Protein AF-A0A956PGY1-F1 (afdb_monomer_lite)

Secondary structure (DSSP, 8-state):
-----------------------------------SEEEEEEBTTTBEEEE-TTS-EEEE-TT-BSS-EEEEEEEEEGGGS--S-TTT-EEEEEEEEEE-TTPPB-SEEEEEEE---S-GGGEEEEEEPTTS-EEEEPEEEETTTTEEEEEEE-SS-TTTTSHHHHHHTTTTEEEEEEEE-HHHHTPPPP---SS-EEEEEETTEEEEEEETTEE-S------SSEEEEE--TT--GGGGHHHHHHHHHTT--SEEEEEE--TTS-HHHHHHHHHHHHHHH---TT-EEEEEEETHHHHHHHHHHHSS---SSEEEEEEEES--TT-BHHHHHHHH-HHHHHHHHHHHHHTTS---B-TTS-B----TT-HHHHTTBTT-HHHHHHTTTHHHH-TT--EEEEEE---HHHHHHHHHHH----SSSSS-HHHHT-GGGT-SEEEEES--TTGGGT-TTTHHHHHHHHHT-

Structure (mmCIF, N/CA/C/O backbone):
data_AF-A0A956PGY1-F1
#
_entry.id   AF-A0A956PGY1-F1
#
loop_
_atom_site.group_PDB
_atom_site.id
_atom_site.type_symbol
_atom_site.label_atom_id
_atom_site.label_alt_id
_atom_site.label_comp_id
_atom_site.label_asym_id
_atom_site.label_entity_id
_atom_site.label_seq_id
_atom_site.pdbx_PDB_ins_code
_atom_site.Cartn_x
_atom_site.Cartn_y
_atom_site.Cartn_z
_atom_site.occupancy
_atom_site.B_iso_or_equiv
_atom_site.auth_seq_id
_atom_site.auth_comp_id
_atom_site.auth_asym_id
_atom_site.auth_atom_id
_atom_site.pdbx_PDB_model_num
ATOM 1 N N . MET A 1 1 ? -26.037 -50.437 -21.833 1.00 37.75 1 MET A N 1
ATOM 2 C CA . MET A 1 1 ? -25.300 -51.636 -22.297 1.00 37.75 1 MET A CA 1
ATOM 3 C C . MET A 1 1 ? -24.165 -51.121 -23.164 1.00 37.75 1 MET A C 1
ATOM 5 O O . MET A 1 1 ? -24.442 -50.535 -24.192 1.00 37.75 1 MET A O 1
ATOM 9 N N . ARG A 1 2 ? -22.974 -50.910 -22.598 1.00 26.23 2 ARG A N 1
ATOM 10 C CA . ARG A 1 2 ? -21.866 -51.881 -22.559 1.00 26.23 2 ARG A CA 1
ATOM 11 C C . ARG A 1 2 ? -21.535 -52.463 -23.941 1.00 26.23 2 ARG A C 1
ATOM 13 O O . ARG A 1 2 ? -22.237 -53.359 -24.383 1.00 26.23 2 ARG A O 1
ATOM 20 N N . GLN A 1 3 ? -20.399 -51.985 -24.455 1.00 31.64 3 GLN A N 1
ATOM 21 C CA . GLN A 1 3 ? -19.313 -52.656 -25.191 1.00 31.64 3 GLN A CA 1
ATOM 22 C C . GLN A 1 3 ? -19.001 -51.944 -26.523 1.00 31.64 3 GLN A C 1
ATOM 24 O O . GLN A 1 3 ? -19.880 -51.820 -27.361 1.00 31.64 3 GLN A O 1
ATOM 29 N N . ASN A 1 4 ? -17.849 -51.264 -26.665 1.00 29.14 4 ASN A N 1
ATOM 30 C CA . ASN A 1 4 ? -16.478 -51.814 -26.788 1.00 29.14 4 ASN A CA 1
ATOM 31 C C . ASN A 1 4 ? -16.362 -52.670 -28.069 1.00 29.14 4 ASN A C 1
ATOM 33 O O . ASN A 1 4 ? -17.231 -53.495 -28.290 1.00 29.14 4 ASN A O 1
ATOM 37 N N . ILE A 1 5 ? -15.345 -52.638 -28.935 1.00 33.06 5 ILE A N 1
ATOM 38 C CA . ILE A 1 5 ? -13.932 -52.221 -28.883 1.00 33.06 5 ILE A CA 1
ATOM 39 C C . ILE A 1 5 ? -13.413 -52.426 -30.352 1.00 33.06 5 ILE A C 1
ATOM 41 O O . ILE A 1 5 ? -13.833 -53.394 -30.975 1.00 33.06 5 ILE A O 1
ATOM 45 N N . VAL A 1 6 ? -12.753 -51.457 -31.020 1.00 28.34 6 VAL A N 1
ATOM 46 C CA . VAL A 1 6 ? -11.281 -51.306 -31.274 1.00 28.34 6 VAL A CA 1
ATOM 47 C C . VAL A 1 6 ? -10.758 -51.950 -32.590 1.00 28.34 6 VAL A C 1
ATOM 49 O O . VAL A 1 6 ? -11.213 -53.011 -33.000 1.00 28.34 6 VAL A O 1
ATOM 52 N N . ILE A 1 7 ? -9.706 -51.300 -33.134 1.00 30.00 7 ILE A N 1
ATOM 53 C CA . ILE A 1 7 ? -8.523 -51.790 -33.905 1.00 30.00 7 ILE A CA 1
ATOM 54 C C . ILE A 1 7 ? -8.549 -51.425 -35.412 1.00 30.00 7 ILE A C 1
ATOM 56 O O . ILE A 1 7 ? -9.372 -51.955 -36.143 1.00 30.00 7 ILE A O 1
ATOM 60 N N . ALA A 1 8 ? -7.823 -50.386 -35.883 1.00 28.50 8 ALA A N 1
ATOM 61 C CA . ALA A 1 8 ? -6.373 -50.297 -36.234 1.00 28.50 8 ALA A CA 1
ATOM 62 C C . ALA A 1 8 ? -6.061 -51.002 -37.587 1.00 28.50 8 ALA A C 1
ATOM 64 O O . ALA A 1 8 ? -6.709 -51.988 -37.892 1.00 28.50 8 ALA A O 1
ATOM 65 N N . PHE A 1 9 ? -5.109 -50.657 -38.464 1.00 27.00 9 PHE A N 1
ATOM 66 C CA . PHE A 1 9 ? -4.039 -49.655 -38.594 1.00 27.00 9 PHE A CA 1
ATOM 67 C C . PHE A 1 9 ? -3.425 -49.822 -40.021 1.00 27.00 9 PHE A C 1
ATOM 69 O O . PHE A 1 9 ? -3.729 -50.806 -40.690 1.00 27.00 9 PHE A O 1
ATOM 76 N N . ALA A 1 10 ? -2.463 -48.954 -40.382 1.00 26.39 10 ALA A N 1
ATOM 77 C CA . ALA A 1 10 ? -1.422 -49.085 -41.435 1.00 26.39 10 ALA A CA 1
ATOM 78 C C . ALA A 1 10 ? -1.843 -48.797 -42.898 1.00 26.39 10 ALA A C 1
ATOM 80 O O . ALA A 1 10 ? -2.631 -49.518 -43.494 1.00 26.39 10 ALA A O 1
ATOM 81 N N . ILE A 1 11 ? -1.443 -47.671 -43.509 1.00 29.59 11 ILE A N 1
ATOM 82 C CA . ILE A 1 11 ? -0.093 -47.271 -43.981 1.00 29.59 11 ILE A CA 1
ATOM 83 C C . ILE A 1 11 ? 0.496 -48.267 -44.986 1.00 29.59 11 ILE A C 1
ATOM 85 O O . ILE A 1 11 ? 0.959 -49.337 -44.603 1.00 29.59 11 ILE A O 1
ATOM 89 N N . SER A 1 12 ? 0.599 -47.843 -46.249 1.00 27.45 12 SER A N 1
ATOM 90 C CA . SER A 1 12 ? 1.772 -48.092 -47.098 1.00 27.45 12 SER A CA 1
ATOM 91 C C . SER A 1 12 ? 1.843 -47.068 -48.234 1.00 27.45 12 SER A C 1
ATOM 93 O O . SER A 1 12 ? 0.884 -46.838 -48.965 1.00 27.45 12 SER A O 1
ATOM 95 N N . PHE A 1 13 ? 3.006 -46.431 -48.290 1.00 28.62 13 PHE A N 1
ATOM 96 C CA . PHE A 1 13 ? 3.491 -45.422 -49.228 1.00 28.62 13 PHE A CA 1
ATOM 97 C C . PHE A 1 13 ? 4.269 -46.110 -50.376 1.00 28.62 13 PHE A C 1
ATOM 99 O O . PHE A 1 13 ? 4.568 -47.296 -50.252 1.00 28.62 13 PHE A O 1
ATOM 106 N N . ILE A 1 14 ? 4.708 -45.316 -51.374 1.00 31.38 14 ILE A N 1
ATOM 107 C CA . ILE A 1 14 ? 5.716 -45.554 -52.454 1.00 31.38 14 ILE A CA 1
ATOM 108 C C . ILE A 1 14 ? 5.086 -45.662 -53.865 1.00 31.38 14 ILE A C 1
ATOM 110 O O . ILE A 1 14 ? 4.459 -46.662 -54.188 1.00 31.38 14 ILE A O 1
ATOM 114 N N . PHE A 1 15 ? 5.028 -44.549 -54.629 1.00 28.23 15 PHE A N 1
ATOM 1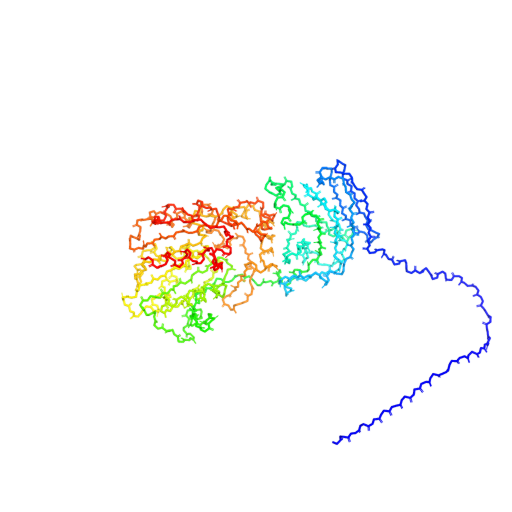15 C CA . PHE A 1 15 ? 6.014 -44.007 -55.618 1.00 28.23 15 PHE A CA 1
ATOM 116 C C . PHE A 1 15 ? 6.019 -44.821 -56.941 1.00 28.23 15 PHE A C 1
ATOM 118 O O . PHE A 1 15 ? 6.008 -46.039 -56.889 1.00 28.23 15 PHE A O 1
ATOM 125 N N . LEU A 1 16 ? 6.046 -44.275 -58.171 1.00 29.00 16 LEU A N 1
ATOM 126 C CA . LEU A 1 16 ? 6.822 -43.151 -58.727 1.00 29.00 16 LEU A CA 1
ATOM 127 C C . LEU A 1 16 ? 6.437 -42.926 -60.226 1.00 29.00 16 LEU A C 1
ATOM 129 O O . LEU A 1 16 ? 5.965 -43.861 -60.869 1.00 29.00 16 LEU A O 1
ATOM 133 N N . LEU A 1 17 ? 6.806 -41.743 -60.763 1.00 28.92 17 LEU A N 1
ATOM 134 C CA . LEU A 1 17 ? 6.929 -41.301 -62.182 1.00 28.92 17 LEU A CA 1
ATOM 135 C C . LEU A 1 17 ? 5.627 -40.807 -62.860 1.00 28.92 17 LEU A C 1
ATOM 137 O O . LEU A 1 17 ? 4.606 -41.469 -62.787 1.00 28.92 17 LEU A O 1
ATOM 141 N N . SER A 1 18 ? 5.548 -39.665 -63.556 1.00 28.95 18 SER A N 1
ATOM 142 C CA . SER A 1 18 ? 6.549 -38.799 -64.205 1.00 28.95 18 SER A CA 1
ATOM 143 C C . SER A 1 18 ? 5.913 -37.454 -64.602 1.00 28.95 18 SER A C 1
ATOM 145 O O . SER A 1 18 ? 4.766 -37.444 -65.046 1.00 28.95 18 SER A O 1
ATOM 147 N N . GLY A 1 19 ? 6.670 -36.355 -64.569 1.00 27.58 19 GLY A N 1
ATOM 148 C CA . GLY A 1 19 ? 6.273 -35.099 -65.214 1.00 27.58 19 GLY A CA 1
ATOM 149 C C . GLY A 1 19 ? 7.289 -33.979 -65.001 1.00 27.58 19 GLY A C 1
ATOM 150 O O . GLY A 1 19 ? 7.236 -33.286 -63.995 1.00 27.58 19 GLY A O 1
ATOM 151 N N . CYS A 1 20 ? 8.227 -33.834 -65.940 1.00 31.06 20 CYS A N 1
ATOM 152 C CA . CYS A 1 20 ? 9.130 -32.687 -66.061 1.00 31.06 20 CYS A CA 1
ATOM 153 C C . CYS A 1 20 ? 8.357 -31.373 -66.254 1.00 31.06 20 CYS A C 1
ATOM 155 O O . CYS A 1 20 ? 7.403 -31.347 -67.032 1.00 31.06 20 CYS A O 1
ATOM 157 N N . GLY A 1 21 ? 8.843 -30.269 -65.677 1.00 27.89 21 GLY A N 1
ATOM 158 C CA . GLY A 1 21 ? 8.413 -28.936 -66.100 1.00 27.89 21 GLY A CA 1
ATOM 159 C C . GLY A 1 21 ? 8.850 -27.778 -65.205 1.00 27.89 21 GLY A C 1
ATOM 160 O O . GLY A 1 21 ? 8.191 -27.500 -64.216 1.00 27.89 21 GLY A O 1
ATOM 161 N N . SER A 1 22 ? 9.898 -27.089 -65.664 1.00 32.12 22 SER A N 1
ATOM 162 C CA . SER A 1 22 ? 10.298 -25.693 -65.412 1.00 32.12 22 SER A CA 1
ATOM 163 C C . SER A 1 22 ? 10.743 -25.256 -64.015 1.00 32.12 22 SER A C 1
ATOM 165 O O . SER A 1 22 ? 9.952 -25.125 -63.086 1.00 32.12 22 SER A O 1
ATOM 167 N N . ASP A 1 23 ? 12.023 -24.887 -63.978 1.00 37.03 23 ASP A N 1
ATOM 168 C CA . ASP A 1 23 ? 12.660 -24.003 -63.016 1.00 37.03 23 ASP A CA 1
ATOM 169 C C . ASP A 1 23 ? 11.859 -22.711 -62.803 1.00 37.03 23 ASP A C 1
ATOM 171 O O . ASP A 1 23 ? 11.719 -21.866 -63.690 1.00 37.03 23 ASP A O 1
ATOM 175 N N . SER A 1 24 ? 11.409 -22.530 -61.571 1.00 33.56 24 SER A N 1
ATOM 176 C CA . SER A 1 24 ? 11.443 -21.236 -60.911 1.00 33.56 24 SER A CA 1
ATOM 177 C C . SER A 1 24 ? 11.932 -21.512 -59.501 1.00 33.56 24 SER A C 1
ATOM 179 O O . SER A 1 24 ? 11.196 -22.098 -58.706 1.00 33.56 24 SER A O 1
ATOM 181 N N . ASP A 1 25 ? 13.182 -21.144 -59.230 1.00 34.56 25 ASP A N 1
ATOM 182 C CA . ASP A 1 25 ? 13.768 -21.092 -57.895 1.00 34.56 25 ASP A CA 1
ATOM 183 C C . ASP A 1 25 ? 12.868 -20.257 -56.975 1.00 34.56 25 ASP A C 1
ATOM 185 O O . ASP A 1 25 ? 13.038 -19.049 -56.811 1.00 34.56 25 ASP A O 1
ATOM 189 N N . SER A 1 26 ? 11.891 -20.897 -56.338 1.00 32.19 26 SER A N 1
ATOM 190 C CA . SER A 1 26 ? 11.388 -20.419 -55.067 1.00 32.19 26 SER A CA 1
ATOM 191 C C . SER A 1 26 ? 12.436 -20.826 -54.045 1.00 32.19 26 SER A C 1
ATOM 193 O O . SER A 1 26 ? 12.404 -21.937 -53.510 1.00 32.19 26 SER A O 1
ATOM 195 N N . PHE A 1 27 ? 13.381 -19.923 -53.784 1.00 31.31 27 PHE A N 1
ATOM 196 C CA . PHE A 1 27 ? 14.026 -19.875 -52.483 1.00 31.31 27 PHE A CA 1
ATOM 197 C C . PHE A 1 27 ? 12.897 -19.831 -51.449 1.00 31.31 27 PHE A C 1
ATOM 199 O O . PHE A 1 27 ? 12.315 -18.783 -51.175 1.00 31.31 27 PHE A O 1
ATOM 206 N N . VAL A 1 28 ? 12.552 -20.989 -50.890 1.00 35.44 28 VAL A N 1
ATOM 207 C CA . VAL A 1 28 ? 11.926 -21.043 -49.579 1.00 35.44 28 VAL A CA 1
ATOM 208 C C . VAL A 1 28 ? 13.024 -20.561 -48.649 1.00 35.44 28 VAL A C 1
ATOM 210 O O . VAL A 1 28 ? 13.879 -21.331 -48.216 1.00 35.44 28 VAL A O 1
ATOM 213 N N . GLN A 1 29 ? 13.064 -19.246 -48.437 1.00 34.06 29 GLN A N 1
ATOM 214 C CA . GLN A 1 29 ? 13.837 -18.657 -47.366 1.00 34.06 29 GLN A CA 1
ATOM 215 C C . GLN A 1 29 ? 13.250 -19.257 -46.093 1.00 34.06 29 GLN A C 1
ATOM 217 O O . GLN A 1 29 ? 12.150 -18.917 -45.660 1.00 34.06 29 GLN A O 1
ATOM 222 N N . THR A 1 30 ? 13.951 -20.258 -45.570 1.00 33.09 30 THR A N 1
ATOM 223 C CA . THR A 1 30 ? 13.731 -20.802 -44.240 1.00 33.09 30 THR A CA 1
ATOM 224 C C . THR A 1 30 ? 13.556 -19.623 -43.300 1.00 33.09 30 THR A C 1
ATOM 226 O O . THR A 1 30 ? 14.430 -18.754 -43.264 1.00 33.09 30 THR A O 1
ATOM 229 N N . SER A 1 31 ? 12.434 -19.586 -42.578 1.00 40.56 31 SER A N 1
ATOM 230 C CA . SER A 1 31 ? 12.271 -18.749 -41.394 1.00 40.56 31 SER A CA 1
ATOM 231 C C . SER A 1 31 ? 13.561 -18.863 -40.582 1.00 40.56 31 SER A C 1
ATOM 233 O O . SER A 1 31 ? 13.867 -19.917 -40.023 1.00 40.56 31 SER A O 1
ATOM 235 N N . THR A 1 32 ? 14.385 -17.816 -40.613 1.00 44.41 32 THR A N 1
ATOM 236 C CA . THR A 1 32 ? 15.497 -17.681 -39.686 1.00 44.41 32 THR A CA 1
ATOM 237 C C . THR A 1 32 ? 14.835 -17.560 -38.332 1.00 44.41 32 THR A C 1
ATOM 239 O O . THR A 1 32 ? 14.214 -16.533 -38.054 1.00 44.41 32 THR A O 1
ATOM 242 N N . ALA A 1 33 ? 14.879 -18.634 -37.542 1.00 63.34 33 ALA A N 1
ATOM 243 C CA . ALA A 1 33 ? 14.430 -18.601 -36.164 1.00 63.34 33 ALA A CA 1
ATOM 244 C C . ALA A 1 33 ? 15.143 -17.420 -35.504 1.00 63.34 33 ALA A C 1
ATOM 246 O O . ALA A 1 33 ? 16.372 -17.410 -35.410 1.00 63.34 33 ALA A O 1
ATOM 247 N N . VAL A 1 34 ? 14.378 -16.383 -35.164 1.00 70.00 34 VAL A N 1
ATOM 248 C CA . VAL A 1 34 ? 14.917 -15.218 -34.471 1.00 70.00 34 VAL A CA 1
ATOM 249 C C . VAL A 1 34 ? 15.554 -15.765 -33.191 1.00 70.00 34 VAL A C 1
ATOM 251 O O . VAL A 1 34 ? 14.870 -16.507 -32.471 1.00 70.00 34 VAL A O 1
ATOM 254 N N . PRO A 1 35 ? 16.852 -15.491 -32.937 1.00 75.12 35 PRO A N 1
ATOM 255 C CA . PRO A 1 35 ? 17.493 -15.956 -31.718 1.00 75.12 35 PRO A CA 1
ATOM 256 C C . PRO A 1 35 ? 16.636 -15.513 -30.537 1.00 75.12 35 PRO A C 1
ATOM 258 O O . PRO A 1 35 ? 16.058 -14.441 -30.589 1.00 75.12 35 PRO A O 1
ATOM 261 N N . GLN A 1 36 ? 16.498 -16.345 -29.510 1.00 86.81 36 GLN A N 1
ATOM 262 C CA . GLN A 1 36 ? 15.761 -15.945 -28.305 1.00 86.81 36 GLN A CA 1
ATOM 263 C C . GLN A 1 36 ? 16.648 -15.169 -27.326 1.00 86.81 36 GLN A C 1
ATOM 265 O O . GLN A 1 36 ? 16.146 -14.661 -26.332 1.00 86.81 36 GLN A O 1
ATOM 270 N N . VAL A 1 37 ? 17.962 -15.121 -27.584 1.00 92.44 37 VAL A N 1
ATOM 271 C CA . VAL A 1 37 ? 18.982 -14.584 -26.681 1.00 92.44 37 VAL A CA 1
ATOM 272 C C . VAL A 1 37 ? 20.054 -13.844 -27.482 1.00 92.44 37 VAL A C 1
ATOM 274 O O . VAL A 1 37 ? 20.535 -14.354 -28.497 1.00 92.44 37 VAL A O 1
ATOM 277 N N . VAL A 1 38 ? 20.455 -12.665 -27.007 1.00 95.56 38 VAL A N 1
ATOM 278 C CA . VAL A 1 38 ? 21.570 -11.857 -27.523 1.00 95.56 38 VAL A CA 1
ATOM 279 C C . VAL A 1 38 ? 22.402 -11.355 -26.348 1.00 95.56 38 VAL A C 1
ATOM 281 O O . VAL A 1 38 ? 21.845 -10.859 -25.375 1.00 95.56 38 VAL A O 1
ATOM 284 N N . SER A 1 39 ? 23.730 -11.431 -26.449 1.00 95.69 39 SER A N 1
ATOM 285 C CA . SER A 1 39 ? 24.639 -10.952 -25.401 1.00 95.69 39 SER A CA 1
ATOM 286 C C . SER A 1 39 ? 25.662 -9.962 -25.947 1.00 95.69 39 SER A C 1
ATOM 288 O O . SER A 1 39 ? 26.155 -10.126 -27.066 1.00 95.69 39 SER A O 1
ATOM 290 N N . LEU A 1 40 ? 26.016 -8.960 -25.144 1.00 96.56 40 LEU A N 1
ATOM 291 C CA . LEU A 1 40 ? 27.038 -7.967 -25.467 1.00 96.56 40 LEU A CA 1
ATOM 292 C C . LEU A 1 40 ? 27.812 -7.567 -24.207 1.00 96.56 40 LEU A C 1
ATOM 294 O O . LEU A 1 40 ? 27.225 -7.325 -23.155 1.00 96.56 40 LEU A O 1
ATOM 298 N N . SER A 1 41 ? 29.136 -7.475 -24.318 1.00 96.81 41 SER A N 1
ATOM 299 C CA . SER A 1 41 ? 29.975 -6.909 -23.260 1.00 96.81 41 SER A CA 1
ATOM 300 C C . SER A 1 41 ? 29.873 -5.387 -23.265 1.00 96.81 41 SER A C 1
ATOM 302 O O . SER A 1 41 ? 30.179 -4.756 -24.278 1.00 96.81 41 SER A O 1
ATOM 304 N N . LEU A 1 42 ? 29.477 -4.809 -22.134 1.00 96.38 42 LEU A N 1
ATOM 305 C CA . LEU A 1 42 ? 29.399 -3.367 -21.917 1.00 96.38 42 LEU A CA 1
ATOM 306 C C . LEU A 1 42 ? 30.415 -2.937 -20.858 1.00 96.38 42 LEU A C 1
ATOM 308 O O . LEU A 1 42 ? 30.711 -3.689 -19.928 1.00 96.38 42 LEU A O 1
ATOM 312 N N . THR A 1 43 ? 30.930 -1.713 -20.992 1.00 95.69 43 THR A N 1
ATOM 313 C CA . THR A 1 43 ? 31.780 -1.111 -19.955 1.00 95.69 43 THR A CA 1
ATOM 314 C C . THR A 1 43 ? 30.939 -0.225 -19.048 1.00 95.69 43 THR A C 1
ATOM 316 O O . THR A 1 43 ? 30.055 0.486 -19.537 1.00 95.69 43 THR A O 1
ATOM 319 N N . SER A 1 44 ? 31.213 -0.220 -17.745 1.00 94.25 44 SER A N 1
ATOM 320 C CA . SER A 1 44 ? 30.490 0.641 -16.804 1.00 94.25 44 SER A CA 1
ATOM 321 C C . SER A 1 44 ? 30.704 2.118 -17.103 1.00 94.25 44 SER A C 1
ATOM 323 O O . SER A 1 44 ? 29.787 2.916 -16.942 1.00 94.25 44 SER A O 1
ATOM 325 N N . GLN A 1 45 ? 31.885 2.500 -17.594 1.00 94.94 45 GLN A N 1
ATOM 326 C CA . GLN A 1 45 ? 32.207 3.900 -17.870 1.00 94.94 45 GLN A CA 1
ATOM 327 C C . GLN A 1 45 ? 31.425 4.472 -19.052 1.00 94.94 45 GLN A C 1
ATOM 329 O O . GLN A 1 45 ? 31.006 5.624 -18.988 1.00 94.94 45 GLN A O 1
ATOM 334 N N . THR A 1 46 ? 31.228 3.702 -20.126 1.00 95.56 46 THR A N 1
ATOM 335 C CA . THR A 1 46 ? 30.571 4.206 -21.345 1.00 95.56 46 THR A CA 1
ATOM 336 C C . THR A 1 46 ? 29.129 3.742 -21.507 1.00 95.56 46 THR A C 1
ATOM 338 O O . THR A 1 46 ? 28.401 4.348 -22.288 1.00 95.56 46 THR A O 1
ATOM 341 N N . GLY A 1 47 ? 28.719 2.677 -20.814 1.00 95.75 47 GLY A N 1
ATOM 342 C CA . GLY A 1 47 ? 27.434 2.022 -21.048 1.00 95.75 47 GLY A CA 1
ATOM 343 C C . GLY A 1 47 ? 27.334 1.424 -22.456 1.00 95.75 47 GLY A C 1
ATOM 344 O O . GLY A 1 47 ? 28.348 1.048 -23.060 1.00 95.75 47 GLY A O 1
ATOM 345 N N . GLY A 1 48 ? 26.112 1.344 -22.983 1.00 97.25 48 GLY A N 1
ATOM 346 C CA . GLY A 1 48 ? 25.827 0.893 -24.348 1.00 97.25 48 GLY A CA 1
ATOM 347 C C . GLY A 1 48 ? 24.430 0.294 -24.517 1.00 97.25 48 GLY A C 1
ATOM 348 O O . GLY A 1 48 ? 23.659 0.208 -23.565 1.00 97.25 48 GLY A O 1
ATOM 349 N N . THR A 1 49 ? 24.116 -0.130 -25.743 1.00 97.81 49 THR A N 1
ATOM 350 C CA . THR A 1 49 ? 22.813 -0.707 -26.104 1.00 97.81 49 THR A CA 1
ATOM 351 C C . THR A 1 49 ? 22.973 -2.147 -26.566 1.00 97.81 49 THR A C 1
ATOM 353 O O . THR A 1 49 ? 23.751 -2.431 -27.479 1.00 97.81 49 THR A O 1
ATOM 356 N N . VAL A 1 50 ? 22.187 -3.049 -25.982 1.00 97.50 50 VAL A N 1
ATOM 357 C CA . VAL A 1 50 ? 21.984 -4.407 -26.494 1.00 97.50 50 VAL A CA 1
ATOM 358 C C . VAL A 1 50 ? 20.697 -4.411 -27.309 1.00 97.50 50 VAL A C 1
ATOM 360 O O . VAL A 1 50 ? 19.629 -4.132 -26.769 1.00 97.50 50 VAL A O 1
ATOM 363 N N . LEU A 1 51 ? 20.800 -4.702 -28.609 1.00 96.44 51 LEU A N 1
ATOM 364 C CA . LEU A 1 51 ? 19.669 -4.726 -29.538 1.00 96.44 51 LEU A CA 1
ATOM 365 C C . LEU A 1 51 ? 19.380 -6.157 -29.993 1.00 96.44 51 LEU A C 1
ATOM 367 O O . LEU A 1 51 ? 20.233 -6.833 -30.571 1.00 96.44 51 LEU A O 1
ATOM 371 N N . HIS A 1 52 ? 18.150 -6.593 -29.772 1.00 95.50 52 HIS A N 1
ATOM 372 C CA . HIS A 1 52 ? 17.630 -7.849 -30.275 1.00 95.50 52 HIS A CA 1
ATOM 373 C C . HIS A 1 52 ? 17.157 -7.704 -31.734 1.00 95.50 52 HIS A C 1
ATOM 375 O O . HIS A 1 52 ? 16.545 -6.687 -32.067 1.00 95.50 52 HIS A O 1
ATOM 381 N N . PRO A 1 53 ? 17.326 -8.713 -32.615 1.00 92.25 53 PRO A N 1
ATOM 382 C CA . PRO A 1 53 ? 16.861 -8.640 -34.006 1.00 92.25 53 PRO A CA 1
ATOM 383 C C . PRO A 1 53 ? 15.354 -8.406 -34.179 1.00 92.25 53 PRO A C 1
ATOM 385 O O . PRO A 1 53 ? 14.917 -8.005 -35.252 1.00 92.25 53 PRO A O 1
ATOM 388 N N . SER A 1 54 ? 14.558 -8.661 -33.139 1.00 89.75 54 SER A N 1
ATOM 389 C CA . SER A 1 54 ? 13.119 -8.375 -33.131 1.00 89.75 54 SER A CA 1
ATOM 390 C C . SER A 1 54 ? 12.777 -6.918 -32.779 1.00 89.75 54 SER A C 1
ATOM 392 O O . SER A 1 54 ? 11.599 -6.601 -32.675 1.00 89.75 54 SER A O 1
ATOM 394 N N . GLY A 1 55 ? 13.771 -6.065 -32.509 1.00 91.94 55 GLY A N 1
ATOM 395 C CA . GLY A 1 55 ? 13.588 -4.664 -32.120 1.00 91.94 55 GLY A CA 1
ATOM 396 C C . GLY A 1 55 ? 13.576 -4.391 -30.611 1.00 91.94 55 GLY A C 1
ATOM 397 O O . GLY A 1 55 ? 13.638 -3.231 -30.228 1.00 91.94 55 GLY A O 1
ATOM 398 N N . HIS A 1 56 ? 13.542 -5.418 -29.751 1.00 96.00 56 HIS A N 1
ATOM 399 C CA . HIS A 1 56 ? 13.700 -5.210 -28.305 1.00 96.00 56 HIS A CA 1
ATOM 400 C C . HIS A 1 56 ? 15.095 -4.675 -27.994 1.00 96.00 56 HIS A C 1
ATOM 402 O O . HIS A 1 56 ? 16.076 -5.165 -28.560 1.00 96.00 56 HIS A O 1
ATOM 408 N N . SER A 1 57 ? 15.212 -3.727 -27.070 1.00 97.38 57 SER A N 1
ATOM 409 C CA . SER A 1 57 ? 16.523 -3.226 -26.662 1.00 97.38 57 SER A CA 1
ATOM 410 C C . SER A 1 57 ? 16.608 -2.877 -25.182 1.00 97.38 57 SER A C 1
ATOM 412 O O . SER A 1 57 ? 15.602 -2.587 -24.536 1.00 97.38 57 SER A O 1
ATOM 414 N N . ALA A 1 58 ? 17.834 -2.913 -24.663 1.00 97.94 58 ALA A N 1
ATOM 415 C CA . ALA A 1 58 ? 18.198 -2.392 -23.352 1.00 97.94 58 ALA A CA 1
ATOM 416 C C . ALA A 1 58 ? 19.407 -1.464 -23.513 1.00 97.94 58 ALA A C 1
ATOM 418 O O . ALA A 1 58 ? 20.444 -1.877 -24.040 1.00 97.94 58 ALA A O 1
ATOM 419 N N . THR A 1 59 ? 19.267 -0.215 -23.083 1.00 98.06 59 THR A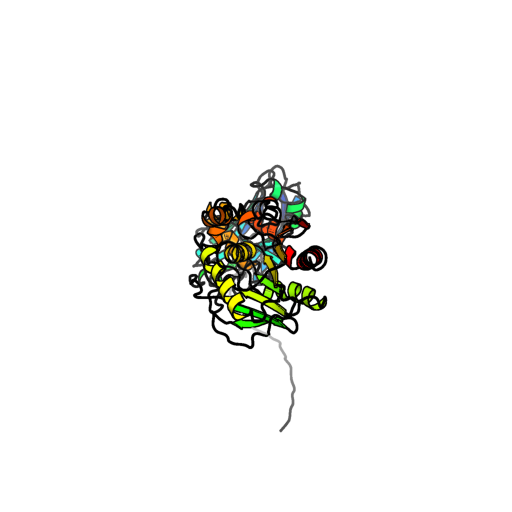 N 1
ATOM 420 C CA . THR A 1 59 ? 20.280 0.836 -23.170 1.00 98.06 59 THR A CA 1
ATOM 421 C C . THR A 1 59 ? 20.680 1.285 -21.775 1.00 98.06 59 THR A C 1
ATOM 423 O O . THR A 1 59 ? 19.850 1.732 -20.991 1.00 98.06 59 THR A O 1
ATOM 426 N N . PHE A 1 60 ? 21.972 1.203 -21.492 1.00 97.62 60 PHE A N 1
ATOM 427 C CA . PHE A 1 60 ? 22.583 1.590 -20.228 1.00 97.62 60 PHE A CA 1
ATOM 428 C C . PHE A 1 60 ? 23.360 2.884 -20.440 1.00 97.62 60 PHE A C 1
ATOM 430 O O . PHE A 1 60 ? 24.241 2.943 -21.304 1.00 97.62 60 PHE A O 1
ATOM 437 N N . ALA A 1 61 ? 23.044 3.922 -19.666 1.00 95.44 61 ALA A N 1
ATOM 438 C CA . ALA A 1 61 ? 23.778 5.184 -19.715 1.00 95.44 61 ALA A CA 1
ATOM 439 C C . ALA A 1 61 ? 25.229 5.012 -19.205 1.00 95.44 61 ALA A C 1
ATOM 441 O O . ALA A 1 61 ? 25.516 4.061 -18.467 1.00 95.44 61 ALA A O 1
ATOM 442 N N . PRO A 1 62 ? 26.161 5.924 -19.537 1.00 95.88 62 PRO A N 1
ATOM 443 C CA . PRO A 1 62 ? 27.466 5.979 -18.881 1.00 95.88 62 PRO A CA 1
ATOM 444 C C . PRO A 1 62 ? 27.322 5.941 -17.356 1.00 95.88 62 PRO A C 1
ATOM 446 O O . PRO A 1 62 ? 26.462 6.620 -16.798 1.00 95.88 62 PRO A O 1
ATOM 449 N N . THR A 1 63 ? 28.152 5.153 -16.674 1.00 94.31 63 THR A N 1
ATOM 450 C CA . THR A 1 63 ? 28.158 4.971 -15.208 1.00 94.31 63 THR A CA 1
ATOM 451 C C . THR A 1 63 ? 26.882 4.378 -14.596 1.00 94.31 63 THR A C 1
ATOM 453 O O . THR A 1 63 ? 26.735 4.390 -13.381 1.00 94.31 63 THR A O 1
ATOM 456 N N . SER A 1 64 ? 25.971 3.819 -15.405 1.00 95.31 64 SER A N 1
ATOM 457 C CA . SER A 1 64 ? 24.742 3.172 -14.908 1.00 95.31 64 SER A CA 1
ATOM 458 C C . SER A 1 64 ? 24.917 1.715 -14.472 1.00 95.31 64 SER A C 1
ATOM 460 O O . SER A 1 64 ? 24.019 1.163 -13.839 1.00 95.31 64 SER A O 1
ATOM 462 N N . LEU A 1 65 ? 26.059 1.100 -14.787 1.00 95.44 65 LEU A N 1
ATOM 463 C CA . LEU A 1 65 ? 26.426 -0.254 -14.371 1.00 95.44 65 LEU A CA 1
ATOM 464 C C . LEU A 1 65 ? 27.507 -0.179 -13.296 1.00 95.44 65 LEU A C 1
ATOM 466 O O . LEU A 1 65 ? 28.443 0.611 -13.406 1.00 95.44 65 LEU A O 1
ATOM 470 N N . GLU A 1 66 ? 27.401 -1.024 -12.276 1.00 94.38 66 GLU A N 1
ATOM 471 C CA . GLU A 1 66 ? 28.350 -1.056 -11.157 1.00 94.38 66 GLU A CA 1
ATOM 472 C C . GLU A 1 66 ? 29.774 -1.441 -11.596 1.00 94.38 66 GLU A C 1
ATOM 474 O O . GLU A 1 66 ? 30.764 -0.960 -11.046 1.00 94.38 66 GLU A O 1
ATOM 479 N N . GLN A 1 67 ? 29.879 -2.284 -12.624 1.00 95.88 67 GLN A N 1
ATOM 480 C CA . GLN A 1 67 ? 31.135 -2.761 -13.195 1.00 95.88 67 GLN A CA 1
ATOM 481 C C . GLN A 1 67 ? 30.946 -3.194 -14.654 1.00 95.88 67 GLN A C 1
ATOM 483 O O . GLN A 1 67 ? 29.817 -3.381 -15.113 1.00 95.88 67 GLN A O 1
ATOM 488 N N . ASP A 1 68 ? 32.054 -3.352 -15.379 1.00 97.69 68 ASP A N 1
ATOM 489 C CA . ASP A 1 68 ? 32.051 -3.946 -16.718 1.00 97.69 68 ASP A CA 1
ATOM 490 C C . ASP A 1 68 ? 31.407 -5.336 -16.666 1.00 97.69 68 ASP A C 1
ATOM 492 O O . ASP A 1 68 ? 31.728 -6.145 -15.791 1.00 97.69 68 ASP A O 1
ATOM 496 N N . THR A 1 69 ? 30.496 -5.623 -17.594 1.00 97.50 69 THR A N 1
ATOM 497 C CA . THR A 1 69 ? 29.730 -6.871 -17.552 1.00 97.50 69 THR A CA 1
ATOM 498 C C . THR A 1 69 ? 29.272 -7.347 -18.926 1.00 97.50 69 THR A C 1
ATOM 500 O O . THR A 1 69 ? 29.254 -6.597 -19.905 1.00 97.50 69 THR A O 1
ATOM 503 N N . ILE A 1 70 ? 28.896 -8.623 -19.004 1.00 97.62 70 ILE A N 1
ATOM 504 C CA . ILE A 1 70 ? 28.146 -9.173 -20.130 1.00 97.62 70 ILE A CA 1
ATOM 505 C C . ILE A 1 70 ? 26.666 -8.981 -19.828 1.00 97.62 70 ILE A C 1
ATOM 507 O O . ILE A 1 70 ? 26.137 -9.550 -18.873 1.00 97.62 70 ILE A O 1
ATOM 511 N N . VAL A 1 71 ? 26.005 -8.212 -20.684 1.00 97.88 71 VAL A N 1
ATOM 512 C CA . VAL A 1 71 ? 24.557 -8.049 -20.663 1.00 97.88 71 VAL A CA 1
ATOM 513 C C . VAL A 1 71 ? 23.949 -9.062 -21.616 1.00 97.88 71 VAL A C 1
ATOM 515 O O . VAL A 1 71 ? 24.281 -9.070 -22.803 1.00 97.88 71 VAL A O 1
ATOM 518 N N . THR A 1 72 ? 23.058 -9.906 -21.105 1.00 98.12 72 THR A N 1
ATOM 519 C CA . THR A 1 72 ? 22.324 -10.903 -21.889 1.00 98.12 72 THR A CA 1
ATOM 520 C C . THR A 1 72 ? 20.847 -10.549 -21.924 1.00 98.12 72 THR A C 1
ATOM 522 O O . THR A 1 72 ? 20.176 -10.560 -20.899 1.00 98.12 72 THR A O 1
ATOM 525 N N . LEU A 1 73 ? 20.339 -10.260 -23.116 1.00 97.94 73 LEU A N 1
ATOM 526 C CA . LEU A 1 73 ? 18.941 -9.971 -23.400 1.00 97.94 73 LEU A CA 1
ATOM 527 C C . LEU A 1 73 ? 18.271 -11.239 -23.933 1.00 97.94 73 LEU A C 1
ATOM 529 O O . LEU A 1 73 ? 18.711 -11.791 -24.941 1.00 97.94 73 LEU A O 1
ATOM 533 N N . SER A 1 74 ? 17.207 -11.684 -23.273 1.00 96.81 74 SER A N 1
ATOM 534 C CA . SER A 1 74 ? 16.387 -12.833 -23.663 1.00 96.81 74 SER A CA 1
ATOM 535 C C . SER A 1 74 ? 14.930 -12.426 -23.854 1.00 96.81 74 SER A C 1
ATOM 537 O O . SER A 1 74 ? 14.423 -11.579 -23.119 1.00 96.81 74 SER A O 1
ATOM 539 N N . LEU A 1 75 ? 14.247 -13.052 -24.809 1.00 95.94 75 LEU A N 1
ATOM 540 C CA . LEU A 1 75 ? 12.804 -12.902 -24.980 1.00 95.94 75 LEU A CA 1
ATOM 541 C C . LEU A 1 75 ? 12.063 -14.068 -24.336 1.00 95.94 75 LEU A C 1
ATOM 543 O O . LEU A 1 75 ? 12.451 -15.227 -24.485 1.00 95.94 75 LEU A O 1
ATOM 547 N N . LEU A 1 76 ? 10.983 -13.740 -23.639 1.00 94.44 76 LEU A N 1
ATOM 548 C CA . LEU A 1 76 ? 10.073 -14.681 -23.003 1.00 94.44 76 LEU A CA 1
ATOM 549 C C . LEU A 1 76 ? 8.659 -14.460 -23.552 1.00 94.44 76 LEU A C 1
ATOM 551 O O . LEU A 1 76 ? 8.319 -13.375 -24.028 1.00 94.44 76 LEU A O 1
ATOM 555 N N . ASP A 1 77 ? 7.821 -15.488 -23.475 1.00 92.69 77 ASP A N 1
ATOM 556 C CA . ASP A 1 77 ? 6.381 -15.316 -23.665 1.00 92.69 77 ASP A CA 1
ATOM 557 C C . ASP A 1 77 ? 5.817 -14.587 -22.438 1.00 92.69 77 ASP A C 1
ATOM 559 O O . ASP A 1 77 ? 6.024 -15.041 -21.309 1.00 92.69 77 ASP A O 1
ATOM 563 N N . ALA A 1 78 ? 5.130 -13.458 -22.640 1.00 93.19 78 ALA A N 1
ATOM 564 C CA . ALA A 1 78 ? 4.602 -12.659 -21.537 1.00 93.19 78 ALA A CA 1
ATOM 565 C C . ALA A 1 78 ? 3.613 -13.449 -20.666 1.00 93.19 78 ALA A C 1
ATOM 567 O O . ALA A 1 78 ? 3.584 -13.245 -19.458 1.00 93.19 78 ALA A O 1
ATOM 568 N N . SER A 1 79 ? 2.897 -14.432 -21.225 1.00 90.62 79 SER A N 1
ATOM 569 C CA . SER A 1 79 ? 1.973 -15.292 -20.465 1.00 90.62 79 SER A CA 1
ATOM 570 C C . SER A 1 79 ? 2.656 -16.159 -19.397 1.00 90.62 79 SER A C 1
ATOM 572 O O . SER A 1 79 ? 1.985 -16.749 -18.553 1.00 90.62 79 SER A O 1
ATOM 574 N N . THR A 1 80 ? 3.991 -16.244 -19.416 1.00 92.19 80 THR A N 1
ATOM 575 C CA . THR A 1 80 ? 4.781 -16.933 -18.383 1.00 92.19 80 THR A CA 1
ATOM 576 C C . THR A 1 80 ? 5.090 -16.054 -17.171 1.00 92.19 80 THR A C 1
ATOM 578 O O . THR A 1 80 ? 5.570 -16.567 -16.160 1.00 92.19 80 THR A O 1
ATOM 581 N N . ILE A 1 81 ? 4.821 -14.748 -17.255 1.00 94.00 81 ILE A N 1
ATOM 582 C CA . ILE A 1 81 ? 4.992 -13.807 -16.151 1.00 94.00 81 ILE A CA 1
ATOM 583 C C . ILE A 1 81 ? 3.821 -13.966 -15.182 1.00 94.00 81 ILE A C 1
ATOM 585 O O . ILE A 1 81 ? 2.662 -13.782 -15.547 1.00 94.00 81 ILE A O 1
ATOM 589 N N . ALA A 1 82 ? 4.130 -14.305 -13.933 1.00 91.25 82 ALA A N 1
ATOM 590 C CA . ALA A 1 82 ? 3.135 -14.375 -12.876 1.00 91.25 82 ALA A CA 1
ATOM 591 C C . ALA A 1 82 ? 2.874 -12.974 -12.306 1.00 91.25 82 ALA A C 1
ATOM 593 O O . ALA A 1 82 ? 3.805 -12.300 -11.868 1.00 91.25 82 ALA A O 1
ATOM 594 N N . LEU A 1 83 ? 1.604 -12.571 -12.282 1.00 93.25 83 LEU A N 1
ATOM 595 C CA . LEU A 1 83 ? 1.111 -11.408 -11.544 1.00 93.25 83 LEU A CA 1
ATOM 596 C C . LEU A 1 83 ? 0.196 -11.883 -10.415 1.00 93.25 83 LEU A C 1
ATOM 598 O O . LEU A 1 83 ? -0.452 -12.922 -10.554 1.00 93.25 83 LEU A O 1
ATOM 602 N N . ARG A 1 84 ? 0.138 -11.126 -9.312 1.00 94.81 84 ARG A N 1
ATOM 603 C CA . ARG A 1 84 ? -0.760 -11.437 -8.190 1.00 94.81 84 ARG A CA 1
ATOM 604 C C . ARG A 1 84 ? -2.213 -11.186 -8.594 1.00 94.81 84 ARG A C 1
ATOM 606 O O . ARG A 1 84 ? -3.004 -12.122 -8.627 1.00 94.81 84 ARG A O 1
ATOM 613 N N . ASN A 1 85 ? -2.514 -9.975 -9.061 1.00 94.12 85 ASN A N 1
ATOM 614 C CA . ASN A 1 85 ? -3.839 -9.620 -9.564 1.00 94.12 85 ASN A CA 1
ATOM 615 C C . ASN A 1 85 ? -3.940 -9.797 -11.089 1.00 94.12 85 ASN A C 1
ATOM 617 O O . ASN A 1 85 ? -3.961 -8.835 -11.858 1.00 94.12 85 ASN A O 1
ATOM 621 N N . ILE A 1 86 ? -3.978 -11.053 -11.537 1.00 93.44 86 ILE A N 1
ATOM 622 C CA . ILE A 1 86 ? -4.082 -11.374 -12.967 1.00 93.44 86 ILE A CA 1
ATOM 623 C C . ILE A 1 86 ? -5.442 -10.953 -13.554 1.00 93.44 86 ILE A C 1
ATOM 625 O O . ILE A 1 86 ? -5.544 -10.686 -14.743 1.00 93.44 86 ILE A O 1
ATOM 629 N N . GLU A 1 87 ? -6.509 -10.876 -12.754 1.00 93.88 87 GLU A N 1
ATOM 630 C CA . GLU A 1 87 ? -7.854 -10.551 -13.257 1.00 93.88 87 GLU A CA 1
ATOM 631 C C . GLU A 1 87 ? -7.937 -9.133 -13.839 1.00 93.88 87 GLU A C 1
ATOM 633 O O . GLU A 1 87 ? -8.649 -8.906 -14.823 1.00 93.88 87 GLU A O 1
ATOM 638 N N . GLU A 1 88 ? -7.169 -8.200 -13.278 1.00 95.62 88 GLU A N 1
ATOM 639 C CA . GLU A 1 88 ? -7.152 -6.806 -13.721 1.00 95.62 88 GLU A CA 1
ATOM 640 C C . GLU A 1 88 ? -5.919 -6.413 -14.537 1.00 95.62 88 GLU A C 1
ATOM 642 O O . GLU A 1 88 ? -5.968 -5.421 -15.267 1.00 95.62 88 GLU A O 1
ATOM 647 N N . PHE A 1 89 ? -4.844 -7.198 -14.438 1.00 97.25 89 PHE A N 1
ATOM 648 C CA . PHE A 1 89 ? -3.563 -6.945 -15.086 1.00 97.25 89 PHE A CA 1
ATOM 649 C C . PHE A 1 89 ? -3.123 -8.189 -15.844 1.00 97.25 89 PHE A C 1
ATOM 651 O O . PHE A 1 89 ? -2.859 -9.223 -15.240 1.00 97.25 89 PHE A O 1
ATOM 658 N N . GLN A 1 90 ? -3.014 -8.105 -17.168 1.00 96.94 90 GLN A N 1
ATOM 659 C CA . GLN A 1 90 ? -2.666 -9.255 -18.008 1.00 96.94 90 GLN A CA 1
ATOM 660 C C . GLN A 1 90 ? -1.376 -8.984 -18.785 1.00 96.94 90 GLN A C 1
ATOM 662 O O . GLN A 1 90 ? -1.363 -8.082 -19.623 1.00 96.94 90 GLN A O 1
ATOM 667 N N . PRO A 1 91 ? -0.286 -9.741 -18.568 1.00 96.31 91 PRO A N 1
ATOM 668 C CA . PRO A 1 91 ? 0.902 -9.640 -19.406 1.00 96.31 91 PRO A CA 1
ATOM 669 C C . PRO A 1 91 ? 0.578 -10.005 -20.859 1.00 96.31 91 PRO A C 1
ATOM 671 O O . PRO A 1 91 ? -0.040 -11.036 -21.135 1.00 96.31 91 PRO A O 1
ATOM 674 N N . VAL A 1 92 ? 1.018 -9.180 -21.805 1.00 96.00 92 VAL A N 1
ATOM 675 C CA . VAL A 1 92 ? 0.699 -9.319 -23.231 1.00 96.00 92 VAL A CA 1
ATOM 676 C C . VAL A 1 92 ? 1.938 -9.193 -24.112 1.00 96.00 92 VAL A C 1
ATOM 678 O O . VAL A 1 92 ? 2.883 -8.459 -23.827 1.00 96.00 92 VAL A O 1
ATOM 681 N N . GLY A 1 93 ? 1.925 -9.911 -25.236 1.00 93.56 93 GLY A N 1
ATOM 682 C CA . GLY A 1 93 ? 3.020 -9.893 -26.203 1.00 93.56 93 GLY A CA 1
ATOM 683 C C . GLY A 1 93 ? 4.248 -10.671 -25.726 1.00 93.56 93 GLY A C 1
ATOM 684 O O . GLY A 1 93 ? 4.148 -11.836 -25.342 1.00 93.56 93 GLY A O 1
ATOM 685 N N . GLN A 1 94 ? 5.422 -10.048 -25.819 1.00 93.88 94 GLN A N 1
ATOM 686 C CA . GLN A 1 94 ? 6.687 -10.635 -25.378 1.00 93.88 94 GLN A CA 1
ATOM 687 C C . GLN A 1 94 ? 7.190 -9.912 -24.132 1.00 93.88 94 GLN A C 1
ATOM 689 O O . GLN A 1 94 ? 7.081 -8.692 -24.025 1.00 93.88 94 GLN A O 1
ATOM 694 N N . ALA A 1 95 ? 7.775 -10.675 -23.215 1.00 94.50 95 ALA A N 1
ATOM 695 C CA . ALA A 1 95 ? 8.509 -10.139 -22.083 1.00 94.50 95 ALA A CA 1
ATOM 696 C C . ALA A 1 95 ? 10.013 -10.102 -22.395 1.00 94.50 95 ALA A C 1
ATOM 698 O O . ALA A 1 95 ? 10.551 -10.948 -23.116 1.00 94.50 95 ALA A O 1
ATOM 699 N N . LEU A 1 96 ? 10.690 -9.107 -21.837 1.00 96.81 96 LEU A N 1
ATOM 700 C CA . LEU A 1 96 ? 12.115 -8.863 -21.976 1.00 96.81 96 LEU A CA 1
ATOM 701 C C . LEU A 1 96 ? 12.817 -9.247 -20.674 1.00 96.81 96 LEU A C 1
ATOM 703 O O . LEU A 1 96 ? 12.513 -8.675 -19.635 1.00 96.81 96 LEU A O 1
ATOM 707 N N . LYS A 1 97 ? 13.779 -10.167 -20.718 1.00 97.00 97 LYS A N 1
ATOM 708 C CA . LYS A 1 97 ? 14.638 -10.486 -19.570 1.00 97.00 97 LYS A CA 1
ATOM 709 C C . LYS A 1 97 ? 16.073 -10.060 -19.846 1.00 97.00 97 LYS A C 1
ATOM 711 O O . LYS A 1 97 ? 16.641 -10.438 -20.868 1.00 97.00 97 LYS A O 1
ATOM 716 N N . ILE A 1 98 ? 16.667 -9.320 -18.922 1.00 97.56 98 ILE A N 1
ATOM 717 C CA . ILE A 1 98 ? 18.048 -8.860 -18.966 1.00 97.56 98 ILE A CA 1
ATOM 718 C C . ILE A 1 98 ? 18.803 -9.460 -17.782 1.00 97.56 98 ILE A C 1
ATOM 720 O O . ILE A 1 98 ? 18.402 -9.267 -16.642 1.00 97.56 98 ILE A O 1
ATOM 724 N N . ASP A 1 99 ? 19.896 -10.164 -18.060 1.00 97.38 99 ASP A N 1
ATOM 725 C CA . ASP A 1 99 ? 20.835 -10.693 -17.066 1.00 97.38 99 ASP A CA 1
ATOM 726 C C . ASP A 1 99 ? 22.160 -9.925 -17.170 1.00 97.38 99 ASP A C 1
ATOM 728 O O . ASP A 1 99 ? 22.726 -9.790 -18.263 1.00 97.38 99 ASP A O 1
ATOM 732 N N . LEU A 1 100 ? 22.633 -9.397 -16.041 1.00 96.81 100 LEU A N 1
ATOM 733 C CA . LEU A 1 100 ? 23.833 -8.568 -15.940 1.00 96.81 100 LEU A CA 1
ATOM 734 C C . LEU A 1 100 ? 25.047 -9.324 -15.385 1.00 96.81 100 LEU A C 1
ATOM 736 O O . LEU A 1 100 ? 25.997 -8.695 -14.917 1.00 96.81 100 LEU A O 1
ATOM 740 N N . SER A 1 101 ? 25.047 -10.659 -15.423 1.00 94.50 101 SER A N 1
ATOM 741 C CA . SER A 1 101 ? 26.155 -11.521 -14.978 1.00 94.50 101 SER A CA 1
ATOM 742 C C . SER A 1 101 ? 26.652 -11.193 -13.559 1.00 94.50 101 SER A C 1
ATOM 744 O O . SER A 1 101 ? 27.852 -11.241 -13.279 1.00 94.50 101 SER A O 1
ATOM 746 N N . GLY A 1 102 ? 25.728 -10.818 -12.668 1.00 91.25 102 GLY A N 1
ATOM 747 C CA . GLY A 1 102 ? 26.007 -10.431 -11.281 1.00 91.25 102 GLY A CA 1
ATOM 748 C C . GLY A 1 102 ? 26.466 -8.983 -11.070 1.00 91.25 102 GLY A C 1
ATOM 749 O O . GLY A 1 102 ? 26.743 -8.612 -9.933 1.00 91.25 102 GLY A O 1
ATOM 750 N N . ALA A 1 103 ? 26.559 -8.160 -12.120 1.00 93.38 103 ALA A N 1
ATOM 751 C CA . ALA A 1 103 ? 26.659 -6.709 -11.968 1.00 93.38 103 ALA A CA 1
ATOM 752 C C . ALA A 1 103 ? 25.270 -6.105 -11.720 1.00 93.38 103 ALA A C 1
ATOM 754 O O . ALA A 1 103 ? 24.270 -6.623 -12.204 1.00 93.38 103 ALA A O 1
ATOM 755 N N . SER A 1 104 ? 25.214 -4.986 -11.008 1.00 94.06 104 SER A N 1
ATOM 756 C CA . SER A 1 104 ? 23.957 -4.300 -10.710 1.00 94.06 104 SER A CA 1
ATOM 757 C C . SER A 1 104 ? 23.776 -3.058 -11.579 1.00 94.06 104 SER A C 1
ATOM 759 O O . SER A 1 104 ? 24.753 -2.366 -11.898 1.00 94.06 104 SER A O 1
ATOM 761 N N . VAL A 1 105 ? 22.526 -2.695 -11.868 1.00 93.94 105 VAL A N 1
ATOM 762 C CA . VAL A 1 105 ? 22.211 -1.318 -12.277 1.00 93.94 105 VAL A CA 1
ATOM 763 C C . VAL A 1 105 ? 22.354 -0.399 -11.062 1.00 93.94 105 VAL A C 1
ATOM 765 O O . VAL A 1 105 ? 21.820 -0.698 -9.994 1.00 93.94 105 VAL A O 1
ATOM 768 N N . VAL A 1 106 ? 23.103 0.693 -11.221 1.00 93.50 106 VAL A N 1
ATOM 769 C CA . VAL A 1 106 ? 23.328 1.769 -10.230 1.00 93.50 106 VAL A CA 1
ATOM 770 C C . VAL A 1 106 ? 22.822 3.130 -10.711 1.00 93.50 106 VAL A C 1
ATOM 772 O O . VAL A 1 106 ? 22.745 4.065 -9.922 1.00 93.50 106 VAL A O 1
ATOM 775 N N . GLY A 1 107 ? 22.512 3.252 -12.002 1.00 92.94 107 GLY A N 1
ATOM 776 C CA . GLY A 1 107 ? 21.984 4.473 -12.600 1.00 92.94 107 GLY A CA 1
ATOM 777 C C . GLY A 1 107 ? 20.724 4.199 -13.408 1.00 92.94 107 GLY A C 1
ATOM 778 O O . GLY A 1 107 ? 19.818 3.523 -12.930 1.00 92.94 107 GLY A O 1
ATOM 779 N N . GLN A 1 108 ? 20.685 4.711 -14.636 1.00 93.62 108 GLN A N 1
ATOM 780 C CA . GLN A 1 108 ? 19.528 4.589 -15.516 1.00 93.62 108 GLN A CA 1
ATOM 781 C C . GLN A 1 108 ? 19.717 3.497 -16.579 1.00 93.62 108 GLN A C 1
ATOM 783 O O . GLN A 1 108 ? 20.715 3.492 -17.311 1.00 93.62 108 GLN A O 1
ATOM 788 N N . ALA A 1 109 ? 18.718 2.625 -16.705 1.00 95.56 109 ALA A N 1
ATOM 789 C CA . ALA A 1 109 ? 18.564 1.677 -17.801 1.00 95.56 109 ALA A CA 1
ATOM 790 C C . ALA A 1 109 ? 17.233 1.932 -18.526 1.00 95.56 109 ALA A C 1
ATOM 792 O O . ALA A 1 109 ? 16.171 1.953 -17.906 1.00 95.56 109 ALA A O 1
ATOM 793 N N . GLN A 1 110 ? 17.292 2.132 -19.842 1.00 97.56 110 GLN A N 1
ATOM 794 C CA . GLN A 1 110 ? 16.131 2.348 -20.703 1.00 97.56 110 GLN A CA 1
ATOM 795 C C . GLN A 1 110 ? 15.869 1.113 -21.561 1.00 97.56 110 GLN A C 1
ATOM 797 O O . GLN A 1 110 ? 16.795 0.509 -22.099 1.00 97.56 110 GLN A O 1
ATOM 802 N N . PHE A 1 111 ? 14.601 0.778 -21.743 1.00 98.00 111 PHE A N 1
ATOM 803 C CA . PHE A 1 111 ? 14.164 -0.408 -22.461 1.00 98.00 111 PHE A CA 1
ATOM 804 C C . PHE A 1 111 ? 13.195 -0.030 -23.565 1.00 98.00 111 PHE A C 1
ATOM 806 O O . PHE A 1 111 ? 12.338 0.830 -23.369 1.00 98.00 111 PHE A O 1
ATOM 813 N N . GLU A 1 112 ? 13.314 -0.698 -24.707 1.00 97.62 112 GLU A N 1
ATOM 814 C CA . GLU A 1 112 ? 12.347 -0.610 -25.796 1.00 97.62 112 GLU A CA 1
ATOM 815 C C . GLU A 1 112 ? 11.710 -1.980 -26.030 1.00 97.62 112 GLU A C 1
ATOM 817 O O . GLU A 1 112 ? 12.412 -2.973 -26.241 1.00 97.62 112 GLU A O 1
ATOM 822 N N . ILE A 1 113 ? 10.379 -2.025 -25.983 1.00 97.12 113 ILE A N 1
ATOM 823 C CA . ILE A 1 113 ? 9.570 -3.239 -26.099 1.00 97.12 113 ILE A CA 1
ATOM 824 C C . ILE A 1 113 ? 8.586 -3.055 -27.263 1.00 97.12 113 ILE A C 1
ATOM 826 O O . ILE A 1 113 ? 7.573 -2.365 -27.108 1.00 97.12 113 ILE A O 1
ATOM 830 N N . PRO A 1 114 ? 8.874 -3.615 -28.454 1.00 95.69 114 PRO A N 1
ATOM 831 C CA . PRO A 1 114 ? 7.943 -3.623 -29.574 1.00 95.69 114 PRO A CA 1
ATOM 832 C C . PRO A 1 114 ? 6.606 -4.268 -29.203 1.00 95.69 114 PRO A C 1
ATOM 834 O O . PRO A 1 114 ? 6.544 -5.426 -28.795 1.00 95.69 114 PRO A O 1
ATOM 837 N N . TYR A 1 115 ? 5.524 -3.519 -29.387 1.00 95.88 115 TYR A N 1
ATOM 838 C CA . TYR A 1 115 ? 4.166 -3.971 -29.134 1.00 95.88 115 TYR A CA 1
ATOM 839 C C . TYR A 1 115 ? 3.171 -3.211 -30.015 1.00 95.88 115 TYR A C 1
ATOM 841 O O . TYR A 1 115 ? 3.108 -1.979 -30.034 1.00 95.88 115 TYR A O 1
ATOM 849 N N . GLN A 1 116 ? 2.366 -3.955 -30.766 1.00 93.31 116 GLN A N 1
ATOM 850 C CA . GLN A 1 116 ? 1.334 -3.382 -31.622 1.00 93.31 116 GLN A CA 1
ATOM 851 C C . GLN A 1 116 ? 0.000 -3.380 -30.889 1.00 93.31 116 GLN A C 1
ATOM 853 O O . GLN A 1 116 ? -0.508 -4.430 -30.510 1.00 93.31 116 GLN A O 1
ATOM 858 N N . THR A 1 117 ? -0.590 -2.200 -30.735 1.00 91.94 117 THR A N 1
ATOM 859 C CA . THR A 1 117 ? -1.915 -2.043 -30.137 1.00 91.94 117 THR A CA 1
ATOM 860 C C . THR A 1 117 ? -2.621 -0.830 -30.720 1.00 91.94 117 THR A C 1
ATOM 862 O O . THR A 1 117 ? -1.993 0.146 -31.128 1.00 91.94 117 THR A O 1
ATOM 865 N N . THR A 1 118 ? -3.948 -0.891 -30.759 1.00 91.06 118 THR A N 1
ATOM 866 C CA . THR A 1 118 ? -4.808 0.240 -31.125 1.00 91.06 118 THR A CA 1
ATOM 867 C C . THR A 1 118 ? -5.254 1.056 -29.911 1.00 91.06 118 THR A C 1
ATOM 869 O O . THR A 1 118 ? -5.865 2.106 -30.092 1.00 91.06 118 THR A O 1
ATOM 872 N N . ALA A 1 119 ? -4.973 0.584 -28.692 1.00 93.12 119 ALA A N 1
ATOM 873 C CA . ALA A 1 119 ? -5.351 1.219 -27.429 1.00 93.12 119 ALA A CA 1
ATOM 874 C C . ALA A 1 119 ? -4.148 1.291 -26.461 1.00 93.12 119 ALA A C 1
ATOM 876 O O . ALA A 1 119 ? -4.177 0.689 -25.385 1.00 93.12 119 ALA A O 1
ATOM 877 N N . PRO A 1 120 ? -3.059 1.990 -26.832 1.00 93.12 120 PRO A N 1
ATOM 878 C CA . PRO A 1 120 ? -1.847 2.052 -26.014 1.00 93.12 120 PRO A CA 1
ATOM 879 C C . PRO A 1 120 ? -2.068 2.679 -24.635 1.00 93.12 120 PRO A C 1
ATOM 881 O O . PRO A 1 120 ? -1.331 2.368 -23.713 1.00 93.12 120 PRO A O 1
ATOM 884 N N . GLN A 1 121 ? -3.091 3.520 -24.471 1.00 94.38 121 GLN A N 1
ATOM 885 C CA . GLN A 1 121 ? -3.443 4.130 -23.188 1.00 94.38 121 GLN A CA 1
ATOM 886 C C . GLN A 1 121 ? -3.969 3.133 -22.143 1.00 94.38 121 GLN A C 1
ATOM 888 O O . GLN A 1 121 ? -4.015 3.476 -20.968 1.00 94.38 121 GLN A O 1
ATOM 893 N N . ASN A 1 122 ? -4.357 1.923 -22.565 1.00 96.69 122 ASN A N 1
ATOM 894 C CA . ASN A 1 122 ? -4.807 0.857 -21.670 1.00 96.69 122 ASN A CA 1
ATOM 895 C C . ASN A 1 122 ? -3.673 -0.093 -21.257 1.00 96.69 122 ASN A C 1
ATOM 897 O O . ASN A 1 122 ? -3.938 -1.141 -20.684 1.00 96.69 122 ASN A O 1
ATOM 901 N N . HIS A 1 123 ? -2.429 0.211 -21.621 1.00 97.44 123 HIS A N 1
ATOM 902 C CA . HIS A 1 123 ? -1.298 -0.678 -21.399 1.00 97.44 123 HIS A CA 1
ATOM 903 C C . HIS A 1 123 ? -0.165 0.065 -20.690 1.00 97.44 123 HIS A C 1
ATOM 905 O O . HIS A 1 123 ? 0.078 1.244 -20.960 1.00 97.44 123 HIS A O 1
ATOM 911 N N . GLY A 1 124 ? 0.559 -0.648 -19.832 1.00 96.94 124 GLY A N 1
ATOM 912 C CA . GLY A 1 124 ? 1.740 -0.154 -19.124 1.00 96.94 124 GLY A CA 1
ATOM 913 C C . GLY A 1 124 ? 2.907 -1.131 -19.221 1.00 96.94 124 GLY A C 1
ATOM 914 O O . GLY A 1 124 ? 2.722 -2.296 -19.566 1.00 96.94 124 GLY A O 1
ATOM 915 N N . VAL A 1 125 ? 4.124 -0.669 -18.925 1.00 98.19 125 VAL A N 1
ATOM 916 C CA . VAL A 1 125 ? 5.292 -1.551 -18.768 1.00 98.19 125 VAL A CA 1
ATOM 917 C C . VAL A 1 125 ? 5.557 -1.769 -17.289 1.00 98.19 125 VAL A C 1
ATOM 919 O O . VAL A 1 125 ? 5.621 -0.807 -16.526 1.00 98.19 125 VAL A O 1
ATOM 922 N N . TYR A 1 126 ? 5.751 -3.024 -16.903 1.00 98.31 126 TYR A N 1
ATOM 923 C CA . TYR A 1 126 ? 6.027 -3.413 -15.525 1.00 98.31 126 TYR A CA 1
ATOM 924 C C . TYR A 1 126 ? 7.385 -4.087 -15.427 1.00 98.31 126 TYR A C 1
ATOM 926 O O . TYR A 1 126 ? 7.779 -4.828 -16.327 1.00 98.31 126 TYR A O 1
ATOM 934 N N . TRP A 1 127 ? 8.080 -3.840 -14.322 1.00 97.88 127 TRP A N 1
ATOM 935 C CA . TRP A 1 127 ? 9.249 -4.591 -13.897 1.00 97.88 127 TRP A CA 1
ATOM 936 C C . TRP A 1 127 ? 8.847 -5.651 -12.881 1.00 97.88 127 TRP A C 1
ATOM 938 O O . TRP A 1 127 ? 8.324 -5.341 -11.817 1.00 97.88 127 TRP A O 1
ATOM 948 N N . HIS A 1 128 ? 9.087 -6.910 -13.227 1.00 97.25 128 HIS A N 1
ATOM 949 C CA . HIS A 1 128 ? 8.734 -8.069 -12.424 1.00 97.25 128 HIS A CA 1
ATOM 950 C C . HIS A 1 128 ? 9.950 -8.553 -11.640 1.00 97.25 128 HIS A C 1
ATOM 952 O O . HIS A 1 128 ? 10.970 -8.932 -12.228 1.00 97.25 128 HIS A O 1
ATOM 958 N N . LEU A 1 129 ? 9.811 -8.551 -10.320 1.00 95.50 129 LEU A N 1
ATOM 959 C CA . LEU A 1 129 ? 10.790 -9.085 -9.387 1.00 95.50 129 LEU A CA 1
ATOM 960 C C . LEU A 1 129 ? 10.605 -10.603 -9.225 1.00 95.50 129 LEU A C 1
ATOM 962 O O . LEU A 1 129 ? 9.469 -11.092 -9.299 1.00 95.50 129 LEU A O 1
ATOM 966 N N . PRO A 1 130 ? 11.681 -11.370 -8.971 1.00 90.31 130 PRO A N 1
ATOM 967 C CA . PRO A 1 130 ? 11.603 -12.818 -8.752 1.00 90.31 130 PRO A CA 1
ATOM 968 C C . PRO A 1 130 ? 10.646 -13.243 -7.630 1.00 90.31 130 PRO A C 1
ATOM 970 O O . PRO A 1 130 ? 10.071 -14.330 -7.686 1.00 90.31 130 PRO A O 1
ATOM 973 N N . GLU A 1 131 ? 10.450 -12.390 -6.627 1.00 90.38 131 GLU A N 1
ATOM 974 C CA . GLU A 1 131 ? 9.567 -12.593 -5.474 1.00 90.38 131 GLU A CA 1
ATOM 975 C C . GLU A 1 131 ? 8.074 -12.418 -5.815 1.00 90.38 131 GLU A C 1
ATOM 977 O O . GLU A 1 131 ? 7.212 -12.510 -4.937 1.00 90.38 131 GLU A O 1
ATOM 982 N N . GLY A 1 132 ? 7.746 -12.174 -7.089 1.00 91.38 132 GLY A N 1
ATOM 983 C CA . GLY A 1 132 ? 6.373 -12.051 -7.578 1.00 91.38 132 GLY A CA 1
ATOM 984 C C . GLY A 1 132 ? 5.755 -10.670 -7.362 1.00 91.38 132 GLY A C 1
ATOM 985 O O . GLY A 1 132 ? 4.532 -10.549 -7.391 1.00 91.38 132 GLY A O 1
ATOM 986 N N . LEU A 1 133 ? 6.579 -9.645 -7.124 1.00 95.31 133 LEU A N 1
ATOM 987 C CA . LEU A 1 133 ? 6.155 -8.244 -7.131 1.00 95.31 133 LEU A CA 1
ATOM 988 C C . LEU A 1 133 ? 6.340 -7.634 -8.521 1.00 95.31 133 LEU A C 1
ATOM 990 O O . LEU A 1 133 ? 7.285 -7.961 -9.235 1.00 95.31 133 LEU A O 1
ATOM 994 N N . SER A 1 134 ? 5.442 -6.735 -8.900 1.00 97.38 134 SER A N 1
ATOM 995 C CA . SER A 1 134 ? 5.457 -6.034 -10.181 1.00 97.38 134 SER A CA 1
ATOM 996 C C . SER A 1 134 ? 5.402 -4.528 -9.974 1.00 97.38 134 SER A C 1
ATOM 998 O O . SER A 1 134 ? 4.449 -3.994 -9.412 1.00 97.38 134 SER A O 1
ATOM 1000 N N . ILE A 1 135 ? 6.434 -3.839 -10.439 1.00 97.31 135 ILE A N 1
ATOM 1001 C CA . ILE A 1 135 ? 6.617 -2.400 -10.295 1.00 97.31 135 ILE A CA 1
ATOM 1002 C C . ILE A 1 135 ? 6.192 -1.731 -11.607 1.00 97.31 135 ILE A C 1
ATOM 1004 O O . ILE A 1 135 ? 6.839 -1.969 -12.629 1.00 97.31 135 ILE A O 1
ATOM 1008 N N . PRO A 1 136 ? 5.127 -0.910 -11.627 1.00 97.19 136 PRO A N 1
ATOM 1009 C CA . PRO A 1 136 ? 4.788 -0.133 -12.812 1.00 97.19 136 PRO A CA 1
ATOM 1010 C C . PRO A 1 136 ? 5.912 0.859 -13.103 1.00 97.19 136 PRO A C 1
ATOM 1012 O O . PRO A 1 136 ? 6.359 1.584 -12.215 1.00 97.19 136 PRO A O 1
ATOM 1015 N N . LEU A 1 137 ? 6.360 0.897 -14.354 1.00 95.62 137 LEU A N 1
ATOM 1016 C CA . LEU A 1 137 ? 7.367 1.842 -14.811 1.00 95.62 137 LEU A CA 1
ATOM 1017 C C . LEU A 1 137 ? 6.713 2.996 -15.564 1.00 95.62 137 LEU A C 1
ATOM 1019 O O . LEU A 1 137 ? 5.773 2.812 -16.348 1.00 95.62 137 LEU A O 1
ATOM 1023 N N . VAL A 1 138 ? 7.305 4.184 -15.427 1.00 90.38 138 VAL A N 1
ATOM 1024 C CA . VAL A 1 138 ? 7.029 5.291 -16.342 1.00 90.38 138 VAL A CA 1
ATOM 1025 C C . VAL A 1 138 ? 7.358 4.818 -17.752 1.00 90.38 138 VAL A C 1
ATOM 1027 O O . VAL A 1 138 ? 8.505 4.491 -18.067 1.00 90.38 138 VAL A O 1
ATOM 1030 N N . SER A 1 139 ? 6.337 4.783 -18.603 1.00 94.50 139 SER A N 1
ATOM 1031 C CA . SER A 1 139 ? 6.468 4.299 -19.968 1.00 94.50 139 SER A CA 1
ATOM 1032 C C . SER A 1 139 ? 5.756 5.203 -20.966 1.00 94.50 139 SER A C 1
ATOM 1034 O O . SER A 1 139 ? 4.837 5.950 -20.637 1.00 94.50 139 SER A O 1
ATOM 1036 N N . THR A 1 140 ? 6.240 5.200 -22.204 1.00 96.06 140 THR A N 1
ATOM 1037 C CA . THR A 1 140 ? 5.679 5.987 -23.306 1.00 96.06 140 THR A CA 1
ATOM 1038 C C . THR A 1 140 ? 5.532 5.107 -24.530 1.00 96.06 140 THR A C 1
ATOM 1040 O O . THR A 1 140 ? 6.476 4.424 -24.922 1.00 96.06 140 THR A O 1
ATOM 1043 N N . TYR A 1 141 ? 4.357 5.150 -25.155 1.00 97.50 141 TYR A N 1
ATOM 1044 C CA . TYR A 1 141 ? 4.121 4.467 -26.418 1.00 97.50 141 TYR A CA 1
ATOM 1045 C C . TYR A 1 141 ? 4.521 5.341 -27.606 1.00 97.50 141 TYR A C 1
ATOM 1047 O O . TYR A 1 141 ? 4.024 6.460 -27.765 1.00 97.50 141 TYR A O 1
ATOM 1055 N N . ASN A 1 142 ? 5.369 4.816 -28.482 1.00 96.06 142 ASN A N 1
ATOM 1056 C CA . ASN A 1 142 ? 5.726 5.447 -29.741 1.00 96.06 142 ASN A CA 1
ATOM 1057 C C . ASN A 1 142 ? 5.001 4.756 -30.906 1.00 96.06 142 ASN A C 1
ATOM 1059 O O . ASN A 1 142 ? 5.375 3.672 -31.350 1.00 96.06 142 ASN A O 1
ATOM 1063 N N . ALA A 1 143 ? 3.983 5.424 -31.456 1.00 93.94 143 ALA A N 1
ATOM 1064 C CA . ALA A 1 143 ? 3.185 4.892 -32.563 1.00 93.94 143 ALA A CA 1
ATOM 1065 C C . ALA A 1 143 ? 3.982 4.694 -33.868 1.00 93.94 143 ALA A C 1
ATOM 1067 O O . ALA A 1 143 ? 3.615 3.855 -34.686 1.00 93.94 143 ALA A O 1
ATOM 1068 N N . SER A 1 144 ? 5.070 5.447 -34.076 1.00 93.31 144 SER A N 1
ATOM 1069 C CA . SER A 1 144 ? 5.886 5.339 -35.297 1.00 93.31 144 SER A CA 1
ATOM 1070 C C . SER A 1 144 ? 6.734 4.068 -35.330 1.00 93.31 144 SER A C 1
ATOM 1072 O O . SER A 1 144 ? 6.927 3.485 -36.395 1.00 93.31 144 SER A O 1
ATOM 1074 N N . THR A 1 145 ? 7.196 3.621 -34.163 1.00 91.81 145 THR A N 1
ATOM 1075 C CA . THR A 1 145 ? 7.980 2.392 -33.982 1.00 91.81 145 THR A CA 1
ATOM 1076 C C . THR A 1 145 ? 7.132 1.229 -33.474 1.00 91.81 145 THR A C 1
ATOM 1078 O O . THR A 1 145 ? 7.601 0.096 -33.477 1.00 91.81 145 THR A O 1
ATOM 1081 N N . SER A 1 146 ? 5.875 1.485 -33.086 1.00 95.50 146 SER A N 1
ATOM 1082 C CA . SER A 1 146 ? 4.999 0.516 -32.418 1.00 95.50 146 SER A CA 1
ATOM 1083 C C . SER A 1 146 ? 5.700 -0.138 -31.226 1.00 95.50 146 SER A C 1
ATOM 1085 O O . SER A 1 146 ? 5.786 -1.361 -31.142 1.00 95.50 146 SER A O 1
ATOM 1087 N N . SER A 1 147 ? 6.260 0.680 -30.336 1.00 96.19 147 SER A N 1
ATOM 1088 C CA . SER A 1 147 ? 7.013 0.212 -29.172 1.00 96.19 147 SER A CA 1
ATOM 1089 C C . SER A 1 147 ? 6.703 1.034 -27.927 1.00 96.19 147 SER A C 1
ATOM 1091 O O . SER A 1 147 ? 6.391 2.224 -28.007 1.00 96.19 147 SER A O 1
ATOM 1093 N N . PHE A 1 148 ? 6.788 0.385 -26.768 1.00 98.12 148 PHE A N 1
ATOM 1094 C CA . PHE A 1 148 ? 6.873 1.064 -25.484 1.00 98.12 148 PHE A CA 1
ATOM 1095 C C . PHE A 1 148 ? 8.333 1.331 -25.135 1.00 98.12 148 PHE A C 1
ATOM 1097 O O . PHE A 1 148 ? 9.178 0.447 -25.269 1.00 98.12 148 PHE A O 1
ATOM 1104 N N . THR A 1 149 ? 8.613 2.529 -24.636 1.00 97.56 149 THR A N 1
ATOM 1105 C CA . THR A 1 149 ? 9.866 2.848 -23.952 1.00 97.56 149 THR A CA 1
ATOM 1106 C C . THR A 1 149 ? 9.599 2.951 -22.460 1.00 97.56 149 THR A C 1
ATOM 1108 O O . THR A 1 149 ? 8.655 3.637 -22.076 1.00 97.56 149 THR A O 1
ATOM 1111 N N . ALA A 1 150 ? 10.414 2.302 -21.633 1.00 97.31 150 ALA A N 1
ATOM 1112 C CA . ALA A 1 150 ? 10.328 2.353 -20.174 1.00 97.31 150 ALA A CA 1
ATOM 1113 C C . ALA A 1 150 ? 11.719 2.493 -19.552 1.00 97.31 150 ALA A C 1
ATOM 1115 O O . ALA A 1 150 ? 12.720 2.166 -20.194 1.00 97.31 150 ALA A O 1
ATOM 1116 N N . THR A 1 151 ? 11.781 2.951 -18.305 1.00 95.19 151 THR A N 1
ATOM 1117 C CA . THR A 1 151 ? 13.049 3.209 -17.616 1.00 95.19 151 THR A CA 1
ATOM 1118 C C . THR A 1 151 ? 13.042 2.604 -16.219 1.00 95.19 151 THR A C 1
ATOM 1120 O O . THR A 1 151 ? 12.072 2.762 -15.483 1.00 95.19 151 THR A O 1
ATOM 1123 N N . VAL A 1 152 ? 14.150 1.960 -15.849 1.00 94.38 152 VAL A N 1
ATOM 1124 C CA . VAL A 1 152 ? 14.508 1.673 -14.456 1.00 94.38 152 VAL A CA 1
ATOM 1125 C C . VAL A 1 152 ? 15.596 2.667 -14.059 1.00 94.38 152 VAL A C 1
ATOM 1127 O O . VAL A 1 152 ? 16.650 2.709 -14.698 1.00 94.38 152 VAL A O 1
ATOM 1130 N N . ASP A 1 153 ? 15.328 3.490 -13.046 1.00 91.38 153 ASP A N 1
ATOM 1131 C CA . ASP A 1 153 ? 16.206 4.587 -12.643 1.00 91.38 153 ASP A CA 1
ATOM 1132 C C . ASP A 1 153 ? 16.504 4.538 -11.144 1.00 91.38 153 ASP A C 1
ATOM 1134 O O . ASP A 1 153 ? 15.604 4.633 -10.315 1.00 91.38 153 ASP A O 1
ATOM 1138 N N . PHE A 1 154 ? 17.781 4.396 -10.799 1.00 89.88 154 PHE A N 1
ATOM 1139 C CA . PHE A 1 154 ? 18.254 4.449 -9.415 1.00 89.88 154 PHE A CA 1
ATOM 1140 C C . PHE A 1 154 ? 18.915 5.789 -9.069 1.00 89.88 154 PHE A C 1
ATOM 1142 O O . PHE A 1 154 ? 19.458 5.939 -7.978 1.00 89.88 154 PHE A O 1
ATOM 1149 N N . THR A 1 155 ? 18.935 6.768 -9.977 1.00 85.19 155 THR A N 1
ATOM 1150 C CA . THR A 1 155 ? 19.700 8.010 -9.778 1.00 85.19 155 THR A CA 1
ATOM 1151 C C . THR A 1 155 ? 18.995 9.035 -8.896 1.00 85.19 155 THR A C 1
ATOM 1153 O O . THR A 1 155 ? 19.674 9.842 -8.259 1.00 85.19 155 THR A O 1
ATOM 1156 N N . ASP A 1 156 ? 17.667 8.974 -8.816 1.00 72.19 156 ASP A N 1
ATOM 1157 C CA . ASP A 1 156 ? 16.844 10.019 -8.202 1.00 72.19 156 ASP A CA 1
ATOM 1158 C C . ASP A 1 156 ? 16.848 10.009 -6.664 1.00 72.19 156 ASP A C 1
ATOM 1160 O O . ASP A 1 156 ? 16.492 11.014 -6.047 1.00 72.19 156 ASP A O 1
ATOM 1164 N N . ASP A 1 157 ? 17.291 8.916 -6.032 1.00 74.81 157 ASP A N 1
ATOM 1165 C CA . ASP A 1 157 ? 17.310 8.785 -4.574 1.00 74.81 157 ASP A CA 1
ATOM 1166 C C . ASP A 1 157 ? 18.557 8.029 -4.075 1.00 74.81 157 ASP A C 1
ATOM 1168 O O . ASP A 1 157 ? 18.891 6.941 -4.544 1.00 74.81 157 ASP A O 1
ATOM 1172 N N . ALA A 1 158 ? 19.260 8.593 -3.088 1.00 72.56 158 ALA A N 1
ATOM 1173 C CA . ALA A 1 158 ? 20.473 7.998 -2.519 1.00 72.56 158 ALA A CA 1
ATOM 1174 C C . ALA A 1 158 ? 20.225 6.635 -1.840 1.00 72.56 158 ALA A C 1
ATOM 1176 O O . ALA A 1 158 ? 21.139 5.814 -1.739 1.00 72.56 158 ALA A O 1
ATOM 1177 N N . LEU A 1 159 ? 19.004 6.380 -1.376 1.00 75.12 159 LEU A N 1
ATOM 1178 C CA . LEU A 1 159 ? 18.598 5.118 -0.766 1.00 75.12 159 LEU A CA 1
ATOM 1179 C C . LEU A 1 159 ? 18.315 4.065 -1.829 1.00 75.12 159 LEU A C 1
ATOM 1181 O O . LEU A 1 159 ? 18.740 2.926 -1.652 1.00 75.12 159 LEU A O 1
ATOM 1185 N N . LEU A 1 160 ? 17.731 4.446 -2.968 1.00 81.44 160 LEU A N 1
ATOM 1186 C CA . LEU A 1 160 ? 17.654 3.571 -4.142 1.00 81.44 160 LEU A CA 1
ATOM 1187 C C . LEU A 1 160 ? 19.051 3.207 -4.668 1.00 81.44 160 LEU A C 1
ATOM 1189 O O . LEU A 1 160 ? 19.235 2.118 -5.199 1.00 81.44 160 LEU A O 1
ATOM 1193 N N . GLN A 1 161 ? 20.067 4.049 -4.453 1.00 81.12 161 GLN A N 1
ATOM 1194 C CA . GLN A 1 161 ? 21.465 3.716 -4.774 1.00 81.12 161 GLN A CA 1
ATOM 1195 C C . GLN A 1 161 ? 22.119 2.759 -3.764 1.00 81.12 161 GLN A C 1
ATOM 1197 O O . GLN A 1 161 ? 23.162 2.162 -4.068 1.00 81.12 161 GLN A O 1
ATOM 1202 N N . SER A 1 162 ? 21.529 2.570 -2.578 1.00 85.94 162 SER A N 1
ATOM 1203 C CA . SER A 1 162 ? 22.038 1.638 -1.570 1.00 85.94 162 SER A CA 1
ATOM 1204 C C . SER A 1 162 ? 22.143 0.233 -2.148 1.00 85.94 162 SER A C 1
ATOM 1206 O O . SER A 1 162 ? 21.173 -0.317 -2.664 1.00 85.94 162 SER A O 1
ATOM 1208 N N . ALA A 1 163 ? 23.312 -0.393 -2.001 1.00 86.44 163 ALA A N 1
ATOM 1209 C CA . ALA A 1 163 ? 23.530 -1.759 -2.468 1.00 86.44 163 ALA A CA 1
ATOM 1210 C C . ALA A 1 163 ? 22.520 -2.753 -1.864 1.00 86.44 163 ALA A C 1
ATOM 1212 O O . ALA A 1 163 ? 22.122 -3.695 -2.538 1.00 86.44 163 ALA A O 1
ATOM 1213 N N . ALA A 1 164 ? 22.068 -2.524 -0.625 1.00 86.69 164 ALA A N 1
ATOM 1214 C CA . ALA A 1 164 ? 21.082 -3.385 0.024 1.00 86.69 164 ALA A CA 1
ATOM 1215 C C . ALA A 1 164 ? 19.690 -3.283 -0.623 1.00 86.69 164 ALA A C 1
ATOM 1217 O O . ALA A 1 164 ? 19.052 -4.308 -0.840 1.00 86.69 164 ALA A O 1
ATOM 1218 N N . VAL A 1 165 ? 19.241 -2.069 -0.961 1.00 87.00 165 VAL A N 1
ATOM 1219 C CA . VAL A 1 165 ? 17.944 -1.842 -1.624 1.00 87.00 165 VAL A CA 1
ATOM 1220 C C . VAL A 1 165 ? 17.989 -2.380 -3.053 1.00 87.00 165 VAL A C 1
ATOM 1222 O O . VAL A 1 165 ? 17.120 -3.151 -3.445 1.00 87.00 165 VAL A O 1
ATOM 1225 N N . ARG A 1 166 ? 19.054 -2.073 -3.805 1.00 90.12 166 ARG A N 1
ATOM 1226 C CA . ARG A 1 166 ? 19.255 -2.587 -5.172 1.00 90.12 166 ARG A CA 1
ATOM 1227 C C . ARG A 1 166 ? 19.300 -4.110 -5.234 1.00 90.12 166 ARG A C 1
ATOM 1229 O O . ARG A 1 166 ? 18.742 -4.694 -6.155 1.00 90.12 166 ARG A O 1
ATOM 1236 N N . ALA A 1 167 ? 19.945 -4.743 -4.254 1.00 88.56 167 ALA A N 1
ATOM 1237 C CA . ALA A 1 167 ? 19.986 -6.197 -4.156 1.00 88.56 167 ALA A CA 1
ATOM 1238 C C . ALA A 1 167 ? 18.602 -6.794 -3.870 1.00 88.56 167 ALA A C 1
ATOM 1240 O O . ALA A 1 167 ? 18.267 -7.820 -4.450 1.00 88.56 167 ALA A O 1
ATOM 1241 N N . ARG A 1 168 ? 17.793 -6.159 -3.009 1.00 90.81 168 ARG A N 1
ATOM 1242 C CA . ARG A 1 168 ? 16.413 -6.597 -2.747 1.00 90.81 168 ARG A CA 1
ATOM 1243 C C . ARG A 1 168 ? 15.513 -6.422 -3.966 1.00 90.81 168 ARG A C 1
ATOM 1245 O O . ARG A 1 168 ? 14.759 -7.327 -4.278 1.00 90.81 168 ARG A O 1
ATOM 1252 N N . LEU A 1 169 ? 15.650 -5.316 -4.692 1.00 92.50 169 LEU A N 1
ATOM 1253 C CA . LEU A 1 169 ? 14.948 -5.094 -5.958 1.00 92.50 169 LEU A CA 1
ATOM 1254 C C . LEU A 1 169 ? 15.521 -5.927 -7.122 1.00 92.50 169 LEU A C 1
ATOM 1256 O O . LEU A 1 169 ? 15.129 -5.701 -8.254 1.00 92.50 169 LEU A O 1
ATOM 1260 N N . ASP A 1 170 ? 16.469 -6.840 -6.884 1.00 91.19 170 ASP A N 1
ATOM 1261 C CA . ASP A 1 170 ? 17.167 -7.635 -7.904 1.00 91.19 170 ASP A CA 1
ATOM 1262 C C . ASP A 1 170 ? 17.600 -6.823 -9.139 1.00 91.19 170 ASP A C 1
ATOM 1264 O O . ASP A 1 170 ? 17.333 -7.170 -10.290 1.00 91.19 170 ASP A O 1
ATOM 1268 N N . SER A 1 171 ? 18.339 -5.729 -8.936 1.00 91.94 171 SER A N 1
ATOM 1269 C CA . SER A 1 171 ? 18.829 -4.931 -10.070 1.00 91.94 171 SER A CA 1
ATOM 1270 C C . SER A 1 171 ? 19.927 -5.622 -10.901 1.00 91.94 171 SER A C 1
ATOM 1272 O O . SER A 1 171 ? 20.523 -4.990 -11.777 1.00 91.94 171 SER A O 1
ATOM 1274 N N . THR A 1 172 ? 20.197 -6.908 -10.644 1.00 94.69 172 THR A N 1
ATOM 1275 C CA . THR A 1 172 ? 21.096 -7.770 -11.428 1.00 94.69 172 THR A CA 1
ATOM 1276 C C . THR A 1 172 ? 20.362 -8.543 -12.524 1.00 94.69 172 THR A C 1
ATOM 1278 O O . THR A 1 172 ? 20.971 -8.898 -13.540 1.00 94.69 172 THR A O 1
ATOM 1281 N N . THR A 1 173 ? 19.053 -8.757 -12.351 1.00 95.44 173 THR A N 1
ATOM 1282 C CA . THR A 1 173 ? 18.170 -9.360 -13.348 1.00 95.44 173 THR A CA 1
ATOM 1283 C C . THR A 1 173 ? 16.918 -8.509 -13.521 1.00 95.44 173 THR A C 1
ATOM 1285 O O . THR A 1 173 ? 16.084 -8.398 -12.633 1.00 95.44 173 THR A O 1
ATOM 1288 N N . ILE A 1 174 ? 16.720 -7.950 -14.713 1.00 96.94 174 ILE A N 1
ATOM 1289 C CA . ILE A 1 174 ? 15.556 -7.106 -14.999 1.00 96.94 174 ILE A CA 1
ATOM 1290 C C . ILE A 1 174 ? 14.616 -7.863 -15.928 1.00 96.94 174 ILE A C 1
ATOM 1292 O O . ILE A 1 174 ? 14.987 -8.189 -17.053 1.00 96.94 174 ILE A O 1
ATOM 1296 N N . THR A 1 175 ? 13.398 -8.143 -15.469 1.00 97.56 175 THR A N 1
ATOM 1297 C CA . THR A 1 175 ? 12.352 -8.767 -16.292 1.00 97.56 175 THR A CA 1
ATOM 1298 C C . THR A 1 175 ? 11.214 -7.782 -16.499 1.00 97.56 175 THR A C 1
ATOM 1300 O O . THR A 1 175 ? 10.620 -7.328 -15.532 1.00 97.56 175 THR A O 1
ATOM 1303 N N . LEU A 1 176 ? 10.895 -7.456 -17.747 1.00 97.94 176 LEU A N 1
ATOM 1304 C CA . LEU A 1 176 ? 9.877 -6.474 -18.104 1.00 97.94 176 LEU A CA 1
ATOM 1305 C C . LEU A 1 176 ? 8.814 -7.095 -18.996 1.00 97.94 176 LEU A C 1
ATOM 1307 O O . LEU A 1 176 ? 9.139 -7.900 -19.870 1.00 97.94 176 LEU A O 1
ATOM 1311 N N . SER A 1 177 ? 7.566 -6.672 -18.855 1.00 97.62 177 SER A N 1
ATOM 1312 C CA . SER A 1 177 ? 6.529 -6.979 -19.840 1.00 97.62 177 SER A CA 1
ATOM 1313 C C . SER A 1 177 ? 5.578 -5.805 -20.036 1.00 97.62 177 SER A C 1
ATOM 1315 O O . SER A 1 177 ? 5.475 -4.923 -19.181 1.00 97.62 177 SER A O 1
ATOM 1317 N N . VAL A 1 178 ? 4.911 -5.783 -21.193 1.00 98.25 178 VAL A N 1
ATO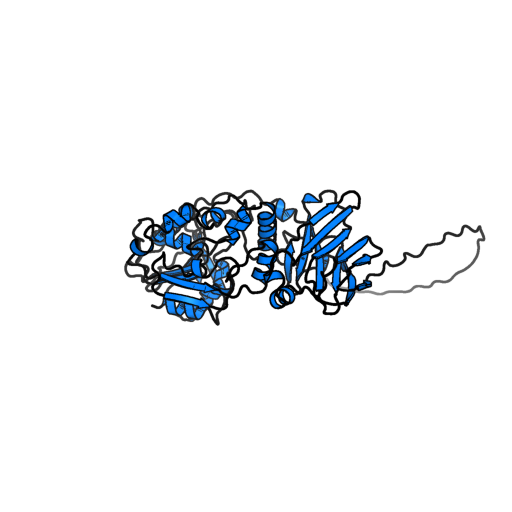M 1318 C CA . VAL A 1 178 ? 3.729 -4.942 -21.389 1.00 98.25 178 VAL A CA 1
ATOM 1319 C C . VAL A 1 178 ? 2.552 -5.649 -20.729 1.00 98.25 178 VAL A C 1
ATOM 1321 O O . VAL A 1 178 ? 2.371 -6.851 -20.909 1.00 98.25 178 VAL A O 1
ATOM 1324 N N . VAL A 1 179 ? 1.749 -4.900 -19.988 1.00 98.25 179 VAL A N 1
ATOM 1325 C CA . VAL A 1 179 ? 0.579 -5.386 -19.260 1.00 98.25 179 VAL A CA 1
ATOM 1326 C C . VAL A 1 179 ? -0.645 -4.617 -19.745 1.00 98.25 179 VAL A C 1
ATOM 1328 O O . VAL A 1 179 ? -0.600 -3.391 -19.840 1.00 98.25 179 VAL A O 1
ATOM 1331 N N . ASP A 1 180 ? -1.714 -5.334 -20.085 1.00 97.75 180 ASP A N 1
ATOM 1332 C CA . ASP A 1 180 ? -3.048 -4.779 -20.325 1.00 97.75 180 ASP A CA 1
ATOM 1333 C C . ASP A 1 180 ? -3.718 -4.478 -18.979 1.00 97.75 180 ASP A C 1
ATOM 1335 O O . ASP A 1 180 ? -3.823 -5.352 -18.118 1.00 97.75 180 ASP A O 1
ATOM 1339 N N . GLU A 1 181 ? -4.141 -3.228 -18.815 1.00 97.69 181 GLU A N 1
ATOM 1340 C CA . GLU A 1 181 ? -4.749 -2.653 -17.615 1.00 97.69 181 GLU A CA 1
ATOM 1341 C C . GLU A 1 181 ? -6.221 -2.279 -17.848 1.00 97.69 181 GLU A C 1
ATOM 1343 O O . GLU A 1 181 ? -6.806 -1.551 -17.046 1.00 97.69 181 GLU A O 1
ATOM 1348 N N . SER A 1 182 ? -6.829 -2.703 -18.963 1.00 97.19 182 SER A N 1
ATOM 1349 C CA . SER A 1 182 ? -8.177 -2.265 -19.352 1.00 97.19 182 SER A CA 1
ATOM 1350 C C . SER A 1 182 ? -9.200 -2.489 -18.233 1.00 97.19 182 SER A C 1
ATOM 1352 O O . SER A 1 182 ? -9.925 -1.564 -17.883 1.00 97.19 182 SER A O 1
ATOM 1354 N N . SER A 1 183 ? -9.200 -3.670 -17.607 1.00 96.81 183 SER A N 1
ATOM 1355 C CA . SER A 1 183 ? -10.092 -3.990 -16.484 1.00 96.81 183 SER A CA 1
ATOM 1356 C C . SER A 1 183 ? -9.889 -3.063 -15.279 1.00 96.81 183 SER A C 1
ATOM 1358 O O . SER A 1 183 ? -10.866 -2.619 -14.680 1.00 96.81 183 SER A O 1
ATOM 1360 N N . PHE A 1 184 ? -8.637 -2.739 -14.936 1.00 96.69 184 PHE A N 1
ATOM 1361 C CA . PHE A 1 184 ? -8.316 -1.802 -13.855 1.00 96.69 184 PHE A CA 1
ATOM 1362 C C . PHE A 1 184 ? -8.789 -0.376 -14.178 1.00 96.69 184 PHE A C 1
ATOM 1364 O O . PHE A 1 184 ? -9.352 0.310 -13.325 1.00 96.69 184 PHE A O 1
ATOM 1371 N N . LEU A 1 185 ? -8.581 0.078 -15.415 1.00 95.75 185 LEU A N 1
ATOM 1372 C CA . LEU A 1 185 ? -8.956 1.425 -15.854 1.00 95.75 185 LEU A CA 1
ATOM 1373 C C . LEU A 1 185 ? -10.468 1.604 -16.035 1.00 95.75 185 LEU A C 1
ATOM 1375 O O . LEU A 1 185 ? -10.962 2.722 -15.896 1.00 95.75 185 LEU A O 1
ATOM 1379 N N . ASP A 1 186 ? -11.189 0.516 -16.300 1.00 96.19 186 ASP A N 1
ATOM 1380 C CA . ASP A 1 186 ? -12.649 0.485 -16.433 1.00 96.19 186 ASP A CA 1
ATOM 1381 C C . ASP A 1 186 ? -13.378 0.373 -15.079 1.00 96.19 186 ASP A C 1
ATOM 1383 O O . ASP A 1 186 ? -14.613 0.297 -15.044 1.00 96.19 186 ASP A O 1
ATOM 1387 N N . ARG A 1 187 ? -12.647 0.383 -13.952 1.00 96.19 187 ARG A N 1
ATOM 1388 C CA . ARG A 1 187 ? -13.250 0.380 -12.614 1.00 96.19 187 ARG A CA 1
ATOM 1389 C C . ARG A 1 187 ? -14.264 1.528 -12.467 1.00 96.19 187 ARG A C 1
ATOM 1391 O O . ARG A 1 187 ? -13.974 2.667 -12.844 1.00 96.19 187 ARG A O 1
ATOM 1398 N N . PRO A 1 188 ? -15.453 1.268 -11.893 1.00 96.56 188 PRO A N 1
ATOM 1399 C CA . PRO A 1 188 ? -16.440 2.311 -11.646 1.00 96.56 188 PRO A CA 1
ATOM 1400 C C . PRO A 1 188 ? -15.898 3.365 -10.676 1.00 96.56 188 PRO A C 1
ATOM 1402 O O . PRO A 1 188 ? -15.052 3.078 -9.831 1.00 96.56 188 PRO A O 1
ATOM 1405 N N . ALA A 1 189 ? -16.436 4.582 -10.760 1.00 95.81 189 ALA A N 1
ATOM 1406 C CA . ALA A 1 189 ? -16.125 5.631 -9.796 1.00 95.81 189 ALA A CA 1
ATOM 1407 C C . ALA A 1 189 ? -16.444 5.183 -8.358 1.00 95.81 189 ALA A C 1
ATOM 1409 O O . ALA A 1 189 ? -17.412 4.448 -8.126 1.00 95.81 189 ALA A O 1
ATOM 1410 N N . HIS A 1 190 ? -15.640 5.656 -7.405 1.00 96.06 190 HIS A N 1
ATOM 1411 C CA . HIS A 1 190 ? -15.926 5.511 -5.982 1.00 96.06 190 HIS A CA 1
ATOM 1412 C C . HIS A 1 190 ? -17.277 6.142 -5.625 1.00 96.06 190 HIS A C 1
ATOM 1414 O O . HIS A 1 190 ? -17.633 7.232 -6.083 1.00 96.06 190 HIS A O 1
ATOM 1420 N N . VAL A 1 191 ? -18.038 5.428 -4.800 1.00 94.62 191 VAL A N 1
ATOM 1421 C CA . VAL A 1 191 ? -19.271 5.905 -4.183 1.00 94.62 191 VAL A CA 1
ATOM 1422 C C . VAL A 1 191 ? -19.142 5.731 -2.677 1.00 94.62 191 VAL A C 1
ATOM 1424 O O . VAL A 1 191 ? -19.133 4.601 -2.187 1.00 94.62 191 VAL A O 1
ATOM 1427 N N . SER A 1 192 ? -19.116 6.864 -1.967 1.00 92.94 192 SER A N 1
ATOM 1428 C CA . SER A 1 192 ? -19.085 6.918 -0.502 1.00 92.94 192 SER A CA 1
ATOM 1429 C C . SER A 1 192 ? -20.102 5.959 0.110 1.00 92.94 192 SER A C 1
ATOM 1431 O O . SER A 1 192 ? -21.299 5.986 -0.222 1.00 92.94 192 SER A O 1
ATOM 1433 N N . TRP A 1 193 ? -19.638 5.101 1.015 1.00 93.12 193 TRP A N 1
ATOM 1434 C CA . TRP A 1 193 ? -20.527 4.172 1.692 1.00 93.12 193 TRP A CA 1
ATOM 1435 C C . TRP A 1 193 ? -21.474 4.966 2.593 1.00 93.12 193 TRP A C 1
ATOM 1437 O O . TRP A 1 193 ? -21.035 5.834 3.353 1.00 93.12 193 TRP A O 1
ATOM 1447 N N . PRO A 1 194 ? -22.773 4.635 2.623 1.00 89.19 194 PRO A N 1
ATOM 1448 C CA . PRO A 1 194 ? -23.702 5.288 3.538 1.00 89.19 194 PRO A CA 1
ATOM 1449 C C . PRO A 1 194 ? -23.486 4.869 5.003 1.00 89.19 194 PRO A C 1
ATOM 1451 O O . PRO A 1 194 ? -24.062 5.482 5.902 1.00 89.19 194 PRO A O 1
ATOM 1454 N N . SER A 1 195 ? -22.714 3.805 5.266 1.00 93.38 195 SER A N 1
ATOM 1455 C CA . SER A 1 195 ? -22.604 3.191 6.591 1.00 93.38 195 SER A CA 1
ATOM 1456 C C . SER A 1 195 ? -21.276 2.438 6.803 1.00 93.38 195 SER A C 1
ATOM 1458 O O . SER A 1 195 ? -20.233 2.872 6.315 1.00 93.38 195 SER A O 1
ATOM 1460 N N . TYR A 1 196 ? -21.297 1.372 7.602 1.00 95.19 196 TYR A N 1
ATOM 1461 C CA . TYR A 1 196 ? -20.163 0.529 7.976 1.00 95.19 196 TYR A CA 1
ATOM 1462 C C . TYR A 1 196 ? -20.558 -0.954 7.949 1.00 95.19 196 TYR A C 1
ATOM 1464 O O . TYR A 1 196 ? -21.747 -1.296 7.990 1.00 95.19 196 TYR A O 1
ATOM 1472 N N . ASN A 1 197 ? -19.551 -1.824 7.949 1.00 96.44 197 ASN A N 1
ATOM 1473 C CA . ASN A 1 197 ? -19.709 -3.254 8.181 1.00 96.44 197 ASN A CA 1
ATOM 1474 C C . ASN A 1 197 ? -19.103 -3.635 9.536 1.00 96.44 197 ASN A C 1
ATOM 1476 O O . ASN A 1 197 ? -18.131 -3.040 10.007 1.00 96.44 197 ASN A O 1
ATOM 1480 N N . LEU A 1 198 ? -19.679 -4.656 10.164 1.00 97.44 198 LEU A N 1
ATOM 1481 C CA . LEU A 1 198 ? -19.153 -5.241 11.394 1.00 97.44 198 LEU A CA 1
ATOM 1482 C C . LEU A 1 198 ? -19.006 -6.741 11.209 1.00 97.44 198 LEU A C 1
ATOM 1484 O O . LEU A 1 198 ? -19.918 -7.416 10.720 1.00 97.44 198 LEU A O 1
ATOM 1488 N N . TYR A 1 199 ? -17.880 -7.256 11.677 1.00 98.06 199 TYR A N 1
ATOM 1489 C CA . TYR A 1 199 ? -17.533 -8.659 11.635 1.00 98.06 199 TYR A CA 1
ATOM 1490 C C . TYR A 1 199 ? -17.269 -9.195 13.031 1.00 98.06 199 TYR A C 1
ATOM 1492 O O . TYR A 1 199 ? -16.811 -8.489 13.929 1.00 98.06 199 TYR A O 1
ATOM 1500 N N . VAL A 1 200 ? -17.515 -10.486 13.183 1.00 97.81 200 VAL A N 1
ATOM 1501 C CA . VAL A 1 200 ? -17.208 -11.254 14.385 1.00 97.81 200 VAL A CA 1
ATOM 1502 C C . VAL A 1 200 ? -16.232 -12.346 13.985 1.00 97.81 200 VAL A C 1
ATOM 1504 O O . VAL A 1 200 ? -16.484 -13.079 13.026 1.00 97.81 200 VAL A O 1
ATOM 1507 N N . PHE A 1 201 ? -15.119 -12.459 14.703 1.00 97.62 201 PHE A N 1
ATOM 1508 C CA . PHE A 1 201 ? -14.153 -13.525 14.475 1.00 97.62 201 PHE A CA 1
ATOM 1509 C C . PHE A 1 201 ? -14.536 -14.776 15.267 1.00 97.62 201 PHE A C 1
ATOM 1511 O O . PHE A 1 201 ? -14.554 -14.756 16.501 1.00 97.62 201 PHE A O 1
ATOM 1518 N N . GLN A 1 202 ? -14.849 -15.860 14.560 1.00 93.75 202 GLN A N 1
ATOM 1519 C CA . GLN A 1 202 ? -15.180 -17.169 15.128 1.00 93.75 202 GLN A CA 1
ATOM 1520 C C . GLN A 1 202 ? -14.703 -18.269 14.177 1.00 93.75 202 GLN A C 1
ATOM 1522 O O . GLN A 1 202 ? -14.773 -18.121 12.960 1.00 93.75 202 GLN A O 1
ATOM 1527 N N . ASN A 1 203 ? -14.238 -19.395 14.725 1.00 91.06 203 ASN A N 1
ATOM 1528 C CA . ASN A 1 203 ? -13.798 -20.560 13.944 1.00 91.06 203 ASN A CA 1
ATOM 1529 C C . ASN A 1 203 ? -12.729 -20.238 12.877 1.00 91.06 203 ASN A C 1
ATOM 1531 O O . ASN A 1 203 ? -12.759 -20.799 11.785 1.00 91.06 203 ASN A O 1
ATOM 1535 N N . GLY A 1 204 ? -11.795 -19.333 13.187 1.00 92.19 204 GLY A N 1
ATOM 1536 C CA . GLY A 1 204 ? -10.687 -18.985 12.291 1.00 92.19 204 GLY A CA 1
ATOM 1537 C C . GLY A 1 204 ? -11.028 -17.972 11.194 1.00 92.19 204 GLY A C 1
ATOM 1538 O O . GLY A 1 204 ? -10.194 -17.735 10.328 1.00 92.19 204 GLY A O 1
ATOM 1539 N N . ALA A 1 205 ? -12.226 -17.377 11.194 1.00 96.38 205 ALA A N 1
ATOM 1540 C CA . ALA A 1 205 ? -12.623 -16.419 10.166 1.00 96.38 205 ALA A CA 1
ATOM 1541 C C . ALA A 1 205 ? -13.493 -15.279 10.706 1.00 96.38 205 ALA A C 1
ATOM 1543 O O . ALA A 1 205 ? -14.272 -15.439 11.649 1.00 96.38 205 ALA A O 1
ATOM 1544 N N . PHE A 1 206 ? -13.403 -14.126 10.044 1.00 97.31 206 PHE A N 1
ATOM 1545 C CA . PHE A 1 206 ? -14.332 -13.018 10.232 1.00 97.31 206 PHE A CA 1
ATOM 1546 C C . PHE A 1 206 ? -15.626 -13.263 9.458 1.00 97.31 206 PHE A C 1
ATOM 1548 O O . PHE A 1 206 ? -15.623 -13.388 8.233 1.00 97.31 206 PHE A O 1
ATOM 1555 N N . THR A 1 207 ? -16.746 -13.295 10.174 1.00 96.81 207 THR A N 1
ATOM 1556 C CA . THR A 1 207 ? -18.088 -13.418 9.595 1.00 96.81 207 THR A CA 1
ATOM 1557 C C . THR A 1 207 ? -18.826 -12.094 9.727 1.00 96.81 207 THR A C 1
ATOM 1559 O O . THR A 1 207 ? -18.890 -11.534 10.822 1.00 96.81 207 THR A O 1
ATOM 1562 N N . LYS A 1 208 ? -19.381 -11.590 8.619 1.00 96.31 208 LYS A N 1
ATOM 1563 C CA . LYS A 1 208 ? -20.141 -10.333 8.600 1.00 96.31 208 LYS A CA 1
ATOM 1564 C C . LYS A 1 208 ? -21.435 -10.493 9.407 1.00 96.31 208 LYS A C 1
ATOM 1566 O O . LYS A 1 208 ? -22.204 -11.419 9.162 1.00 96.31 208 LYS A O 1
ATOM 1571 N N . VAL A 1 209 ? -21.679 -9.588 10.352 1.00 97.38 209 VAL A N 1
ATOM 1572 C CA . VAL A 1 209 ? -22.899 -9.545 11.185 1.00 97.38 209 VAL A CA 1
ATOM 1573 C C . VAL A 1 209 ? -23.687 -8.248 11.016 1.00 97.38 209 VAL A C 1
ATOM 1575 O O . VAL A 1 209 ? -24.890 -8.232 11.279 1.00 97.38 209 VAL A O 1
ATOM 1578 N N . VAL A 1 210 ? -23.039 -7.190 10.523 1.00 97.12 210 VAL A N 1
ATOM 1579 C CA . VAL A 1 210 ? -23.683 -5.959 10.052 1.00 97.12 210 VAL A CA 1
ATOM 1580 C C . VAL A 1 210 ? -23.209 -5.688 8.632 1.00 97.12 210 VAL A C 1
ATOM 1582 O O . VAL A 1 210 ? -22.004 -5.675 8.387 1.00 97.12 210 VAL A O 1
ATOM 1585 N N . ASP A 1 211 ? -24.158 -5.480 7.724 1.00 95.56 211 ASP A N 1
ATOM 1586 C CA . ASP A 1 211 ? -23.918 -5.133 6.327 1.00 95.56 211 ASP A CA 1
ATOM 1587 C C . ASP A 1 211 ? -24.537 -3.773 6.024 1.00 95.56 211 ASP A C 1
ATOM 1589 O O . ASP A 1 211 ? -25.761 -3.604 6.090 1.00 95.56 211 ASP A O 1
ATOM 1593 N N . GLN A 1 212 ? -23.682 -2.787 5.759 1.00 93.19 212 GLN A N 1
ATOM 1594 C CA . GLN A 1 212 ? -24.074 -1.401 5.505 1.00 93.19 212 GLN A CA 1
ATOM 1595 C C . GLN A 1 212 ? -25.053 -0.869 6.569 1.00 93.19 212 GLN A C 1
ATOM 1597 O O . GLN A 1 212 ? -26.107 -0.309 6.261 1.00 93.19 212 GLN A O 1
ATOM 1602 N N . GLY A 1 213 ? -24.716 -1.087 7.843 1.00 91.44 213 GLY A N 1
ATOM 1603 C CA . GLY A 1 213 ? -25.510 -0.653 8.998 1.00 91.44 213 GLY A CA 1
ATOM 1604 C C . GLY A 1 213 ? -26.724 -1.524 9.340 1.00 91.44 213 GLY A C 1
ATOM 1605 O O . GLY A 1 213 ? -27.358 -1.287 10.368 1.00 91.44 213 GLY A O 1
ATOM 1606 N N . ASN A 1 214 ? -27.047 -2.546 8.542 1.00 94.56 214 ASN A N 1
ATOM 1607 C CA . ASN A 1 214 ? -28.148 -3.468 8.826 1.00 94.56 214 ASN A CA 1
ATOM 1608 C C . ASN A 1 214 ? -27.629 -4.752 9.475 1.00 94.56 214 ASN A C 1
ATOM 1610 O O . ASN A 1 214 ? -26.726 -5.396 8.948 1.00 94.56 214 ASN A O 1
ATOM 1614 N N . THR A 1 215 ? -28.218 -5.175 10.594 1.00 96.62 215 THR A N 1
ATOM 1615 C CA . THR A 1 215 ? -27.888 -6.467 11.209 1.00 96.62 215 THR A CA 1
ATOM 1616 C C . THR A 1 215 ? -28.326 -7.618 10.298 1.00 96.62 215 THR A C 1
ATOM 1618 O O . THR A 1 215 ? -29.516 -7.798 10.047 1.00 96.62 215 THR A O 1
ATOM 1621 N N . VAL A 1 216 ? -27.363 -8.411 9.827 1.00 96.69 216 VAL A N 1
ATOM 1622 C CA . VAL A 1 216 ? -27.574 -9.570 8.936 1.00 96.69 216 VAL A CA 1
ATOM 1623 C C . VAL A 1 216 ? -27.249 -10.907 9.605 1.00 96.69 216 VAL A C 1
ATOM 1625 O O . VAL A 1 216 ? -27.585 -11.964 9.074 1.00 96.69 216 VAL A O 1
ATOM 1628 N N . GLY A 1 217 ? -26.618 -10.875 10.780 1.00 94.00 217 GLY A N 1
ATOM 1629 C CA . GLY A 1 217 ? -26.245 -12.056 11.552 1.00 94.00 217 GLY A CA 1
ATOM 1630 C C . GLY A 1 217 ? -26.445 -11.859 13.051 1.00 94.00 217 GLY A C 1
ATOM 1631 O O . GLY A 1 217 ? -26.827 -10.788 13.519 1.00 94.00 217 GLY A O 1
ATOM 1632 N N . THR A 1 218 ? -26.191 -12.911 13.827 1.00 94.19 218 THR A N 1
ATOM 1633 C CA . THR A 1 218 ? -26.207 -12.814 15.289 1.00 94.19 218 THR A CA 1
ATOM 1634 C C . THR A 1 218 ? -24.963 -12.080 15.770 1.00 94.19 218 THR A C 1
ATOM 1636 O O . THR A 1 218 ? -23.847 -12.522 15.513 1.00 94.19 218 THR A O 1
ATOM 1639 N N . ILE A 1 219 ? -25.165 -10.991 16.510 1.00 94.94 219 ILE A N 1
ATOM 1640 C CA . ILE A 1 219 ? -24.093 -10.289 17.213 1.00 94.94 219 ILE A CA 1
ATOM 1641 C C . ILE A 1 219 ? -23.977 -10.934 18.604 1.00 94.94 219 ILE A C 1
ATOM 1643 O O . ILE A 1 219 ? -24.915 -10.814 19.398 1.00 94.94 219 ILE A O 1
ATOM 1647 N N . PRO A 1 220 ? -22.904 -11.691 18.900 1.00 92.94 220 PRO A N 1
ATOM 1648 C CA . PRO A 1 220 ? -22.692 -12.235 20.236 1.00 92.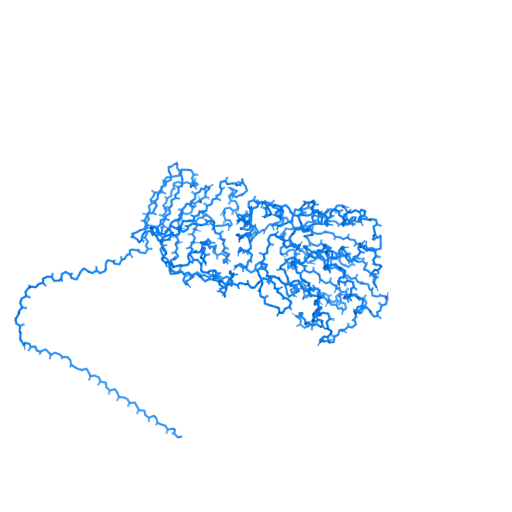94 220 PRO A CA 1
ATOM 1649 C C . PRO A 1 220 ? -22.490 -11.096 21.242 1.00 92.94 220 PRO A C 1
ATOM 1651 O O . PRO A 1 220 ? -22.089 -9.997 20.877 1.00 92.94 220 PRO A O 1
ATOM 1654 N N . ALA A 1 221 ? -22.757 -11.351 22.522 1.00 91.94 221 ALA A N 1
ATOM 1655 C CA . ALA A 1 221 ? -22.446 -10.370 23.556 1.00 91.94 221 ALA A CA 1
ATOM 1656 C C . ALA A 1 221 ? -20.914 -10.201 23.684 1.00 91.94 221 ALA A C 1
ATOM 1658 O O . ALA A 1 221 ? -20.193 -11.200 23.618 1.00 91.94 221 ALA A O 1
ATOM 1659 N N . PRO A 1 222 ? -20.399 -8.980 23.920 1.00 91.69 222 PRO A N 1
ATOM 1660 C CA . PRO A 1 222 ? -18.960 -8.713 24.000 1.00 91.69 222 PRO A CA 1
ATOM 1661 C C . PRO A 1 222 ? -18.245 -9.481 25.121 1.00 91.69 222 PRO A C 1
ATOM 1663 O O . PRO A 1 222 ? -17.082 -9.854 24.972 1.00 91.69 222 PRO A O 1
ATOM 1666 N N . GLY A 1 223 ? -18.932 -9.771 26.228 1.00 91.19 223 GLY A N 1
ATOM 1667 C CA . GLY A 1 223 ? -18.329 -10.428 27.388 1.00 91.19 223 GLY A CA 1
ATOM 1668 C C . GLY A 1 223 ? -17.409 -9.490 28.176 1.00 91.19 223 GLY A C 1
ATOM 1669 O O . GLY A 1 223 ? -17.528 -8.274 28.080 1.00 91.19 223 GLY A O 1
ATOM 1670 N N . ALA A 1 224 ? -16.529 -10.046 29.010 1.00 90.00 224 ALA A N 1
ATOM 1671 C CA . ALA A 1 224 ? -15.702 -9.254 29.924 1.00 90.00 224 ALA A CA 1
ATOM 1672 C C . ALA A 1 224 ? -14.556 -8.499 29.228 1.00 90.00 224 ALA A C 1
ATOM 1674 O O . ALA A 1 224 ? -14.334 -7.342 29.562 1.00 90.00 224 ALA A O 1
ATOM 1675 N N . ASN A 1 225 ? -13.874 -9.126 28.261 1.00 91.44 225 ASN A N 1
ATOM 1676 C CA . ASN A 1 225 ? -12.664 -8.601 27.613 1.00 91.44 225 ASN A CA 1
ATOM 1677 C C . ASN A 1 225 ? -12.799 -8.650 26.077 1.00 91.44 225 ASN A C 1
ATOM 1679 O O . ASN A 1 225 ? -12.126 -9.460 25.428 1.00 91.44 225 ASN A O 1
ATOM 1683 N N . PRO A 1 226 ? -13.716 -7.878 25.474 1.00 94.44 226 PRO A N 1
ATOM 1684 C CA . PRO A 1 226 ? -13.850 -7.820 24.023 1.00 94.44 226 PRO A CA 1
ATOM 1685 C C . PRO A 1 226 ? -12.688 -7.051 23.367 1.00 94.44 226 PRO A C 1
ATOM 1687 O O . PRO A 1 226 ? -12.159 -6.100 23.943 1.00 94.44 226 PRO A O 1
ATOM 1690 N N . LEU A 1 227 ? -12.330 -7.434 22.140 1.00 96.06 227 LEU A N 1
ATOM 1691 C CA . LEU A 1 227 ? -11.368 -6.736 21.281 1.00 96.06 227 LEU A CA 1
ATOM 1692 C C . LEU A 1 227 ? -12.070 -6.192 20.036 1.00 96.06 227 LEU A C 1
ATOM 1694 O O . LEU A 1 227 ? -12.764 -6.940 19.349 1.00 96.06 227 LEU A O 1
ATOM 1698 N N . MET A 1 228 ? -11.843 -4.920 19.718 1.00 96.44 228 MET A N 1
ATOM 1699 C CA . MET A 1 228 ? -12.192 -4.316 18.432 1.00 96.44 228 MET A CA 1
ATOM 1700 C C . MET A 1 228 ? -10.926 -4.096 17.598 1.00 96.44 228 MET A C 1
ATOM 1702 O O . MET A 1 228 ? -9.979 -3.473 18.078 1.00 96.44 228 MET A O 1
ATOM 1706 N N . ILE A 1 229 ? -10.927 -4.579 16.354 1.00 98.06 229 ILE A N 1
ATOM 1707 C CA . ILE A 1 229 ? -9.859 -4.360 15.370 1.00 98.06 229 ILE A CA 1
ATOM 1708 C C . ILE A 1 229 ? -10.363 -3.416 14.274 1.00 98.06 229 ILE A C 1
ATOM 1710 O O . ILE A 1 229 ? -11.422 -3.652 13.688 1.00 98.06 229 ILE A O 1
ATOM 1714 N N . VAL A 1 230 ? -9.590 -2.369 13.979 1.00 97.94 230 VAL A N 1
ATOM 1715 C CA . VAL A 1 230 ? -9.886 -1.360 12.952 1.00 97.94 230 VAL A CA 1
ATOM 1716 C C . VAL A 1 230 ? -8.724 -1.291 11.961 1.00 97.94 230 VAL A C 1
ATOM 1718 O O . VAL A 1 230 ? -7.603 -0.939 12.332 1.00 97.94 230 VAL A O 1
ATOM 1721 N N . HIS A 1 231 ? -8.993 -1.634 10.700 1.00 96.94 231 HIS A N 1
ATOM 1722 C CA . HIS A 1 231 ? -7.981 -1.698 9.642 1.00 96.94 231 HIS A CA 1
ATOM 1723 C C . HIS A 1 231 ? -7.637 -0.325 9.041 1.00 96.94 231 HIS A C 1
ATOM 1725 O O . HIS A 1 231 ? -8.334 0.663 9.272 1.00 96.94 231 HIS A O 1
ATOM 1731 N N . GLY A 1 232 ? -6.567 -0.283 8.243 1.00 96.12 232 GLY A N 1
ATOM 1732 C CA . GLY A 1 232 ? -6.088 0.898 7.522 1.00 96.12 232 GLY A CA 1
ATOM 1733 C C . GLY A 1 232 ? -6.744 1.173 6.165 1.00 96.12 232 GLY A C 1
ATOM 1734 O O . GLY A 1 232 ? -7.644 0.454 5.727 1.00 96.12 232 GLY A O 1
ATOM 1735 N N . LEU A 1 233 ? -6.231 2.210 5.497 1.00 95.06 233 LEU A N 1
ATOM 1736 C CA . LEU A 1 233 ? -6.591 2.625 4.138 1.00 95.06 233 LEU A CA 1
ATOM 1737 C C . LEU A 1 233 ? -6.406 1.466 3.151 1.00 95.06 233 LEU A C 1
ATOM 1739 O O . LEU A 1 233 ? -5.381 0.794 3.207 1.00 95.06 233 LEU A O 1
ATOM 1743 N N . GLY A 1 234 ? -7.376 1.235 2.259 1.00 90.94 234 GLY A N 1
ATOM 1744 C CA . GLY A 1 234 ? -7.314 0.181 1.240 1.00 90.94 234 GLY A CA 1
ATOM 1745 C C . GLY A 1 234 ? -7.133 -1.237 1.799 1.00 90.94 234 GLY A C 1
ATOM 1746 O O . GLY A 1 234 ? -6.699 -2.147 1.102 1.00 90.94 234 GLY A O 1
ATOM 1747 N N . SER A 1 235 ? -7.392 -1.436 3.089 1.00 90.94 235 SER A N 1
ATOM 1748 C CA . SER A 1 235 ? -7.360 -2.739 3.745 1.00 90.94 235 SER A CA 1
ATOM 1749 C C . SER A 1 235 ? -8.788 -3.193 4.038 1.00 90.94 235 SER A C 1
ATOM 1751 O O . SER A 1 235 ? -9.757 -2.487 3.766 1.00 90.94 235 SER A O 1
ATOM 1753 N N . ASN A 1 236 ? -8.928 -4.385 4.601 1.00 90.94 236 ASN A N 1
ATOM 1754 C CA . ASN A 1 236 ? -10.202 -4.899 5.073 1.00 90.94 236 ASN A CA 1
ATOM 1755 C C . ASN A 1 236 ? -9.990 -5.785 6.298 1.00 90.94 236 ASN A C 1
ATOM 1757 O O . ASN A 1 236 ? -8.881 -6.239 6.595 1.00 90.94 236 ASN A O 1
ATOM 1761 N N . THR A 1 237 ? -11.075 -6.082 7.007 1.00 91.88 237 THR A N 1
ATOM 1762 C CA . THR A 1 237 ? -11.013 -6.896 8.224 1.00 91.88 237 THR A CA 1
ATOM 1763 C C . THR A 1 237 ? -10.423 -8.294 7.990 1.00 91.88 237 THR A C 1
ATOM 1765 O O . THR A 1 237 ? -9.790 -8.847 8.888 1.00 91.88 237 THR A O 1
ATOM 1768 N N . LYS A 1 238 ? -10.586 -8.889 6.799 1.00 90.06 238 LYS A N 1
ATOM 1769 C CA . LYS A 1 238 ? -10.105 -10.257 6.535 1.00 90.06 238 LYS A CA 1
ATOM 1770 C C . LYS A 1 238 ? -8.582 -10.362 6.603 1.00 90.06 238 LYS A C 1
ATOM 1772 O O . LYS A 1 238 ? -8.094 -11.416 6.996 1.00 90.06 238 LYS A O 1
ATOM 1777 N N . ARG A 1 239 ? -7.847 -9.285 6.307 1.00 90.25 239 ARG A N 1
ATOM 1778 C CA . ARG A 1 239 ? -6.377 -9.245 6.440 1.00 90.25 239 ARG A CA 1
ATOM 1779 C C . ARG A 1 239 ? -5.891 -9.426 7.879 1.00 90.25 239 ARG A C 1
ATOM 1781 O O . ARG A 1 239 ? -4.780 -9.872 8.105 1.00 90.25 239 ARG A O 1
ATOM 1788 N N . PHE A 1 240 ? -6.755 -9.182 8.861 1.00 94.94 240 PHE A N 1
ATOM 1789 C CA . PHE A 1 240 ? -6.447 -9.377 10.277 1.00 94.94 240 PHE A CA 1
ATOM 1790 C C . PHE A 1 240 ? -6.800 -10.785 10.778 1.00 94.94 240 PHE A C 1
ATOM 1792 O O . PHE A 1 240 ? -6.788 -11.017 11.987 1.00 94.94 240 PHE A O 1
ATOM 1799 N N . ALA A 1 241 ? -7.167 -11.730 9.902 1.00 94.19 241 ALA A N 1
ATOM 1800 C CA . ALA A 1 241 ? -7.570 -13.076 10.319 1.00 94.19 241 ALA A CA 1
ATOM 1801 C C . ALA A 1 241 ? -6.446 -13.828 11.048 1.00 94.19 241 ALA A C 1
ATOM 1803 O O . ALA A 1 241 ? -6.723 -14.508 12.039 1.00 94.19 241 ALA A O 1
ATOM 1804 N N . ASP A 1 242 ? -5.191 -13.662 10.628 1.00 93.25 242 ASP A N 1
ATOM 1805 C CA . ASP A 1 242 ? -4.043 -14.301 11.279 1.00 93.25 242 ASP A CA 1
ATOM 1806 C C . ASP A 1 242 ? -3.755 -13.676 12.649 1.00 93.25 242 ASP A C 1
ATOM 1808 O O . ASP A 1 242 ? -3.609 -14.397 13.639 1.00 93.25 242 ASP A O 1
ATOM 1812 N N . ALA A 1 243 ? -3.815 -12.344 12.755 1.00 95.62 243 ALA A N 1
ATOM 1813 C CA . ALA A 1 243 ? -3.730 -11.636 14.032 1.00 95.62 243 ALA A CA 1
ATOM 1814 C C . ALA A 1 243 ? -4.845 -12.060 14.998 1.00 95.62 243 ALA A C 1
ATOM 1816 O O . ALA A 1 243 ? -4.596 -12.399 16.156 1.00 95.62 243 ALA A O 1
ATOM 1817 N N . ALA A 1 244 ? -6.088 -12.103 14.514 1.00 97.12 244 ALA A N 1
ATOM 1818 C CA . ALA A 1 244 ? -7.241 -12.527 15.297 1.00 97.12 244 ALA A CA 1
ATOM 1819 C C . ALA A 1 244 ? -7.135 -14.002 15.712 1.00 97.12 244 ALA A C 1
ATOM 1821 O O . ALA A 1 244 ? -7.475 -14.339 16.846 1.00 97.12 244 ALA A O 1
ATOM 1822 N N . THR A 1 245 ? -6.606 -14.870 14.844 1.00 96.50 245 THR A N 1
ATOM 1823 C CA . THR A 1 245 ? -6.293 -16.269 15.170 1.00 96.50 245 THR A CA 1
ATOM 1824 C C . THR A 1 245 ? -5.254 -16.342 16.282 1.00 96.50 245 THR A C 1
ATOM 1826 O O . THR A 1 245 ? -5.466 -17.045 17.273 1.00 96.50 245 THR A O 1
ATOM 1829 N N . TYR A 1 246 ? -4.157 -15.593 16.155 1.00 96.44 246 TYR A N 1
ATOM 1830 C CA . TYR A 1 246 ? -3.110 -15.520 17.168 1.00 96.44 246 TYR A CA 1
ATOM 1831 C C . TYR A 1 246 ? -3.691 -15.095 18.519 1.00 96.44 246 TYR A C 1
ATOM 1833 O O . TYR A 1 246 ? -3.514 -15.812 19.503 1.00 96.44 246 TYR A O 1
ATOM 1841 N N . PHE A 1 247 ? -4.454 -14.002 18.562 1.00 96.19 247 PHE A N 1
ATOM 1842 C CA . PHE A 1 247 ? -5.093 -13.486 19.773 1.00 96.19 247 PHE A CA 1
ATOM 1843 C C . PHE A 1 247 ? -6.130 -14.445 20.372 1.00 96.19 247 PHE A C 1
ATOM 1845 O O . PHE A 1 247 ? -6.156 -14.638 21.590 1.00 96.19 247 PHE A O 1
ATOM 1852 N N . ALA A 1 248 ? -6.959 -15.080 19.541 1.00 95.12 248 ALA A N 1
ATOM 1853 C CA . ALA A 1 248 ? -7.942 -16.064 19.988 1.00 95.12 248 ALA A CA 1
ATOM 1854 C C . ALA A 1 248 ? -7.267 -17.289 20.628 1.00 95.12 248 ALA A C 1
ATOM 1856 O O . ALA A 1 248 ? -7.730 -17.779 21.660 1.00 95.12 248 ALA A O 1
ATOM 1857 N N . ASN A 1 249 ? -6.138 -17.741 20.073 1.00 95.12 249 ASN A N 1
ATOM 1858 C CA . ASN A 1 249 ? -5.384 -18.888 20.584 1.00 95.12 249 ASN A CA 1
ATOM 1859 C C . ASN A 1 249 ? -4.738 -18.641 21.956 1.00 95.12 249 ASN A C 1
ATOM 1861 O O . ASN A 1 249 ? -4.439 -19.603 22.662 1.00 95.12 249 ASN A O 1
ATOM 1865 N N . GLN A 1 250 ? -4.564 -17.382 22.366 1.00 93.12 250 GLN A N 1
ATOM 1866 C CA . GLN A 1 250 ? -4.090 -17.050 23.716 1.00 93.12 250 GLN A CA 1
ATOM 1867 C C . GLN A 1 250 ? -5.191 -17.192 24.781 1.00 93.12 250 GLN A C 1
ATOM 1869 O O . GLN A 1 250 ? -4.894 -17.221 25.973 1.00 93.12 250 GLN A O 1
ATOM 1874 N N . GLY A 1 251 ? -6.463 -17.304 24.370 1.00 85.75 251 GLY A N 1
ATOM 1875 C CA . GLY A 1 251 ? -7.607 -17.455 25.278 1.00 85.75 251 GLY A CA 1
ATOM 1876 C C . GLY A 1 251 ? -7.960 -16.184 26.054 1.00 85.75 251 GLY A C 1
ATOM 1877 O O . GLY A 1 251 ? -8.630 -16.249 27.083 1.00 85.75 251 GLY A O 1
ATOM 1878 N N . THR A 1 252 ? -7.483 -15.036 25.579 1.00 85.69 252 THR A N 1
ATOM 1879 C CA . THR A 1 252 ? -7.469 -13.790 26.344 1.00 85.69 252 THR A CA 1
ATOM 1880 C C . THR A 1 252 ? -8.721 -12.935 26.147 1.00 85.69 252 THR A C 1
ATOM 1882 O O . THR A 1 252 ? -9.219 -12.321 27.094 1.00 85.69 252 THR A O 1
ATOM 1885 N N . PHE A 1 253 ? -9.239 -12.905 24.919 1.00 94.44 253 PHE A N 1
ATOM 1886 C CA . PHE A 1 253 ? -10.382 -12.078 24.543 1.00 94.44 253 PHE A CA 1
ATOM 1887 C C . PHE A 1 253 ? -11.670 -12.897 24.553 1.00 94.44 253 PHE A C 1
ATOM 1889 O O . PHE A 1 253 ? -11.710 -14.015 24.041 1.00 94.44 253 PHE A O 1
ATOM 1896 N N . THR A 1 254 ? -12.742 -12.336 25.113 1.00 94.19 254 THR A N 1
ATOM 1897 C CA . THR A 1 254 ? -14.053 -13.006 25.156 1.00 94.19 254 THR A CA 1
ATOM 1898 C C . THR A 1 254 ? -14.741 -13.005 23.802 1.00 94.19 254 THR A C 1
ATOM 1900 O O . THR A 1 254 ? -15.443 -13.957 23.469 1.00 94.19 254 THR A O 1
ATOM 1903 N N . GLN A 1 255 ? -14.526 -11.948 23.023 1.00 95.44 255 GLN A N 1
ATOM 1904 C CA . GLN A 1 255 ? -14.968 -11.845 21.644 1.00 95.44 255 GLN A CA 1
ATOM 1905 C C . GLN A 1 255 ? -14.045 -10.891 20.887 1.00 95.44 255 GLN A C 1
ATOM 1907 O O . GLN A 1 255 ? -13.656 -9.854 21.418 1.00 95.44 255 GLN A O 1
ATOM 1912 N N . ILE A 1 256 ? -13.713 -11.237 19.647 1.00 97.50 256 ILE A N 1
ATOM 1913 C CA . ILE A 1 256 ? -12.975 -10.369 18.727 1.00 97.50 256 ILE A CA 1
ATOM 1914 C C . ILE A 1 256 ? -13.941 -9.893 17.640 1.00 97.50 256 ILE A C 1
ATOM 1916 O O . ILE A 1 256 ? -14.633 -10.706 17.014 1.00 97.50 256 ILE A O 1
ATOM 1920 N N . TYR A 1 257 ? -13.988 -8.582 17.447 1.00 97.75 257 TYR A N 1
ATOM 1921 C CA . TYR A 1 257 ? -14.759 -7.886 16.429 1.00 97.75 257 TYR A CA 1
ATOM 1922 C C . TYR A 1 257 ? -13.816 -7.209 15.445 1.00 97.75 257 TYR A C 1
ATOM 1924 O O . TYR A 1 257 ? -12.727 -6.770 15.814 1.00 97.75 257 TYR A O 1
ATOM 1932 N N . GLY A 1 258 ? -14.256 -7.104 14.199 1.00 97.75 258 GLY A N 1
ATOM 1933 C CA . GLY A 1 258 ? -13.580 -6.317 13.183 1.00 97.75 258 GLY A CA 1
ATOM 1934 C C . GLY A 1 258 ? -14.529 -5.285 12.603 1.00 97.75 258 GLY A C 1
ATOM 1935 O O . GLY A 1 258 ? -15.667 -5.611 12.259 1.00 97.75 258 GLY A O 1
ATOM 1936 N N . TYR A 1 259 ? -14.068 -4.046 12.530 1.00 97.19 259 TYR A N 1
ATOM 1937 C CA . TYR A 1 259 ? -14.810 -2.935 11.960 1.00 97.19 259 TYR A CA 1
ATOM 1938 C C . TYR A 1 259 ? -14.264 -2.611 10.574 1.00 97.19 259 TYR A C 1
ATOM 1940 O O . TYR A 1 259 ? -13.050 -2.503 10.391 1.00 97.19 259 TYR A O 1
ATOM 1948 N N . GLU A 1 260 ? -15.173 -2.446 9.620 1.00 96.25 260 GLU A N 1
ATOM 1949 C CA . GLU A 1 260 ? -14.853 -2.094 8.243 1.00 96.25 260 GLU A CA 1
ATOM 1950 C C . GLU A 1 260 ? -15.686 -0.896 7.807 1.00 96.25 260 GLU A C 1
ATOM 1952 O O . GLU A 1 260 ? -16.876 -0.767 8.117 1.00 96.25 260 GLU A O 1
ATOM 1957 N N . TYR A 1 261 ? -15.026 -0.002 7.091 1.00 95.81 261 TYR A N 1
ATOM 1958 C CA . TYR A 1 261 ? -15.537 1.293 6.685 1.00 95.81 261 TYR A CA 1
ATOM 1959 C C . TYR A 1 261 ? -15.047 1.607 5.276 1.00 95.81 261 TYR A C 1
ATOM 1961 O O . TYR A 1 261 ? -14.136 0.960 4.764 1.00 95.81 261 TYR A O 1
ATOM 1969 N N . ASP A 1 262 ? -15.645 2.626 4.668 1.00 95.94 262 ASP A N 1
ATOM 1970 C CA . ASP A 1 262 ? -15.161 3.149 3.400 1.00 95.94 262 ASP A CA 1
ATOM 1971 C C . ASP A 1 262 ? -13.786 3.786 3.584 1.00 95.94 262 ASP A C 1
ATOM 1973 O O . ASP A 1 262 ? -13.658 4.848 4.195 1.00 95.94 262 ASP A O 1
ATOM 1977 N N . THR A 1 263 ? -12.750 3.131 3.073 1.00 95.06 263 THR A N 1
ATOM 1978 C CA . THR A 1 263 ? -11.382 3.609 3.250 1.00 95.06 263 THR A CA 1
ATOM 1979 C C . THR A 1 263 ? -11.068 4.855 2.424 1.00 95.06 263 THR A C 1
ATOM 1981 O O . THR A 1 263 ? -10.060 5.496 2.693 1.00 95.06 263 THR A O 1
ATOM 1984 N N . LEU A 1 264 ? -11.889 5.196 1.425 1.00 96.56 264 LEU A N 1
ATOM 1985 C CA . LEU A 1 264 ? -11.711 6.393 0.597 1.00 96.56 264 LEU A CA 1
ATOM 1986 C C . LEU A 1 264 ? -12.464 7.614 1.154 1.00 96.56 264 LEU A C 1
ATOM 1988 O O . LEU A 1 264 ? -12.171 8.747 0.767 1.00 96.56 264 LEU A O 1
ATOM 1992 N N . ASP A 1 265 ? -13.362 7.415 2.122 1.00 96.25 265 ASP A N 1
ATOM 1993 C CA . ASP A 1 265 ? -14.005 8.502 2.862 1.00 96.25 265 ASP A CA 1
ATOM 1994 C C . ASP A 1 265 ? -13.094 9.086 3.956 1.00 96.25 265 ASP A C 1
ATOM 1996 O O . ASP A 1 265 ? -12.252 8.413 4.551 1.00 96.25 265 ASP A O 1
ATOM 2000 N N . GLY A 1 266 ? -13.315 10.363 4.279 1.00 95.12 266 GLY A N 1
ATOM 2001 C CA . GLY A 1 266 ? -12.537 11.076 5.290 1.00 95.12 266 GLY A CA 1
ATOM 2002 C C . GLY A 1 266 ? -12.737 10.550 6.711 1.00 95.12 266 GLY A C 1
ATOM 2003 O O . GLY A 1 266 ? -13.813 10.062 7.083 1.00 95.12 266 GLY A O 1
ATOM 2004 N N . ILE A 1 267 ? -11.721 10.738 7.555 1.00 95.75 267 ILE A N 1
ATOM 2005 C CA . ILE A 1 267 ? -11.692 10.208 8.930 1.00 95.75 267 ILE A CA 1
ATOM 2006 C C . ILE A 1 267 ? -12.822 10.778 9.799 1.00 95.75 267 ILE A C 1
ATOM 2008 O O . ILE A 1 267 ? -13.353 10.101 10.677 1.00 95.75 267 ILE A O 1
ATOM 2012 N N . ASN A 1 268 ? -13.246 12.014 9.514 1.00 93.50 268 ASN A N 1
ATOM 2013 C CA . ASN A 1 268 ? -14.345 12.686 10.213 1.00 93.50 268 ASN A CA 1
ATOM 2014 C C . ASN A 1 268 ? -15.732 12.147 9.823 1.00 93.50 268 ASN A C 1
ATOM 2016 O O . ASN A 1 268 ? -16.692 12.344 10.567 1.00 93.50 268 ASN A O 1
ATOM 2020 N N . THR A 1 269 ? -15.844 11.461 8.685 1.00 92.19 269 THR A N 1
ATOM 2021 C CA . THR A 1 269 ? -17.081 10.805 8.235 1.00 92.19 269 THR A CA 1
ATOM 2022 C C . THR A 1 269 ? -17.183 9.393 8.807 1.00 92.19 269 THR A C 1
ATOM 2024 O O . THR A 1 269 ? -18.256 8.964 9.240 1.00 92.19 269 THR A O 1
ATOM 2027 N N . THR A 1 270 ? -16.067 8.667 8.832 1.00 93.25 270 THR A N 1
ATOM 2028 C CA . THR A 1 270 ? -16.014 7.241 9.182 1.00 93.25 270 THR A CA 1
ATOM 2029 C C . THR A 1 270 ? -15.798 6.998 10.677 1.00 93.25 270 THR A C 1
ATOM 2031 O O . THR A 1 270 ? -16.363 6.045 11.215 1.00 93.25 270 THR A O 1
ATOM 2034 N N . GLY A 1 271 ? -15.091 7.883 11.386 1.00 92.81 271 GLY A N 1
ATOM 2035 C CA . GLY A 1 271 ? -14.891 7.813 12.840 1.00 92.81 271 GLY A CA 1
ATOM 2036 C C . GLY A 1 271 ? -16.193 7.768 13.654 1.00 92.81 271 GLY A C 1
ATOM 2037 O O . GLY A 1 271 ? -16.391 6.827 14.423 1.00 92.81 271 GLY A O 1
ATOM 2038 N N . PRO A 1 272 ? -17.160 8.687 13.460 1.00 91.44 272 PRO A N 1
ATOM 2039 C CA . PRO A 1 272 ? -18.429 8.653 14.199 1.00 91.44 272 PRO A CA 1
ATOM 2040 C C . PRO A 1 272 ? -19.254 7.370 13.988 1.00 91.44 272 PRO A C 1
ATOM 2042 O O . PRO A 1 272 ? -20.043 6.974 14.854 1.00 91.44 272 PRO A O 1
ATOM 2045 N N . ARG A 1 273 ? -19.075 6.683 12.852 1.00 92.62 273 ARG A N 1
ATOM 2046 C CA . ARG A 1 273 ? -19.754 5.410 12.562 1.00 92.62 273 ARG A CA 1
ATOM 2047 C C . ARG A 1 273 ? -19.231 4.271 13.447 1.00 92.62 273 ARG A C 1
ATOM 2049 O O . ARG A 1 273 ? -20.025 3.418 13.842 1.00 92.62 273 ARG A O 1
ATOM 2056 N N . LEU A 1 274 ? -17.966 4.313 13.874 1.00 93.19 274 LEU A N 1
ATOM 2057 C CA . LEU A 1 274 ? -17.414 3.348 14.830 1.00 93.19 274 LEU A CA 1
ATOM 2058 C C . LEU A 1 274 ? -18.141 3.417 16.185 1.00 93.19 274 LEU A C 1
ATOM 2060 O O . LEU A 1 274 ? -18.481 2.381 16.752 1.00 93.19 274 LEU A O 1
ATOM 2064 N N . ASN A 1 275 ? -18.497 4.612 16.670 1.00 88.94 275 ASN A N 1
ATOM 2065 C CA . ASN A 1 275 ? -19.311 4.748 17.889 1.00 88.94 275 ASN A CA 1
ATOM 2066 C C . ASN A 1 275 ? -20.718 4.168 17.731 1.00 88.94 275 ASN A C 1
ATOM 2068 O O . ASN A 1 275 ? -21.270 3.614 18.682 1.00 88.94 275 ASN A O 1
ATOM 2072 N N . THR A 1 276 ? -21.286 4.248 16.526 1.00 90.12 276 THR A N 1
ATOM 2073 C CA . THR A 1 276 ? -22.571 3.603 16.218 1.00 90.12 276 THR A CA 1
ATOM 2074 C C . THR A 1 276 ? -22.445 2.079 16.282 1.00 90.12 276 THR A C 1
ATOM 2076 O O . THR A 1 276 ? -23.341 1.420 16.808 1.00 90.12 276 THR A O 1
ATOM 2079 N N . ALA A 1 277 ? -21.325 1.518 15.814 1.00 92.38 277 ALA A N 1
ATOM 2080 C CA . ALA A 1 277 ? -21.037 0.090 15.938 1.00 92.38 277 ALA A CA 1
ATOM 2081 C C . ALA A 1 277 ? -20.901 -0.335 17.407 1.00 92.38 277 ALA A C 1
ATOM 2083 O O . ALA A 1 277 ? -21.540 -1.296 17.831 1.00 92.38 277 ALA A O 1
ATOM 2084 N N . TYR A 1 278 ? -20.149 0.411 18.217 1.00 90.81 278 TYR A N 1
ATOM 2085 C CA . TYR A 1 278 ? -20.042 0.126 19.648 1.00 90.81 278 TYR A CA 1
ATOM 2086 C C . TYR A 1 278 ? -21.384 0.198 20.374 1.00 90.81 278 TYR A C 1
ATOM 2088 O O . TYR A 1 278 ? -21.693 -0.701 21.148 1.00 90.81 278 TYR A O 1
ATOM 2096 N N . ALA A 1 279 ? -22.210 1.211 20.099 1.00 88.56 279 ALA A N 1
ATOM 2097 C CA . ALA A 1 279 ? -23.537 1.341 20.706 1.00 88.56 279 ALA A CA 1
ATOM 2098 C C . ALA A 1 279 ? -24.480 0.175 20.354 1.00 88.56 279 ALA A C 1
ATOM 2100 O O . ALA A 1 279 ? -25.399 -0.121 21.115 1.00 88.56 279 ALA A O 1
ATOM 2101 N N . LEU A 1 280 ? -24.266 -0.479 19.208 1.00 90.75 280 LEU A N 1
ATOM 2102 C CA . LEU A 1 280 ? -25.022 -1.660 18.793 1.00 90.75 280 LEU A CA 1
ATOM 2103 C C . LEU A 1 280 ? -24.578 -2.933 19.532 1.00 90.75 280 LEU A C 1
ATOM 2105 O O . LEU A 1 280 ? -25.409 -3.796 19.812 1.00 90.75 280 LEU A O 1
ATOM 2109 N N . ILE A 1 281 ? -23.278 -3.070 19.805 1.00 90.62 281 ILE A N 1
ATOM 2110 C CA . ILE A 1 281 ? -22.678 -4.281 20.392 1.00 90.62 281 ILE A CA 1
ATOM 2111 C C . ILE A 1 281 ? -22.708 -4.235 21.921 1.00 90.62 281 ILE A C 1
ATOM 2113 O O . ILE A 1 281 ? -22.876 -5.268 22.578 1.00 90.62 281 ILE A O 1
ATOM 2117 N N . GLU A 1 282 ? -22.495 -3.052 22.497 1.00 86.62 282 GLU A N 1
ATOM 2118 C CA . GLU A 1 282 ? -22.351 -2.893 23.934 1.00 86.62 282 GLU A CA 1
ATOM 2119 C C . GLU A 1 282 ? -23.681 -3.163 24.646 1.00 86.62 282 GLU A C 1
ATOM 2121 O O . GLU A 1 282 ? -24.682 -2.470 24.477 1.00 86.62 282 GLU A O 1
ATOM 2126 N N . THR A 1 283 ? -23.674 -4.212 25.460 1.00 80.44 283 THR A N 1
ATOM 2127 C CA . THR A 1 283 ? -24.826 -4.706 26.227 1.00 80.44 283 THR A CA 1
ATOM 2128 C C . THR A 1 283 ? -24.502 -4.878 27.714 1.00 80.44 283 THR A C 1
ATOM 2130 O O . THR A 1 283 ? -25.403 -5.129 28.516 1.00 80.44 283 THR A O 1
ATOM 2133 N N . ASN A 1 284 ? -23.235 -4.725 28.104 1.00 77.75 284 ASN A N 1
ATOM 2134 C CA . ASN A 1 284 ? -22.707 -4.865 29.451 1.00 77.75 284 ASN A CA 1
ATOM 2135 C C . ASN A 1 284 ? -21.810 -3.660 29.813 1.00 77.75 284 ASN A C 1
ATOM 2137 O O . ASN A 1 284 ? -20.645 -3.616 29.428 1.00 77.75 284 ASN A O 1
ATOM 2141 N N . PRO A 1 285 ? -22.256 -2.751 30.695 1.00 76.19 285 PRO A N 1
ATOM 2142 C CA . PRO A 1 285 ? -21.472 -1.568 31.064 1.00 76.19 285 PRO A CA 1
ATOM 2143 C C . PRO A 1 285 ? -20.152 -1.872 31.802 1.00 76.19 285 PRO A C 1
ATOM 2145 O O . PRO A 1 285 ? -19.406 -0.949 32.104 1.00 76.19 285 PRO A O 1
ATOM 2148 N N . ASN A 1 286 ? -19.867 -3.140 32.129 1.00 81.81 286 ASN A N 1
ATOM 2149 C CA . ASN A 1 286 ? -18.628 -3.568 32.785 1.00 81.81 286 ASN A CA 1
ATOM 2150 C C . ASN A 1 286 ? -17.611 -4.209 31.825 1.00 81.81 286 ASN A C 1
ATOM 2152 O O . ASN A 1 286 ? -16.615 -4.765 32.290 1.00 81.81 286 ASN A O 1
ATOM 2156 N N . SER A 1 287 ? -17.875 -4.229 30.518 1.00 87.00 287 SER A N 1
ATOM 2157 C CA . SER A 1 287 ? -16.920 -4.738 29.534 1.00 87.00 287 SER A CA 1
ATOM 2158 C C . SER A 1 287 ? -15.655 -3.875 29.512 1.00 87.00 287 SER A C 1
ATOM 2160 O O . SER A 1 287 ? -15.723 -2.652 29.431 1.00 87.00 287 SER A O 1
ATOM 2162 N N . GLN A 1 288 ? -14.491 -4.522 29.594 1.00 87.94 288 GLN A N 1
ATOM 2163 C CA . GLN A 1 288 ? -13.180 -3.889 29.497 1.00 87.94 288 GLN A CA 1
ATOM 2164 C C . GLN A 1 288 ? -12.705 -3.957 28.049 1.00 87.94 288 GLN A C 1
ATOM 2166 O O . GLN A 1 288 ? -11.998 -4.892 27.663 1.00 87.94 288 GLN A O 1
ATOM 2171 N N . TRP A 1 289 ? -13.130 -2.995 27.234 1.00 90.44 289 TRP A N 1
ATOM 2172 C CA . TRP A 1 289 ? -12.790 -3.014 25.817 1.00 90.44 289 TRP A CA 1
ATOM 2173 C C . TRP A 1 289 ? -11.299 -2.839 25.590 1.00 90.44 289 TRP A C 1
ATOM 2175 O O . TRP A 1 289 ? -10.635 -2.017 26.229 1.00 90.44 289 TRP A O 1
ATOM 2185 N N . LYS A 1 290 ? -10.807 -3.645 24.654 1.00 93.75 290 LYS A N 1
ATOM 2186 C CA . LYS A 1 290 ? -9.467 -3.585 24.094 1.00 93.75 290 LYS A CA 1
ATOM 2187 C C . LYS A 1 290 ? -9.586 -3.157 22.641 1.00 93.75 290 LYS A C 1
ATOM 2189 O O . LYS A 1 290 ? -10.528 -3.556 21.948 1.00 93.75 290 LYS A O 1
ATOM 2194 N N . HIS A 1 291 ? -8.650 -2.340 22.185 1.00 94.75 291 HIS A N 1
ATOM 2195 C CA . HIS A 1 291 ? -8.738 -1.741 20.863 1.00 94.75 291 HIS A CA 1
ATOM 2196 C C . HIS A 1 291 ? -7.412 -1.810 20.117 1.00 94.75 291 HIS A C 1
ATOM 2198 O O . HIS A 1 291 ? -6.394 -1.355 20.632 1.00 94.75 291 HIS A O 1
ATOM 2204 N N . LEU A 1 292 ? -7.441 -2.333 18.894 1.00 97.44 292 LEU A N 1
ATOM 2205 C CA . LEU A 1 292 ? -6.312 -2.318 17.971 1.00 97.44 292 LEU A CA 1
ATOM 2206 C C . LEU A 1 292 ? -6.694 -1.516 16.728 1.00 97.44 292 LEU A C 1
ATOM 2208 O O . LEU A 1 292 ? -7.516 -1.959 15.927 1.00 97.44 292 LEU A O 1
ATOM 2212 N N . GLY A 1 293 ? -6.078 -0.349 16.566 1.00 97.56 293 GLY A N 1
ATOM 2213 C CA . GLY A 1 293 ? -6.130 0.415 15.323 1.00 97.56 293 GLY A CA 1
ATOM 2214 C C . GLY A 1 293 ? -4.837 0.230 14.537 1.00 97.56 293 GLY A C 1
ATOM 2215 O O . GLY A 1 293 ? -3.753 0.240 15.123 1.00 97.56 293 GLY A O 1
ATOM 2216 N N . HIS A 1 294 ? -4.938 0.103 13.218 1.00 98.44 294 HIS A N 1
ATOM 2217 C CA . HIS A 1 294 ? -3.785 0.037 12.317 1.00 98.44 294 HIS A CA 1
ATOM 2218 C C . HIS A 1 294 ? -3.851 1.121 11.246 1.00 98.44 294 HIS A C 1
ATOM 2220 O O . HIS A 1 294 ? -4.919 1.341 10.672 1.00 98.44 294 HIS A O 1
ATOM 2226 N N . SER A 1 295 ? -2.727 1.785 10.961 1.00 98.12 295 SER A N 1
ATOM 2227 C CA . SER A 1 295 ? -2.636 2.799 9.902 1.00 98.12 295 SER A CA 1
ATOM 2228 C C . SER A 1 295 ? -3.754 3.853 10.032 1.00 98.12 295 SER A C 1
ATOM 2230 O O . SER A 1 295 ? -3.975 4.382 11.126 1.00 98.12 295 SER A O 1
ATOM 2232 N N . MET A 1 296 ? -4.506 4.149 8.968 1.00 98.00 296 MET A N 1
ATOM 2233 C CA . MET A 1 296 ? -5.681 5.039 9.003 1.00 98.00 296 MET A CA 1
ATOM 2234 C C . MET A 1 296 ? -6.713 4.644 10.071 1.00 98.00 296 MET A C 1
ATOM 2236 O O . MET A 1 296 ? -7.332 5.524 10.671 1.00 98.00 296 MET A O 1
ATOM 2240 N N . GLY A 1 297 ? -6.846 3.353 10.383 1.00 97.75 297 GLY A N 1
ATOM 2241 C CA . GLY A 1 297 ? -7.725 2.855 11.436 1.00 97.75 297 GLY A CA 1
ATOM 2242 C C . GLY A 1 297 ? -7.416 3.455 12.803 1.00 97.75 297 GLY A C 1
ATOM 2243 O O . GLY A 1 297 ? -8.335 3.711 13.571 1.00 97.75 297 GLY A O 1
ATOM 2244 N N . THR A 1 298 ? -6.155 3.801 13.079 1.00 97.00 298 THR A N 1
ATOM 2245 C CA . THR A 1 298 ? -5.791 4.527 14.307 1.00 97.00 298 THR A CA 1
ATOM 2246 C C . THR A 1 298 ? -6.470 5.895 14.386 1.00 97.00 298 THR A C 1
ATOM 2248 O O . THR A 1 298 ? -6.929 6.300 15.450 1.00 97.00 298 THR A O 1
ATOM 2251 N N . LEU A 1 299 ? -6.590 6.604 13.261 1.00 96.81 299 LEU A N 1
ATOM 2252 C CA . LEU A 1 299 ? -7.218 7.921 13.195 1.00 96.81 299 LEU A CA 1
ATOM 2253 C C . LEU A 1 299 ? -8.737 7.824 13.259 1.00 96.81 299 LEU A C 1
ATOM 2255 O O . LEU A 1 299 ? -9.358 8.656 13.912 1.00 96.81 299 LEU A O 1
ATOM 2259 N N . ILE A 1 300 ? -9.330 6.800 12.637 1.00 95.69 300 ILE A N 1
ATOM 2260 C CA . ILE A 1 300 ? -10.767 6.508 12.758 1.00 95.69 300 ILE A CA 1
ATOM 2261 C C . ILE A 1 300 ? -11.140 6.309 14.222 1.00 95.69 300 ILE A C 1
ATOM 2263 O O . ILE A 1 300 ? -12.093 6.916 14.714 1.00 95.69 300 ILE A O 1
ATOM 2267 N N . SER A 1 301 ? -10.349 5.506 14.927 1.00 93.69 301 SER A N 1
ATOM 2268 C CA . SER A 1 301 ? -10.526 5.247 16.350 1.00 93.69 301 SER A CA 1
ATOM 2269 C C . SER A 1 301 ? -10.356 6.509 17.177 1.00 93.69 301 SER A C 1
ATOM 2271 O O . SER A 1 301 ? -11.224 6.828 17.983 1.00 93.69 301 SER A O 1
ATOM 2273 N N . ARG A 1 302 ? -9.305 7.293 16.918 1.00 92.69 302 ARG A N 1
ATOM 2274 C CA . ARG A 1 302 ? -9.117 8.585 17.582 1.00 92.69 302 ARG A CA 1
ATOM 2275 C C . ARG A 1 302 ? -10.278 9.535 17.337 1.00 92.69 302 ARG A C 1
ATOM 2277 O O . ARG A 1 302 ? -10.763 10.103 18.293 1.00 92.69 302 ARG A O 1
ATOM 2284 N N . VAL A 1 303 ? -10.786 9.685 16.116 1.00 92.12 303 VAL A N 1
ATOM 2285 C CA . VAL A 1 303 ? -11.969 10.526 15.853 1.00 92.12 303 VAL A CA 1
ATOM 2286 C C . VAL A 1 303 ? -13.179 10.037 16.651 1.00 92.12 303 VAL A C 1
ATOM 2288 O O . VAL A 1 303 ? -13.930 10.853 17.184 1.00 92.12 303 VAL A O 1
ATOM 2291 N N . ALA A 1 304 ? -13.378 8.721 16.739 1.00 88.62 304 ALA A N 1
ATOM 2292 C CA . ALA A 1 304 ? -14.471 8.138 17.507 1.00 88.62 304 ALA A CA 1
ATOM 2293 C C . ALA A 1 304 ? -14.342 8.445 19.008 1.00 88.62 304 ALA A C 1
ATOM 2295 O O . ALA A 1 304 ? -15.339 8.773 19.651 1.00 88.62 304 ALA A O 1
ATOM 2296 N N . PHE A 1 305 ? -13.133 8.372 19.560 1.00 84.94 305 PHE A N 1
ATOM 2297 C CA . PHE A 1 305 ? -12.909 8.609 20.983 1.00 84.94 305 PHE A CA 1
ATOM 2298 C C . PHE A 1 305 ? -12.898 10.119 21.263 1.00 84.94 305 PHE A C 1
ATOM 2300 O O . PHE A 1 305 ? -13.690 10.576 22.072 1.00 84.94 305 PHE A O 1
ATOM 2307 N N . GLU A 1 306 ? -12.122 10.888 20.488 1.00 83.38 306 GLU A N 1
ATOM 2308 C CA . GLU A 1 306 ? -11.714 12.288 20.699 1.00 83.38 306 GLU A CA 1
ATOM 2309 C C . GLU A 1 306 ? -12.761 13.369 20.412 1.00 83.38 306 GLU A C 1
ATOM 2311 O O . GLU A 1 306 ? -12.721 14.442 21.019 1.00 83.38 306 GLU A O 1
ATOM 2316 N N . ASN A 1 307 ? -13.738 13.115 19.538 1.00 74.00 307 ASN A N 1
ATOM 2317 C CA . ASN A 1 307 ? -14.683 14.152 19.098 1.00 74.00 307 ASN A CA 1
ATOM 2318 C C . ASN A 1 307 ? -15.971 14.266 19.943 1.00 74.00 307 ASN A C 1
ATOM 2320 O O . ASN A 1 307 ? -17.022 14.675 19.442 1.00 74.00 307 ASN A O 1
ATOM 2324 N N . GLY A 1 308 ? -15.897 13.996 21.250 1.00 54.28 308 GLY A N 1
ATOM 2325 C CA . GLY A 1 308 ? -16.862 14.523 22.230 1.00 54.28 308 GLY A CA 1
ATOM 2326 C C . GLY A 1 308 ? -18.171 13.746 22.415 1.00 54.28 308 GLY A C 1
ATOM 2327 O O . GLY A 1 308 ? -19.061 14.207 23.134 1.00 54.28 308 GLY A O 1
ATOM 2328 N N . THR A 1 309 ? -18.308 12.558 21.831 1.00 56.91 309 THR A N 1
ATOM 2329 C CA . THR A 1 309 ? -19.279 11.567 22.315 1.00 56.91 309 THR A CA 1
ATOM 2330 C C . THR A 1 309 ? -18.586 10.702 23.350 1.00 56.91 309 THR A C 1
ATOM 2332 O O . THR A 1 309 ? -17.678 9.972 22.975 1.00 56.91 309 THR A O 1
ATOM 2335 N N . ASN A 1 310 ? -19.015 10.752 24.619 1.00 57.56 310 ASN A N 1
ATOM 2336 C CA . ASN A 1 310 ? -18.602 9.745 25.601 1.00 57.56 310 ASN A CA 1
ATOM 2337 C C . ASN A 1 310 ? -18.820 8.368 24.959 1.00 57.56 310 ASN A C 1
ATOM 2339 O O . ASN A 1 310 ? -19.979 8.064 24.631 1.00 57.56 310 ASN A O 1
ATOM 2343 N N . PRO A 1 311 ? -17.765 7.571 24.721 1.00 60.12 311 PRO A N 1
ATOM 2344 C CA . PRO A 1 311 ? -17.949 6.255 24.141 1.00 60.12 311 PRO A CA 1
ATOM 2345 C C . PRO A 1 311 ? -18.938 5.474 25.023 1.00 60.12 311 PRO A C 1
ATOM 2347 O O . PRO A 1 311 ? -18.915 5.615 26.249 1.00 60.12 311 PRO A O 1
ATOM 2350 N N . PRO A 1 312 ? -19.852 4.667 24.451 1.00 57.31 312 PRO A N 1
ATOM 2351 C CA . PRO A 1 312 ? -20.816 3.892 25.239 1.00 57.31 312 PRO A CA 1
ATOM 2352 C C . PRO A 1 312 ? -20.162 2.788 26.099 1.00 57.31 312 PRO A C 1
ATOM 2354 O O . PRO A 1 312 ? -20.867 1.977 26.691 1.00 57.31 312 PRO A O 1
ATOM 2357 N N . TYR A 1 313 ? -18.831 2.764 26.168 1.00 63.53 313 TYR A N 1
ATOM 2358 C CA . TYR A 1 313 ? -17.967 1.780 26.798 1.00 63.53 313 TYR A CA 1
ATOM 2359 C C . TYR A 1 313 ? -16.780 2.486 27.470 1.00 63.53 313 TYR A C 1
ATOM 2361 O O . TYR A 1 313 ? -16.481 3.639 27.173 1.00 63.53 313 TYR A O 1
ATOM 2369 N N . GLN A 1 314 ? -16.087 1.778 28.360 1.00 62.53 314 GLN A N 1
ATOM 2370 C CA . GLN A 1 314 ? -14.745 2.159 28.802 1.00 62.53 314 GLN A CA 1
ATOM 2371 C C . GLN A 1 314 ? -13.748 1.310 28.018 1.00 62.53 314 GLN A C 1
ATOM 2373 O O . GLN A 1 314 ? -13.706 0.086 28.201 1.00 62.53 314 GLN A O 1
ATOM 2378 N N . SER A 1 315 ? -12.989 1.922 27.109 1.00 59.78 315 SER A N 1
ATOM 2379 C CA . SER A 1 315 ? -11.824 1.247 26.558 1.00 59.78 315 SER A CA 1
ATOM 2380 C C . SER A 1 315 ? -10.681 1.454 27.547 1.00 59.78 315 SER A C 1
ATOM 2382 O O . SER A 1 315 ? -10.345 2.553 27.969 1.00 59.78 315 SER A O 1
ATOM 2384 N N . ASN A 1 316 ? -10.156 0.336 28.037 1.00 69.31 316 ASN A N 1
ATOM 2385 C CA . ASN A 1 316 ? -9.156 0.363 29.101 1.00 69.31 316 ASN A CA 1
ATOM 2386 C C . ASN A 1 316 ? -7.737 0.275 28.529 1.00 69.31 316 ASN A C 1
ATOM 2388 O O . ASN A 1 316 ? -6.776 0.577 29.230 1.00 69.31 316 ASN A O 1
ATOM 2392 N N . SER A 1 317 ? -7.589 -0.157 27.271 1.00 87.31 317 SER A N 1
ATOM 2393 C CA . SER A 1 317 ? -6.300 -0.189 26.580 1.00 87.31 317 SER A CA 1
ATOM 2394 C C . SER A 1 317 ? -6.478 -0.117 25.067 1.00 87.31 317 SER A C 1
ATOM 2396 O O . SER A 1 317 ? -7.190 -0.930 24.464 1.00 87.31 317 SER A O 1
ATOM 2398 N N . VAL A 1 318 ? -5.786 0.850 24.469 1.00 93.12 318 VAL A N 1
ATOM 2399 C CA . VAL A 1 318 ? -5.782 1.123 23.034 1.00 93.12 318 VAL A CA 1
ATOM 2400 C C . VAL A 1 318 ? -4.359 0.978 22.518 1.00 93.12 318 VAL A C 1
ATOM 2402 O O . VAL A 1 318 ? -3.448 1.651 23.001 1.00 93.12 318 VAL A O 1
ATOM 2405 N N . VAL A 1 319 ? -4.170 0.131 21.511 1.00 96.88 319 VAL A N 1
ATOM 2406 C CA . VAL A 1 319 ? -2.913 -0.003 20.776 1.00 96.88 319 VAL A CA 1
ATOM 2407 C C . VAL A 1 319 ? -3.105 0.541 19.367 1.00 96.88 319 VAL A C 1
ATOM 2409 O O . VAL A 1 319 ? -3.988 0.105 18.626 1.00 96.88 319 VAL A O 1
ATOM 2412 N N . PHE A 1 320 ? -2.257 1.491 18.996 1.00 97.56 320 PHE A N 1
ATOM 2413 C CA . PHE A 1 320 ? -2.167 2.028 17.647 1.00 97.56 320 PHE A CA 1
ATOM 2414 C C . PHE A 1 320 ? -0.871 1.564 16.993 1.00 97.56 320 PHE A C 1
ATOM 2416 O O . PHE A 1 320 ? 0.221 1.933 17.421 1.00 97.56 320 PHE A O 1
ATOM 2423 N N . ALA A 1 321 ? -1.003 0.740 15.958 1.00 98.25 321 ALA A N 1
ATOM 2424 C CA . ALA A 1 321 ? 0.114 0.233 15.175 1.00 98.25 321 ALA A CA 1
ATOM 2425 C C . ALA A 1 321 ? 0.239 1.023 13.866 1.00 98.25 321 ALA A C 1
ATOM 2427 O O . ALA A 1 321 ? -0.742 1.169 13.132 1.00 98.25 321 ALA A O 1
ATOM 2428 N N . ALA A 1 322 ? 1.440 1.529 13.582 1.00 97.81 322 ALA A N 1
ATOM 2429 C CA . ALA A 1 322 ? 1.774 2.261 12.359 1.00 97.81 322 ALA A CA 1
ATOM 2430 C C . ALA A 1 322 ? 0.815 3.433 12.040 1.00 97.81 322 ALA A C 1
ATOM 2432 O O . ALA A 1 322 ? 0.467 3.686 10.889 1.00 97.81 322 ALA A O 1
ATOM 2433 N N . GLY A 1 323 ? 0.329 4.139 13.066 1.00 98.00 323 GLY A N 1
ATOM 2434 C CA . GLY A 1 323 ? -0.657 5.208 12.900 1.00 98.00 323 GLY A CA 1
ATOM 2435 C C . GLY A 1 323 ? -0.054 6.498 12.330 1.00 98.00 323 GLY A C 1
ATOM 2436 O O . GLY A 1 323 ? 0.840 7.059 12.954 1.00 98.00 323 GLY A O 1
ATOM 2437 N N . PRO A 1 324 ? -0.549 7.065 11.215 1.00 98.00 324 PRO A N 1
ATOM 2438 C CA . PRO A 1 324 ? -0.067 8.345 10.692 1.00 98.00 324 PRO A CA 1
ATOM 2439 C C . PRO A 1 324 ? -0.622 9.527 11.505 1.00 98.00 324 PRO A C 1
ATOM 2441 O O . PRO A 1 324 ? -1.315 10.396 10.978 1.00 98.00 324 PRO A O 1
ATOM 2444 N N . HIS A 1 325 ? -0.353 9.581 12.812 1.00 97.56 325 HIS A N 1
ATOM 2445 C CA . HIS A 1 325 ? -0.929 10.585 13.712 1.00 97.56 325 HIS A CA 1
ATOM 2446 C C . HIS A 1 325 ? -0.507 12.019 13.378 1.00 97.56 325 HIS A C 1
ATOM 2448 O O . HIS A 1 325 ? -1.260 12.953 13.651 1.00 97.56 325 HIS A O 1
ATOM 2454 N N . LEU A 1 326 ? 0.670 12.207 12.777 1.00 97.56 326 LEU A N 1
ATOM 2455 C CA . LEU A 1 326 ? 1.139 13.490 12.239 1.00 97.56 326 LEU A CA 1
ATOM 2456 C C . LEU A 1 326 ? 1.040 13.556 10.705 1.00 97.56 326 LEU A C 1
ATOM 2458 O O . LEU A 1 326 ? 1.516 14.512 10.091 1.00 97.56 326 LEU A O 1
ATOM 2462 N N . GLY A 1 327 ? 0.407 12.554 10.100 1.00 97.69 327 GLY A N 1
ATOM 2463 C CA . GLY A 1 327 ? 0.317 12.350 8.663 1.00 97.69 327 GLY A CA 1
ATOM 2464 C C . GLY A 1 327 ? 1.470 11.523 8.105 1.00 97.69 327 GLY A C 1
ATOM 2465 O O . GLY A 1 327 ? 2.363 11.079 8.833 1.00 97.69 327 GLY A O 1
ATOM 2466 N N . SER A 1 328 ? 1.426 11.309 6.797 1.00 96.94 328 SER A N 1
ATOM 2467 C CA . SER A 1 328 ? 2.413 10.573 6.017 1.00 96.94 328 SER A CA 1
ATOM 2468 C C . SER A 1 328 ? 2.958 11.455 4.898 1.00 96.94 328 SER A C 1
ATOM 2470 O O . SER A 1 328 ? 2.202 11.987 4.080 1.00 96.94 328 SER A O 1
ATOM 2472 N N . ALA A 1 329 ? 4.284 11.595 4.838 1.00 94.56 329 ALA A N 1
ATOM 2473 C CA . ALA A 1 329 ? 4.937 12.342 3.768 1.00 94.56 329 ALA A CA 1
ATOM 2474 C C . ALA A 1 329 ? 4.832 11.632 2.406 1.00 94.56 329 ALA A C 1
ATOM 2476 O O . ALA A 1 329 ? 4.913 12.303 1.373 1.00 94.56 329 ALA A O 1
ATOM 2477 N N . ALA A 1 330 ? 4.570 10.316 2.385 1.00 92.75 330 ALA A N 1
ATOM 2478 C CA . ALA A 1 330 ? 4.239 9.599 1.156 1.00 92.75 330 ALA A CA 1
ATOM 2479 C C . ALA A 1 330 ? 2.981 10.205 0.533 1.00 92.75 330 ALA A C 1
ATOM 2481 O O . ALA A 1 330 ? 3.000 10.582 -0.633 1.00 92.75 330 ALA A O 1
ATOM 2482 N N . ILE A 1 331 ? 1.931 10.450 1.321 1.00 94.69 331 ILE A N 1
ATOM 2483 C CA . ILE A 1 331 ? 0.705 11.088 0.823 1.00 94.69 331 ILE A CA 1
ATOM 2484 C C . ILE A 1 331 ? 0.980 12.481 0.249 1.00 94.69 331 ILE A C 1
ATOM 2486 O O . ILE A 1 331 ? 0.510 12.792 -0.844 1.00 94.69 331 ILE A O 1
ATOM 2490 N N . ASN A 1 332 ? 1.783 13.312 0.921 1.00 94.94 332 ASN A N 1
ATOM 2491 C CA . ASN A 1 332 ? 2.152 14.625 0.376 1.00 94.94 332 ASN A CA 1
ATOM 2492 C C . ASN A 1 332 ? 2.872 14.506 -0.977 1.00 94.94 332 ASN A C 1
ATOM 2494 O O . ASN A 1 332 ? 2.633 15.311 -1.880 1.00 94.94 332 ASN A O 1
ATOM 2498 N N . LYS A 1 333 ? 3.744 13.504 -1.137 1.00 92.12 333 LYS A N 1
ATOM 2499 C CA . LYS A 1 333 ? 4.422 13.236 -2.407 1.00 92.12 333 LYS A CA 1
ATOM 2500 C C . LYS A 1 333 ? 3.452 12.761 -3.473 1.00 92.12 333 LYS A C 1
ATOM 2502 O O . LYS A 1 333 ? 3.493 13.295 -4.580 1.00 92.12 333 LYS A O 1
ATOM 2507 N N . LEU A 1 334 ? 2.571 11.823 -3.151 1.00 92.19 334 LEU A N 1
ATOM 2508 C CA . LEU A 1 334 ? 1.534 11.361 -4.065 1.00 92.19 334 LEU A CA 1
ATOM 2509 C C . LEU A 1 334 ? 0.685 12.543 -4.560 1.00 92.19 334 LEU A C 1
ATOM 2511 O O . LEU A 1 334 ? 0.504 12.705 -5.761 1.00 92.19 334 LEU A O 1
ATOM 2515 N N . GLN A 1 335 ? 0.288 13.447 -3.661 1.00 92.44 335 GLN A N 1
ATOM 2516 C CA . GLN A 1 335 ? -0.465 14.666 -3.985 1.00 92.44 335 GLN A CA 1
ATOM 2517 C C . GLN A 1 335 ? 0.308 15.681 -4.840 1.00 92.44 335 GLN A C 1
ATOM 2519 O O . GLN A 1 335 ? -0.301 16.526 -5.496 1.00 92.44 335 GLN A O 1
ATOM 2524 N N . SER A 1 336 ? 1.641 15.613 -4.860 1.00 92.50 336 SER A N 1
ATOM 2525 C CA . SER A 1 336 ? 2.471 16.521 -5.659 1.00 92.50 336 SER A CA 1
ATOM 2526 C C . SER A 1 336 ? 2.472 16.191 -7.155 1.00 92.50 336 SER A C 1
ATOM 2528 O O . SER A 1 336 ? 2.823 17.051 -7.966 1.00 92.50 336 SER A O 1
ATOM 2530 N N . SER A 1 337 ? 2.088 14.966 -7.535 1.00 92.06 337 SER A N 1
ATOM 2531 C CA . SER A 1 337 ? 2.081 14.525 -8.928 1.00 92.06 337 SER A CA 1
ATOM 2532 C C . SER A 1 337 ? 1.040 13.441 -9.192 1.00 92.06 337 SER A C 1
ATOM 2534 O O . SER A 1 337 ? 1.159 12.314 -8.711 1.00 92.06 337 SER A O 1
ATOM 2536 N N . LEU A 1 338 ? 0.086 13.745 -10.077 1.00 91.75 338 LEU A N 1
ATOM 2537 C CA . LEU A 1 338 ? -0.912 12.776 -10.532 1.00 91.75 338 LEU A CA 1
ATOM 2538 C C . LEU A 1 338 ? -0.272 11.524 -11.151 1.00 91.75 338 LEU A C 1
ATOM 2540 O O . LEU A 1 338 ? -0.782 10.427 -10.953 1.00 91.75 338 LEU A O 1
ATOM 2544 N N . SER A 1 339 ? 0.855 11.658 -11.859 1.00 90.88 339 SER A N 1
ATOM 2545 C CA . SER A 1 339 ? 1.524 10.503 -12.469 1.00 90.88 339 SER A CA 1
ATOM 2546 C C . SER A 1 339 ? 2.171 9.579 -11.436 1.00 90.88 339 SER A C 1
ATOM 2548 O O . SER A 1 339 ? 2.201 8.368 -11.643 1.00 90.88 339 SER A O 1
ATOM 2550 N N . ILE A 1 340 ? 2.674 10.123 -10.322 1.00 91.38 340 ILE A N 1
ATOM 2551 C CA . ILE A 1 340 ? 3.219 9.315 -9.222 1.00 91.38 340 ILE A CA 1
ATOM 2552 C C . ILE A 1 340 ? 2.067 8.619 -8.503 1.00 91.38 340 ILE A C 1
ATOM 2554 O O . ILE A 1 340 ? 2.121 7.410 -8.307 1.00 91.38 340 ILE A O 1
ATOM 2558 N N . PHE A 1 341 ? 0.989 9.348 -8.199 1.00 94.38 341 PHE A N 1
ATOM 2559 C CA . PHE A 1 341 ? -0.219 8.769 -7.612 1.00 94.38 341 PHE A CA 1
ATOM 2560 C C . PHE A 1 341 ? -0.772 7.607 -8.447 1.00 94.38 341 PHE A C 1
ATOM 2562 O O . PHE A 1 341 ? -0.978 6.513 -7.933 1.00 94.38 341 PHE A O 1
ATOM 2569 N N . GLN A 1 342 ? -0.938 7.805 -9.755 1.00 93.38 342 GLN A N 1
ATOM 2570 C CA . GLN A 1 342 ? -1.459 6.783 -10.664 1.00 93.38 342 GLN A CA 1
ATOM 2571 C C . GLN A 1 342 ? -0.561 5.544 -10.781 1.00 93.38 342 GLN A C 1
ATOM 2573 O O . GLN A 1 342 ? -1.079 4.442 -10.972 1.00 93.38 342 GLN A O 1
ATOM 2578 N N . GLN A 1 343 ? 0.762 5.700 -10.695 1.00 93.69 343 GLN A N 1
ATOM 2579 C CA . GLN A 1 343 ? 1.685 4.562 -10.657 1.00 93.69 343 GLN A CA 1
ATOM 2580 C C . GLN A 1 343 ? 1.649 3.861 -9.302 1.00 93.69 343 GLN A C 1
ATOM 2582 O O . GLN A 1 343 ? 1.641 2.637 -9.252 1.00 93.69 343 GLN A O 1
ATOM 2587 N N . PHE A 1 344 ? 1.567 4.612 -8.208 1.00 94.50 344 PHE A N 1
ATOM 2588 C CA . PHE A 1 344 ? 1.466 4.035 -6.876 1.00 94.50 344 PHE A CA 1
ATOM 2589 C C . PHE A 1 344 ? 0.171 3.232 -6.705 1.00 94.50 344 PHE A C 1
ATOM 2591 O O . PHE A 1 344 ? 0.221 2.099 -6.246 1.00 94.50 344 PHE A O 1
ATOM 2598 N N . VAL A 1 345 ? -0.979 3.736 -7.165 1.00 95.12 345 VAL A N 1
ATOM 2599 C CA . VAL A 1 345 ? -2.237 2.966 -7.129 1.00 95.12 345 VAL A CA 1
ATOM 2600 C C . VAL A 1 345 ? -2.127 1.685 -7.965 1.00 95.12 345 VAL A C 1
ATOM 2602 O O . VAL A 1 345 ? -2.522 0.625 -7.489 1.00 95.12 345 VAL A O 1
ATOM 2605 N N . ARG A 1 346 ? -1.530 1.735 -9.166 1.00 95.56 346 ARG A N 1
ATOM 2606 C CA . ARG A 1 346 ? -1.244 0.519 -9.955 1.00 95.56 346 ARG A CA 1
ATOM 2607 C C . ARG A 1 346 ? -0.383 -0.467 -9.180 1.00 95.56 346 ARG A C 1
ATOM 2609 O O . ARG A 1 346 ? -0.719 -1.642 -9.133 1.00 95.56 346 ARG A O 1
ATOM 2616 N N . TYR A 1 347 ? 0.695 0.018 -8.563 1.00 96.31 347 TYR A N 1
ATOM 2617 C CA . TYR A 1 347 ? 1.594 -0.792 -7.747 1.00 96.31 347 TYR A CA 1
ATOM 2618 C C . TYR A 1 347 ? 0.837 -1.497 -6.619 1.00 96.31 347 TYR A C 1
ATOM 2620 O O . TYR A 1 347 ? 0.993 -2.702 -6.433 1.00 96.31 347 TYR A O 1
ATOM 2628 N N . LEU A 1 348 ? -0.017 -0.768 -5.901 1.00 93.62 348 LEU A N 1
ATOM 2629 C CA . LEU A 1 348 ? -0.792 -1.328 -4.803 1.00 93.62 348 LEU A CA 1
ATOM 2630 C C . LEU A 1 348 ? -1.756 -2.420 -5.274 1.00 93.62 348 LEU A C 1
ATOM 2632 O O . LEU A 1 348 ? -1.839 -3.470 -4.643 1.00 93.62 348 LEU A O 1
ATOM 2636 N N . VAL A 1 349 ? -2.460 -2.188 -6.382 1.00 95.06 349 VAL A N 1
ATOM 2637 C CA . VAL A 1 349 ? -3.506 -3.097 -6.861 1.00 95.06 349 VAL A CA 1
ATOM 2638 C C . VAL A 1 349 ? -2.924 -4.320 -7.577 1.00 95.06 349 VAL A C 1
ATOM 2640 O O . VAL A 1 349 ? -3.375 -5.436 -7.318 1.00 95.06 349 VAL A O 1
ATOM 2643 N N . VAL A 1 350 ? -1.903 -4.155 -8.430 1.00 96.31 350 VAL A N 1
ATOM 2644 C CA . VAL A 1 350 ? -1.285 -5.284 -9.157 1.00 96.31 350 VAL A CA 1
ATOM 2645 C C . VAL A 1 350 ? -0.637 -6.290 -8.202 1.00 96.31 350 VAL A C 1
ATOM 2647 O O . VAL A 1 350 ? -0.615 -7.490 -8.480 1.00 96.31 350 VAL A O 1
ATOM 2650 N N . ASN A 1 351 ? -0.132 -5.800 -7.064 1.00 95.69 351 ASN A N 1
ATOM 2651 C CA . ASN A 1 351 ? 0.538 -6.600 -6.042 1.00 95.69 351 ASN A CA 1
ATOM 2652 C C . ASN A 1 351 ? -0.378 -7.018 -4.885 1.00 95.69 351 ASN A C 1
ATOM 2654 O O . ASN A 1 351 ? 0.106 -7.639 -3.935 1.00 95.69 351 ASN A O 1
ATOM 2658 N N . GLU A 1 352 ? -1.669 -6.679 -4.963 1.00 91.88 352 GLU A N 1
ATOM 2659 C CA . GLU A 1 352 ? -2.666 -6.935 -3.918 1.00 91.88 352 GLU A CA 1
ATOM 2660 C C . GLU A 1 352 ? -2.250 -6.376 -2.543 1.00 91.88 352 GLU A C 1
ATOM 2662 O O . GLU A 1 352 ? -2.620 -6.909 -1.497 1.00 91.88 352 GLU A O 1
ATOM 2667 N N . VAL A 1 353 ? -1.491 -5.277 -2.522 1.00 89.19 353 VAL A N 1
ATOM 2668 C CA . VAL A 1 353 ? -1.062 -4.603 -1.287 1.00 89.19 353 VAL A CA 1
ATOM 2669 C C . VAL A 1 353 ? -2.237 -3.892 -0.649 1.00 89.19 353 VAL A C 1
ATOM 2671 O O . VAL A 1 353 ? -2.468 -4.076 0.538 1.00 89.19 353 VAL A O 1
ATOM 2674 N N . LEU A 1 354 ? -3.014 -3.148 -1.436 1.00 88.06 354 LEU A N 1
ATOM 2675 C CA . LEU A 1 354 ? -4.261 -2.521 -1.006 1.00 88.06 354 LEU A CA 1
ATOM 2676 C C . LEU A 1 354 ? -5.368 -2.820 -2.025 1.00 88.06 354 LEU A C 1
ATOM 2678 O O . LEU A 1 354 ? -5.112 -2.939 -3.222 1.00 88.06 354 LEU A O 1
ATOM 2682 N N . ASP A 1 355 ? -6.596 -2.915 -1.535 1.00 84.75 355 ASP A N 1
ATOM 2683 C CA . ASP A 1 355 ? -7.814 -3.121 -2.307 1.00 84.75 355 ASP A CA 1
ATOM 2684 C C . ASP A 1 355 ? -8.862 -2.062 -1.932 1.00 84.75 355 ASP A C 1
ATOM 2686 O O . ASP A 1 355 ? -9.070 -1.752 -0.757 1.00 84.75 355 ASP A O 1
ATOM 2690 N N . PHE A 1 356 ? -9.522 -1.499 -2.941 1.00 92.31 356 PHE A N 1
ATOM 2691 C CA . PHE A 1 356 ? -10.469 -0.396 -2.799 1.00 92.31 356 PHE A CA 1
ATOM 2692 C C . PHE A 1 356 ? -11.789 -0.802 -3.431 1.00 92.31 356 PHE A C 1
ATOM 2694 O O . PHE A 1 356 ? -11.845 -1.090 -4.629 1.00 92.31 356 PHE A O 1
ATOM 2701 N N . THR A 1 357 ? -12.849 -0.823 -2.626 1.00 93.38 357 THR A N 1
ATOM 2702 C CA . THR A 1 357 ? -14.156 -1.318 -3.056 1.00 93.38 357 THR A CA 1
ATOM 2703 C C . THR A 1 357 ? -15.289 -0.377 -2.663 1.00 93.38 357 THR A C 1
ATOM 2705 O O . THR A 1 357 ? -15.268 0.292 -1.626 1.00 93.38 357 THR A O 1
ATOM 2708 N N . ASN A 1 358 ? -16.319 -0.344 -3.501 1.00 93.44 358 ASN A N 1
ATOM 2709 C CA . ASN A 1 358 ? -17.606 0.238 -3.153 1.00 93.44 358 ASN A CA 1
ATOM 2710 C C . ASN A 1 358 ? -18.338 -0.642 -2.127 1.00 93.44 358 ASN A C 1
ATOM 2712 O O . ASN A 1 358 ? -17.976 -1.790 -1.874 1.00 93.44 358 ASN A O 1
ATOM 2716 N N . ALA A 1 359 ? -19.416 -0.106 -1.555 1.00 89.25 359 ALA A N 1
ATOM 2717 C CA . ALA A 1 359 ? -20.195 -0.755 -0.498 1.00 89.25 359 ALA A CA 1
ATOM 2718 C C . ALA A 1 359 ? -20.734 -2.152 -0.866 1.00 89.25 359 ALA A C 1
ATOM 2720 O O . ALA A 1 359 ? -20.992 -2.968 0.020 1.00 89.25 359 ALA A O 1
ATOM 2721 N N . ASP A 1 360 ? -20.921 -2.420 -2.160 1.00 88.00 360 ASP A N 1
ATOM 2722 C CA . ASP A 1 360 ? -21.368 -3.704 -2.706 1.00 88.00 360 ASP A CA 1
ATOM 2723 C C . ASP A 1 360 ? -20.225 -4.714 -2.936 1.00 88.00 360 ASP A C 1
ATOM 2725 O O . ASP A 1 360 ? -20.476 -5.838 -3.373 1.00 88.00 360 ASP A O 1
ATOM 2729 N N . GLY A 1 361 ? -18.986 -4.336 -2.611 1.00 89.38 361 GLY A N 1
ATOM 2730 C CA . GLY A 1 361 ? -17.778 -5.136 -2.788 1.00 89.38 361 GLY A CA 1
ATOM 2731 C C . GLY A 1 361 ? -17.171 -5.060 -4.188 1.00 89.38 361 GLY A C 1
ATOM 2732 O O . GLY A 1 361 ? -16.203 -5.769 -4.451 1.00 89.38 361 GLY A O 1
ATOM 2733 N N . THR A 1 362 ? -17.712 -4.239 -5.095 1.00 92.75 362 THR A N 1
ATOM 2734 C CA . THR A 1 362 ? -17.102 -4.039 -6.417 1.00 92.75 362 THR A CA 1
ATOM 2735 C C . THR A 1 362 ? -15.830 -3.193 -6.302 1.00 92.75 362 THR A C 1
ATOM 2737 O O . THR A 1 362 ? -15.867 -2.169 -5.615 1.00 92.75 362 THR A O 1
ATOM 2740 N N . PRO A 1 363 ? -14.712 -3.568 -6.959 1.00 94.62 363 PRO A N 1
ATOM 2741 C CA . PRO A 1 363 ? -13.534 -2.709 -7.030 1.00 94.62 363 PRO A CA 1
ATOM 2742 C C . PRO A 1 363 ? -13.888 -1.343 -7.613 1.00 94.62 363 PRO A C 1
ATOM 2744 O O . PRO A 1 363 ? -14.684 -1.255 -8.549 1.00 94.62 363 PRO A O 1
ATOM 2747 N N . CYS A 1 364 ? -13.306 -0.277 -7.073 1.00 96.25 364 CYS A N 1
ATOM 2748 C CA . CYS A 1 364 ? -13.568 1.085 -7.526 1.00 96.25 364 CYS A CA 1
ATOM 2749 C C . CYS A 1 364 ? -12.287 1.826 -7.915 1.00 96.25 364 CYS A C 1
ATOM 2751 O O . CYS A 1 364 ? -11.167 1.456 -7.539 1.00 96.25 364 CYS A O 1
ATOM 2753 N N . ALA A 1 365 ? -12.463 2.851 -8.745 1.00 95.19 365 ALA A N 1
ATOM 2754 C CA . ALA A 1 365 ? -11.416 3.785 -9.107 1.00 95.19 365 ALA A CA 1
ATOM 2755 C C . ALA A 1 365 ? -11.071 4.666 -7.904 1.00 95.19 365 ALA A C 1
ATOM 2757 O O . ALA A 1 365 ? -11.953 5.057 -7.141 1.00 95.19 365 ALA A O 1
ATOM 2758 N N . VAL A 1 366 ? -9.787 4.989 -7.783 1.00 94.94 366 VAL A N 1
ATOM 2759 C CA . VAL A 1 366 ? -9.240 5.808 -6.702 1.00 94.94 366 VAL A CA 1
ATOM 2760 C C . VAL A 1 366 ? -8.784 7.140 -7.278 1.00 94.94 366 VAL A C 1
ATOM 2762 O O . VAL A 1 366 ? -8.072 7.168 -8.289 1.00 94.94 366 VAL A O 1
ATOM 2765 N N . ASP A 1 367 ? -9.161 8.234 -6.631 1.00 92.81 367 ASP A N 1
ATOM 2766 C CA . ASP A 1 367 ? -8.781 9.588 -7.005 1.00 92.81 367 ASP A CA 1
ATOM 2767 C C . ASP A 1 367 ? -7.825 10.199 -5.970 1.00 92.81 367 ASP A C 1
ATOM 2769 O O . ASP A 1 367 ? -7.893 9.958 -4.767 1.00 92.81 367 ASP A O 1
ATOM 2773 N N . ILE A 1 368 ? -6.916 11.044 -6.448 1.00 92.38 368 ILE A N 1
ATOM 2774 C CA . ILE A 1 368 ? -5.945 11.766 -5.615 1.00 92.38 368 ILE A CA 1
ATOM 2775 C C . ILE A 1 368 ? -6.619 12.718 -4.610 1.00 92.38 368 ILE A C 1
ATOM 2777 O O . ILE A 1 368 ? -5.995 13.153 -3.638 1.00 92.38 368 ILE A O 1
ATOM 2781 N N . THR A 1 369 ? -7.878 13.076 -4.868 1.00 93.25 369 THR A N 1
ATOM 2782 C CA . THR A 1 369 ? -8.710 13.949 -4.040 1.00 93.25 369 THR A CA 1
ATOM 2783 C C . THR A 1 369 ? -9.606 13.197 -3.056 1.00 93.25 369 THR A C 1
ATOM 2785 O O . THR A 1 369 ? -10.273 13.857 -2.254 1.00 93.25 369 THR A O 1
ATOM 2788 N N . ASP A 1 370 ? -9.594 11.859 -3.060 1.00 95.69 370 ASP A N 1
ATOM 2789 C CA . ASP A 1 370 ? -10.333 11.055 -2.086 1.00 95.69 370 ASP A CA 1
ATOM 2790 C C . ASP A 1 370 ? -9.875 11.395 -0.665 1.00 95.69 370 ASP A C 1
ATOM 2792 O O . ASP A 1 370 ? -8.679 11.440 -0.350 1.00 95.69 370 ASP A O 1
ATOM 2796 N N . GLN A 1 371 ? -10.840 11.658 0.217 1.00 95.44 371 GLN A N 1
ATOM 2797 C CA . GLN A 1 371 ? -10.550 12.177 1.554 1.00 95.44 371 GLN A CA 1
ATOM 2798 C C . GLN A 1 371 ? -9.766 11.184 2.409 1.00 95.44 371 GLN A C 1
ATOM 2800 O O . GLN A 1 371 ? -8.957 11.607 3.236 1.00 95.44 371 GLN A O 1
ATOM 2805 N N . GLY A 1 372 ? -9.936 9.884 2.161 1.00 93.94 372 GLY A N 1
ATOM 2806 C CA . GLY A 1 372 ? -9.139 8.829 2.778 1.00 93.94 372 GLY A CA 1
ATOM 2807 C C . GLY A 1 372 ? -7.639 8.964 2.509 1.00 93.94 372 GLY A C 1
ATOM 2808 O O . GLY A 1 372 ? -6.837 8.579 3.353 1.00 93.94 372 GLY A O 1
ATOM 2809 N N . PHE A 1 373 ? -7.241 9.592 1.397 1.00 94.25 373 PHE A N 1
ATOM 2810 C CA . PHE A 1 373 ? -5.859 10.014 1.168 1.00 94.25 373 PHE A CA 1
ATOM 2811 C C . PHE A 1 373 ? -5.606 11.402 1.747 1.00 94.25 373 PHE A C 1
ATOM 2813 O O . PHE A 1 373 ? -4.664 11.584 2.517 1.00 94.25 373 PHE A O 1
ATOM 2820 N N . THR A 1 374 ? -6.425 12.403 1.405 1.00 95.75 374 THR A N 1
ATOM 2821 C CA . THR A 1 374 ? -6.089 13.799 1.733 1.00 95.75 374 THR A CA 1
ATOM 2822 C C . THR A 1 374 ? -6.030 14.086 3.230 1.00 95.75 374 THR A C 1
ATOM 2824 O O . THR A 1 374 ? -5.249 14.939 3.658 1.00 95.75 374 THR A O 1
ATOM 2827 N N . ASP A 1 375 ? -6.815 13.369 4.035 1.00 97.44 375 ASP A N 1
ATOM 2828 C CA . ASP A 1 375 ? -6.796 13.505 5.490 1.00 97.44 375 ASP A CA 1
ATOM 2829 C C . ASP A 1 375 ? -5.489 12.981 6.096 1.00 97.44 375 ASP A C 1
ATOM 2831 O O . ASP A 1 375 ? -5.075 13.478 7.139 1.00 97.44 375 ASP A O 1
ATOM 2835 N N . LEU A 1 376 ? -4.792 12.050 5.439 1.00 97.06 376 LEU A N 1
ATOM 2836 C CA . LEU A 1 376 ? -3.545 11.447 5.926 1.00 97.06 376 LEU A CA 1
ATOM 2837 C C . LEU A 1 376 ? -2.293 12.265 5.588 1.00 97.06 376 LEU A C 1
ATOM 2839 O O . LEU A 1 376 ? -1.199 11.923 6.034 1.00 97.06 376 LEU A O 1
ATOM 2843 N N . ALA A 1 377 ? -2.416 13.333 4.799 1.00 97.06 377 ALA A N 1
ATOM 2844 C CA . ALA A 1 377 ? -1.287 14.185 4.445 1.00 97.06 377 ALA A CA 1
ATOM 2845 C C . ALA A 1 377 ? -0.731 14.923 5.675 1.00 97.06 377 ALA A C 1
ATOM 2847 O O . ALA A 1 377 ? -1.488 15.405 6.522 1.00 97.06 377 ALA A O 1
ATOM 2848 N N . VAL A 1 378 ? 0.591 15.093 5.753 1.00 96.88 378 VAL A N 1
ATOM 2849 C CA . VAL A 1 378 ? 1.211 15.935 6.787 1.00 96.88 378 VAL A CA 1
ATOM 2850 C C . VAL A 1 378 ? 0.622 17.342 6.710 1.00 96.88 378 VAL A C 1
ATOM 2852 O O . VAL A 1 378 ? 0.615 17.975 5.651 1.00 96.88 378 VAL A O 1
ATOM 2855 N N . GLY A 1 379 ? 0.126 17.826 7.851 1.00 95.69 379 GLY A N 1
ATOM 2856 C CA . GLY A 1 379 ? -0.488 19.146 7.975 1.00 95.69 379 GLY A CA 1
ATOM 2857 C C . GLY A 1 379 ? -1.906 19.257 7.410 1.00 95.69 379 GLY A C 1
ATOM 2858 O O . GLY A 1 379 ? -2.386 20.385 7.260 1.00 95.69 379 GLY A O 1
ATOM 2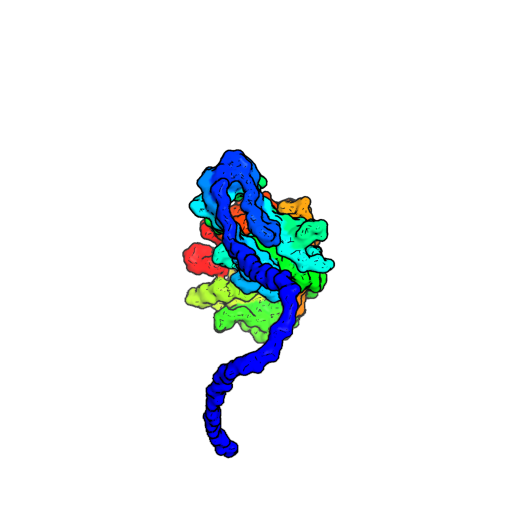859 N N . SER A 1 380 ? -2.588 18.143 7.115 1.00 97.38 380 SER A N 1
ATOM 2860 C CA . SER A 1 380 ? -3.995 18.164 6.702 1.00 97.38 380 SER A CA 1
ATOM 2861 C C . SER A 1 380 ? -4.875 18.864 7.748 1.00 97.38 380 SER A C 1
ATOM 2863 O O . SER A 1 380 ? -4.606 18.848 8.954 1.00 97.38 380 SER A O 1
ATOM 2865 N N . ALA A 1 381 ? -5.960 19.497 7.294 1.00 96.38 381 ALA A N 1
ATOM 2866 C CA . ALA A 1 381 ? -6.896 20.164 8.198 1.00 96.38 381 ALA A CA 1
ATOM 2867 C C . ALA A 1 381 ? -7.536 19.177 9.190 1.00 96.38 381 ALA A C 1
ATOM 2869 O O . ALA A 1 381 ? -7.713 19.521 10.359 1.00 96.38 381 ALA A O 1
ATOM 2870 N N . ALA A 1 382 ? -7.830 17.952 8.740 1.00 95.12 382 ALA A N 1
ATOM 2871 C CA . ALA A 1 382 ? -8.392 16.894 9.570 1.00 95.12 382 ALA A CA 1
ATOM 2872 C C . ALA A 1 382 ? -7.435 16.489 10.703 1.00 95.12 382 ALA A C 1
ATOM 2874 O O . ALA A 1 382 ? -7.844 16.476 11.864 1.00 95.12 382 ALA A O 1
ATOM 2875 N N . LEU A 1 383 ? -6.153 16.250 10.400 1.00 95.62 383 LEU A N 1
ATOM 2876 C CA . LEU A 1 383 ? -5.157 15.890 11.414 1.00 95.62 383 LEU A CA 1
ATOM 2877 C C . LEU A 1 383 ? -4.851 17.037 12.370 1.00 95.62 383 LEU A C 1
ATOM 2879 O O . LEU A 1 383 ? -4.741 16.811 13.572 1.00 95.62 383 LEU A O 1
ATOM 2883 N N . ASN A 1 384 ? -4.749 18.272 11.875 1.00 95.38 384 ASN A N 1
ATOM 2884 C CA . ASN A 1 384 ? -4.535 19.435 12.740 1.00 95.38 384 ASN A CA 1
ATOM 2885 C C . ASN A 1 384 ? -5.685 19.607 13.745 1.00 95.38 384 ASN A C 1
ATOM 2887 O O . ASN A 1 384 ? -5.443 19.896 14.919 1.00 95.38 384 ASN A O 1
ATOM 2891 N N . ALA A 1 385 ? -6.928 19.405 13.297 1.00 93.62 385 ALA A N 1
ATOM 2892 C CA . ALA A 1 385 ? -8.094 19.439 14.171 1.00 93.62 385 ALA A CA 1
ATOM 2893 C C . ALA A 1 385 ? -8.049 18.301 15.201 1.00 93.62 385 ALA A C 1
ATOM 2895 O O . ALA A 1 385 ? -8.138 18.572 16.396 1.00 93.62 385 ALA A O 1
ATOM 2896 N N . LEU A 1 386 ? -7.823 17.061 14.753 1.00 93.25 386 LEU A N 1
ATOM 2897 C CA . LEU A 1 386 ? -7.759 15.881 15.620 1.00 93.25 386 LEU A CA 1
ATOM 2898 C C . LEU A 1 386 ? -6.635 15.978 16.665 1.00 93.25 386 LEU A C 1
ATOM 2900 O O . LEU A 1 386 ? -6.788 15.558 17.801 1.00 93.25 386 LEU A O 1
ATOM 2904 N N . ASN A 1 387 ? -5.498 16.574 16.313 1.00 94.19 387 ASN A N 1
ATOM 2905 C CA . ASN A 1 387 ? -4.349 16.726 17.208 1.00 94.19 387 ASN A CA 1
ATOM 2906 C C . ASN A 1 387 ? -4.473 17.891 18.202 1.00 94.19 387 ASN A C 1
ATOM 2908 O O . ASN A 1 387 ? -3.623 18.044 19.083 1.00 94.19 387 ASN A O 1
ATOM 2912 N N . THR A 1 388 ? -5.514 18.718 18.095 1.00 91.94 388 THR A N 1
ATOM 2913 C CA . THR A 1 388 ? -5.722 19.838 19.015 1.00 91.94 388 THR A CA 1
ATOM 2914 C C . THR A 1 388 ? -6.168 19.323 20.386 1.00 91.94 388 THR A C 1
ATOM 2916 O O . THR A 1 388 ? -7.301 18.888 20.566 1.00 91.94 388 THR A O 1
ATOM 2919 N N . ASN A 1 389 ? -5.271 19.421 21.373 1.00 84.56 389 ASN A N 1
ATOM 2920 C CA . ASN A 1 389 ? -5.464 18.940 22.750 1.00 84.56 389 ASN A CA 1
ATOM 2921 C C . ASN A 1 389 ? -5.764 17.430 22.867 1.00 84.56 389 ASN A C 1
ATOM 2923 O O . ASN A 1 389 ? -6.383 17.004 23.841 1.00 84.56 389 ASN A O 1
ATOM 2927 N N . ALA A 1 390 ? -5.325 16.616 21.899 1.00 86.19 390 ALA A N 1
ATOM 2928 C CA . ALA A 1 390 ? -5.633 15.183 21.837 1.00 86.19 390 ALA A CA 1
ATOM 2929 C C . ALA A 1 390 ? -5.350 14.445 23.160 1.00 86.19 390 ALA A C 1
ATOM 2931 O O . ALA A 1 390 ? -6.242 13.818 23.726 1.00 86.19 390 ALA A O 1
ATOM 2932 N N . ALA A 1 391 ? -4.148 14.624 23.723 1.00 83.00 391 ALA A N 1
ATOM 2933 C CA . ALA A 1 391 ? -3.748 14.027 25.001 1.00 83.00 391 ALA A CA 1
ATOM 2934 C C . ALA A 1 391 ? -4.622 14.427 26.212 1.00 83.00 391 ALA A C 1
ATOM 2936 O O . ALA A 1 391 ? -4.537 13.795 27.262 1.00 83.00 391 ALA A O 1
ATOM 2937 N N . GLN A 1 392 ? -5.410 15.504 26.116 1.00 81.38 392 GLN A N 1
ATOM 2938 C CA . GLN A 1 392 ? -6.282 15.987 27.193 1.00 81.38 392 GLN A CA 1
ATOM 2939 C C . GLN A 1 392 ? -7.759 15.654 26.974 1.00 81.38 392 GLN A C 1
ATOM 2941 O O . GLN A 1 392 ? -8.532 15.766 27.925 1.00 81.38 392 GLN A O 1
ATOM 2946 N N . ASN A 1 393 ? -8.158 15.277 25.759 1.00 75.00 393 ASN A N 1
ATOM 2947 C CA . ASN A 1 393 ? -9.567 15.082 25.433 1.00 75.00 393 ASN A CA 1
ATOM 2948 C C . ASN A 1 393 ? -10.126 13.785 26.056 1.00 75.00 393 ASN A C 1
ATOM 2950 O O . ASN A 1 393 ? -11.294 13.779 26.428 1.00 75.00 393 ASN A O 1
ATOM 2954 N N . HIS A 1 394 ? -9.294 12.743 26.241 1.00 73.25 394 HIS A N 1
ATOM 2955 C CA . HIS A 1 394 ? -9.708 11.412 26.739 1.00 73.25 394 HIS A CA 1
ATOM 2956 C C . HIS A 1 394 ? -8.759 10.840 27.796 1.00 73.25 394 HIS A C 1
ATOM 2958 O O . HIS A 1 394 ? -8.031 9.885 27.525 1.00 73.25 394 HIS A O 1
ATOM 2964 N N . PRO A 1 395 ? -8.724 11.415 29.010 1.00 68.12 395 PRO A N 1
ATOM 2965 C CA . PRO A 1 395 ? -7.877 10.910 30.091 1.00 68.12 395 PRO A CA 1
ATOM 2966 C C . PRO A 1 395 ? -8.248 9.494 30.564 1.00 68.12 395 PRO A C 1
ATOM 2968 O O . PRO A 1 395 ? -7.468 8.874 31.285 1.00 68.12 395 PRO A O 1
ATOM 2971 N N . GLU A 1 396 ? -9.441 9.006 30.228 1.00 72.81 396 GLU A N 1
ATOM 2972 C CA . GLU A 1 396 ? -9.899 7.650 30.526 1.00 72.81 396 GLU A CA 1
ATOM 2973 C C . GLU A 1 396 ? -9.255 6.579 29.636 1.00 72.81 396 GLU A C 1
ATOM 2975 O O . GLU A 1 396 ? -9.130 5.436 30.073 1.00 72.81 396 GLU A O 1
ATOM 2980 N N . GLU A 1 397 ? -8.804 6.945 28.434 1.00 79.31 397 GLU A N 1
ATOM 2981 C CA . GLU A 1 397 ? -8.187 6.022 27.485 1.00 79.31 397 GLU A CA 1
ATOM 2982 C C . GLU A 1 397 ? -6.679 5.927 27.723 1.00 79.31 397 GLU A C 1
ATOM 2984 O O . GLU A 1 397 ? -5.978 6.928 27.887 1.00 79.31 397 GLU A O 1
ATOM 2989 N N . THR A 1 398 ? -6.145 4.704 27.707 1.00 86.44 398 THR A N 1
ATOM 2990 C CA . THR A 1 398 ? -4.699 4.489 27.835 1.00 86.44 398 THR A CA 1
ATOM 2991 C C . THR A 1 398 ? -4.100 4.068 26.497 1.00 86.44 398 THR A C 1
ATOM 2993 O O . THR A 1 398 ? -4.095 2.885 26.149 1.00 86.44 398 THR A O 1
ATOM 2996 N N . TYR A 1 399 ? -3.553 5.041 25.766 1.00 91.75 399 TYR A N 1
ATOM 2997 C CA . TYR A 1 399 ? -2.938 4.827 24.455 1.00 91.75 399 TYR A CA 1
ATOM 2998 C C . TYR A 1 399 ? -1.530 4.235 24.540 1.00 91.75 399 TYR A C 1
ATOM 3000 O O . TYR A 1 399 ? -0.687 4.679 25.328 1.00 91.75 399 TYR A O 1
ATOM 3008 N N . ARG A 1 400 ? -1.250 3.273 23.662 1.00 95.81 400 ARG A N 1
ATOM 3009 C CA . ARG A 1 400 ? 0.085 2.744 23.356 1.00 95.81 400 ARG A CA 1
ATOM 3010 C C . ARG A 1 400 ? 0.295 2.771 21.856 1.00 95.81 400 ARG A C 1
ATOM 3012 O O . ARG A 1 400 ? -0.646 2.577 21.092 1.00 95.81 400 ARG A O 1
ATOM 3019 N N . THR A 1 401 ? 1.528 3.020 21.448 1.00 97.69 401 THR A N 1
ATOM 3020 C CA . THR A 1 401 ? 1.898 3.153 20.035 1.00 97.69 401 THR A CA 1
ATOM 3021 C C . THR A 1 401 ? 2.991 2.162 19.678 1.00 97.69 401 THR A C 1
ATOM 3023 O O . THR A 1 401 ? 3.849 1.849 20.506 1.00 97.69 401 THR A O 1
ATOM 3026 N N . LEU A 1 402 ? 2.928 1.647 18.457 1.00 98.19 402 LEU A N 1
ATOM 3027 C CA . LEU A 1 402 ? 3.906 0.723 17.910 1.00 98.19 402 LEU A CA 1
ATOM 3028 C C . LEU A 1 402 ? 4.247 1.155 16.484 1.00 98.19 402 LEU A C 1
ATOM 3030 O O . LEU A 1 402 ? 3.372 1.170 15.617 1.00 98.19 402 LEU A O 1
ATOM 3034 N N . GLY A 1 403 ? 5.506 1.507 16.244 1.00 98.19 403 GLY A N 1
ATOM 3035 C CA . GLY A 1 403 ? 6.016 1.880 14.924 1.00 98.19 403 GLY A CA 1
ATOM 3036 C C . GLY A 1 403 ? 6.891 0.787 14.308 1.00 98.19 403 GLY A C 1
ATOM 3037 O O . GLY A 1 403 ? 7.618 0.097 15.026 1.00 98.19 403 GLY A O 1
ATOM 3038 N N . GLY A 1 404 ? 6.826 0.642 12.986 1.00 97.69 404 GLY A N 1
ATOM 3039 C CA . GLY A 1 404 ? 7.732 -0.205 12.211 1.00 97.69 404 GLY A CA 1
ATOM 3040 C C . GLY A 1 404 ? 8.993 0.555 11.794 1.00 97.69 404 GLY A C 1
ATOM 3041 O O . GLY A 1 404 ? 8.969 1.782 11.692 1.00 97.69 404 GLY A O 1
ATOM 3042 N N . ASN A 1 405 ? 10.104 -0.149 11.581 1.00 95.31 405 ASN A N 1
ATOM 3043 C CA . ASN A 1 405 ? 11.337 0.447 11.053 1.00 95.31 405 ASN A CA 1
ATOM 3044 C C . ASN A 1 405 ? 12.064 -0.412 10.008 1.00 95.31 405 ASN A C 1
ATOM 3046 O O . ASN A 1 405 ? 13.239 -0.159 9.721 1.00 95.31 405 ASN A O 1
ATOM 3050 N N . ASP A 1 406 ? 11.389 -1.423 9.456 1.00 92.06 406 ASP A N 1
ATOM 3051 C CA . ASP A 1 406 ? 11.896 -2.202 8.330 1.00 92.06 406 ASP A CA 1
ATOM 3052 C C . ASP A 1 406 ? 10.837 -2.304 7.235 1.00 92.06 406 ASP A C 1
ATOM 3054 O O . ASP A 1 406 ? 9.842 -2.996 7.370 1.00 92.06 406 ASP A O 1
ATOM 3058 N N . ARG A 1 407 ? 11.076 -1.641 6.109 1.00 89.00 407 ARG A N 1
ATOM 3059 C CA . ARG A 1 407 ? 10.171 -1.612 4.954 1.00 89.00 407 ARG A CA 1
ATOM 3060 C C . ARG A 1 407 ? 9.946 -2.982 4.317 1.00 89.00 407 ARG A C 1
ATOM 3062 O O . ARG A 1 407 ? 8.884 -3.238 3.753 1.00 89.00 407 ARG A O 1
ATOM 3069 N N . GLY A 1 408 ? 10.942 -3.863 4.362 1.00 89.94 408 GLY A N 1
ATOM 3070 C CA . GLY A 1 408 ? 10.942 -5.056 3.522 1.00 89.94 408 GLY A CA 1
ATOM 3071 C C . GLY A 1 408 ? 10.874 -4.738 2.017 1.00 89.94 408 GLY A C 1
ATOM 3072 O O . GLY A 1 408 ? 10.918 -3.589 1.576 1.00 89.94 408 GLY A O 1
ATOM 3073 N N . LEU A 1 409 ? 10.786 -5.792 1.203 1.00 91.56 409 LEU A N 1
ATOM 3074 C CA . LEU A 1 409 ? 10.839 -5.673 -0.257 1.00 91.56 409 LEU A CA 1
ATOM 3075 C C . LEU A 1 409 ? 9.648 -4.901 -0.844 1.00 91.56 409 LEU A C 1
ATOM 3077 O O . LEU A 1 409 ? 9.816 -4.101 -1.761 1.00 91.56 409 LEU A O 1
ATOM 3081 N N . GLU A 1 410 ? 8.448 -5.146 -0.317 1.00 92.31 410 GLU A N 1
ATOM 3082 C CA . GLU A 1 410 ? 7.210 -4.537 -0.810 1.00 92.31 410 GLU A CA 1
ATOM 3083 C C . GLU A 1 410 ? 7.242 -3.011 -0.693 1.00 92.31 410 GLU A C 1
ATOM 3085 O O . GLU A 1 410 ? 6.847 -2.308 -1.622 1.00 92.31 410 GLU A O 1
ATOM 3090 N N . TYR A 1 411 ? 7.771 -2.469 0.401 1.00 92.12 411 TYR A N 1
ATOM 3091 C CA . TYR A 1 411 ? 7.825 -1.022 0.556 1.00 92.12 411 TYR A CA 1
ATOM 3092 C C . TYR A 1 411 ? 9.088 -0.392 -0.034 1.00 92.12 411 TYR A C 1
ATOM 3094 O O . TYR A 1 411 ? 9.025 0.754 -0.455 1.00 92.12 411 TYR A O 1
ATOM 3102 N N . ASP A 1 412 ? 10.187 -1.128 -0.224 1.00 90.56 412 ASP A N 1
ATOM 3103 C CA . ASP A 1 412 ? 11.278 -0.633 -1.081 1.00 90.56 412 ASP A CA 1
ATOM 3104 C C . ASP A 1 412 ? 10.838 -0.477 -2.549 1.00 90.56 412 ASP A C 1
ATOM 3106 O O . ASP A 1 412 ? 11.244 0.462 -3.234 1.00 90.56 412 ASP A O 1
ATOM 3110 N N . ALA A 1 413 ? 9.991 -1.385 -3.043 1.00 92.44 413 ALA A N 1
ATOM 3111 C CA . ALA A 1 413 ? 9.400 -1.281 -4.375 1.00 92.44 413 ALA A CA 1
ATOM 3112 C C . ALA A 1 413 ? 8.383 -0.128 -4.462 1.00 92.44 413 ALA A C 1
ATOM 3114 O O . ALA A 1 413 ? 8.335 0.582 -5.467 1.00 92.44 413 ALA A O 1
ATOM 3115 N N . ALA A 1 414 ? 7.613 0.109 -3.397 1.00 91.69 414 ALA A N 1
ATOM 3116 C CA . ALA A 1 414 ? 6.747 1.279 -3.289 1.00 91.69 414 ALA A CA 1
ATOM 3117 C C . ALA A 1 414 ? 7.553 2.591 -3.302 1.00 91.69 414 ALA A C 1
ATOM 3119 O O . ALA A 1 414 ? 7.201 3.525 -4.027 1.00 91.69 414 ALA A O 1
ATOM 3120 N N . ASP A 1 415 ? 8.661 2.648 -2.560 1.00 88.31 415 ASP A N 1
ATOM 3121 C CA . ASP A 1 415 ? 9.578 3.790 -2.520 1.00 88.31 415 ASP A CA 1
ATOM 3122 C C . ASP A 1 415 ? 10.200 4.056 -3.894 1.00 88.31 415 ASP A C 1
ATOM 3124 O O . ASP A 1 415 ? 10.330 5.213 -4.285 1.00 88.31 415 ASP A O 1
ATOM 3128 N N . PHE A 1 416 ? 10.524 3.011 -4.665 1.00 90.38 416 PHE A N 1
ATOM 3129 C CA . PHE A 1 416 ? 10.978 3.163 -6.052 1.00 90.38 416 PHE A CA 1
ATOM 3130 C C . PHE A 1 416 ? 9.944 3.905 -6.916 1.00 90.38 416 PHE A C 1
ATOM 3132 O O . PHE A 1 416 ? 10.308 4.749 -7.731 1.00 90.38 416 PHE A O 1
ATOM 3139 N N . VAL A 1 417 ? 8.649 3.640 -6.714 1.00 90.69 417 VAL A N 1
ATOM 3140 C CA . VAL A 1 417 ? 7.563 4.320 -7.439 1.00 90.69 417 VAL A CA 1
ATOM 3141 C C . VAL A 1 417 ? 7.339 5.745 -6.924 1.00 90.69 417 VAL A C 1
ATOM 3143 O O . VAL A 1 417 ? 7.120 6.670 -7.710 1.00 90.69 417 VAL A O 1
ATOM 3146 N N . MET A 1 418 ? 7.356 5.937 -5.604 1.00 88.69 418 MET A N 1
ATOM 3147 C CA . MET A 1 418 ? 7.010 7.215 -4.978 1.00 88.69 418 MET A CA 1
ATOM 3148 C C . MET A 1 418 ? 8.172 8.209 -4.951 1.00 88.69 418 MET A C 1
ATOM 3150 O O . MET A 1 418 ? 7.937 9.417 -5.027 1.00 88.69 418 MET A O 1
ATOM 3154 N N . GLY A 1 419 ? 9.408 7.733 -4.816 1.00 84.38 419 GLY A N 1
ATOM 3155 C CA . GLY A 1 419 ? 10.592 8.544 -4.531 1.00 84.38 419 GLY A CA 1
ATOM 3156 C C . GLY A 1 419 ? 10.524 9.223 -3.159 1.00 84.38 419 GLY A C 1
ATOM 3157 O O . GLY A 1 419 ? 10.861 10.403 -3.040 1.00 84.38 419 GLY A O 1
ATOM 3158 N N . VAL A 1 420 ? 9.981 8.527 -2.158 1.00 86.06 420 VAL A N 1
ATOM 3159 C CA . VAL A 1 420 ? 9.957 8.937 -0.747 1.00 86.06 420 VAL A CA 1
ATOM 3160 C C . VAL A 1 420 ? 10.336 7.736 0.088 1.00 86.06 420 VAL A C 1
ATOM 3162 O O . VAL A 1 420 ? 9.894 6.639 -0.204 1.00 86.06 420 VAL A O 1
ATOM 3165 N N . TYR A 1 421 ? 11.120 7.983 1.127 1.00 86.44 421 TYR A N 1
ATOM 3166 C CA . TYR A 1 421 ? 11.540 6.994 2.101 1.00 86.44 421 TYR A CA 1
ATOM 3167 C C . TYR A 1 421 ? 10.834 7.254 3.418 1.00 86.44 421 TYR A C 1
ATOM 3169 O O . TYR A 1 421 ? 10.888 8.388 3.902 1.00 86.44 421 TYR A O 1
ATOM 3177 N N . LEU A 1 422 ? 10.244 6.211 4.003 1.00 89.75 422 LEU A N 1
ATOM 3178 C CA . LEU A 1 422 ? 9.670 6.254 5.348 1.00 89.75 422 LEU A CA 1
ATOM 3179 C C . LEU A 1 422 ? 10.078 5.029 6.164 1.00 89.75 422 LEU A C 1
ATOM 3181 O O . LEU A 1 422 ? 10.388 3.987 5.594 1.00 89.75 422 LEU A O 1
ATOM 3185 N N . ASP A 1 423 ? 10.092 5.134 7.490 1.00 94.12 423 ASP A N 1
ATOM 3186 C CA . ASP A 1 423 ? 10.621 4.067 8.358 1.00 94.12 423 ASP A CA 1
ATOM 3187 C C . ASP A 1 423 ? 9.956 2.693 8.133 1.00 94.12 423 ASP A C 1
ATOM 3189 O O . ASP A 1 423 ? 10.665 1.699 7.971 1.00 94.12 423 ASP A O 1
ATOM 3193 N N . ASP A 1 424 ? 8.621 2.632 8.066 1.00 94.44 424 ASP A N 1
ATOM 3194 C CA . ASP A 1 424 ? 7.876 1.384 7.820 1.00 94.44 424 ASP A CA 1
ATOM 3195 C C . ASP A 1 424 ? 7.405 1.204 6.364 1.00 94.44 424 ASP A C 1
ATOM 3197 O O . ASP A 1 424 ? 6.856 0.157 6.018 1.00 94.44 424 ASP A O 1
ATOM 3201 N N . GLY A 1 425 ? 7.627 2.213 5.512 1.00 92.06 425 GLY A N 1
ATOM 3202 C CA . GLY A 1 425 ? 7.219 2.220 4.103 1.00 92.06 425 GLY A CA 1
ATOM 3203 C C . GLY A 1 425 ? 6.118 3.209 3.762 1.00 92.06 425 GLY A C 1
ATOM 3204 O O . GLY A 1 425 ? 6.045 3.682 2.632 1.00 92.06 425 GLY A O 1
ATOM 3205 N N . LEU A 1 426 ? 5.278 3.567 4.733 1.00 94.38 426 LEU A N 1
ATOM 3206 C CA . LEU A 1 426 ? 4.185 4.525 4.540 1.00 94.38 426 LEU A CA 1
ATOM 3207 C C . LEU A 1 426 ? 4.087 5.562 5.655 1.00 94.38 426 LEU A C 1
ATOM 3209 O O . LEU A 1 426 ? 3.474 6.609 5.445 1.00 94.38 426 LEU A O 1
ATOM 3213 N N . VAL A 1 427 ? 4.673 5.319 6.823 1.00 96.94 427 VAL A N 1
ATOM 3214 C CA . VAL A 1 427 ? 4.618 6.191 7.996 1.00 96.94 427 VAL A CA 1
ATOM 3215 C C . VAL A 1 427 ? 5.977 6.197 8.696 1.00 96.94 427 VAL A C 1
ATOM 3217 O O . VAL A 1 427 ? 6.572 5.159 8.965 1.00 96.94 427 VAL A O 1
ATOM 3220 N N . ASP A 1 428 ? 6.465 7.393 9.027 1.00 95.94 428 ASP A N 1
ATOM 3221 C CA . ASP A 1 428 ? 7.682 7.529 9.827 1.00 95.94 428 ASP A CA 1
ATOM 3222 C C . ASP A 1 428 ? 7.419 7.312 11.317 1.00 95.94 428 ASP A C 1
ATOM 3224 O O . ASP A 1 428 ? 6.358 7.668 11.850 1.00 95.94 428 ASP A O 1
ATOM 3228 N N . LEU A 1 429 ? 8.445 6.849 12.032 1.00 97.25 429 LEU A N 1
ATOM 3229 C CA . LEU A 1 429 ? 8.404 6.619 13.473 1.00 97.25 429 LEU A CA 1
ATOM 3230 C C . LEU A 1 429 ? 7.946 7.839 14.284 1.00 97.25 429 LEU A C 1
ATOM 3232 O O . LEU A 1 429 ? 7.146 7.644 15.199 1.00 97.25 429 LEU A O 1
ATOM 3236 N N . PRO A 1 430 ? 8.361 9.093 14.003 1.00 97.06 430 PRO A N 1
ATOM 3237 C CA . PRO A 1 430 ? 7.856 10.249 14.744 1.00 97.06 430 PRO A CA 1
ATOM 3238 C C . PRO A 1 430 ? 6.350 10.489 14.565 1.00 97.06 430 PRO A C 1
ATOM 3240 O O . PRO A 1 430 ? 5.728 11.092 15.440 1.00 97.06 430 PRO A O 1
ATOM 3243 N N . SER A 1 431 ? 5.765 10.037 13.449 1.00 98.06 431 SER A N 1
ATOM 3244 C CA . SER A 1 431 ? 4.318 10.087 13.217 1.00 98.06 431 SER A CA 1
ATOM 3245 C C . SER A 1 431 ? 3.615 8.933 13.940 1.00 98.06 431 SER A C 1
ATOM 3247 O O . SER A 1 431 ? 2.680 9.188 14.700 1.00 98.06 431 SER A O 1
ATOM 3249 N N . ALA A 1 432 ? 4.126 7.703 13.804 1.00 98.06 432 ALA A N 1
ATOM 3250 C CA . ALA A 1 432 ? 3.597 6.502 14.463 1.00 98.06 432 ALA A CA 1
ATOM 3251 C C . ALA A 1 432 ? 3.640 6.572 15.997 1.00 98.06 432 ALA A C 1
ATOM 3253 O O . ALA A 1 432 ? 2.657 6.268 16.668 1.00 98.06 432 ALA A O 1
ATOM 3254 N N . ASN A 1 433 ? 4.757 7.036 16.555 1.00 97.31 433 ASN A N 1
ATOM 3255 C CA . ASN A 1 433 ? 5.025 7.107 17.992 1.00 97.31 433 ASN A CA 1
ATOM 3256 C C . ASN A 1 433 ? 4.979 8.553 18.506 1.00 97.31 433 ASN A C 1
ATOM 3258 O O . ASN A 1 433 ? 5.834 8.993 19.281 1.00 97.31 433 ASN A O 1
ATOM 3262 N N . THR A 1 434 ? 4.005 9.334 18.037 1.00 94.38 434 THR A N 1
ATOM 3263 C CA . THR A 1 434 ? 3.895 10.742 18.422 1.00 94.38 434 THR A CA 1
ATOM 3264 C C . THR A 1 434 ? 3.503 10.921 19.891 1.00 94.38 434 THR A C 1
ATOM 3266 O O . THR A 1 434 ? 2.646 10.221 20.429 1.00 94.38 434 THR A O 1
ATOM 3269 N N . SER A 1 435 ? 4.059 11.946 20.539 1.00 91.81 435 SER A N 1
ATOM 3270 C CA . SER A 1 435 ? 3.650 12.350 21.890 1.00 91.81 435 SER A CA 1
ATOM 3271 C C . SER A 1 435 ? 2.344 13.150 21.916 1.00 91.81 435 SER A C 1
ATOM 3273 O O . SER A 1 435 ? 1.765 13.330 22.986 1.00 91.81 435 SER A O 1
ATOM 3275 N N . VAL A 1 436 ? 1.860 13.619 20.759 1.00 91.81 436 VAL A N 1
ATOM 3276 C CA . VAL A 1 436 ? 0.664 14.473 20.643 1.00 91.81 436 VAL A CA 1
ATOM 3277 C C . VAL A 1 436 ? -0.587 13.808 21.215 1.00 91.81 436 VAL A C 1
ATOM 3279 O O . VAL A 1 436 ? -1.417 14.484 21.820 1.00 91.81 436 VAL A O 1
ATOM 3282 N N . ILE A 1 437 ? -0.696 12.487 21.075 1.00 89.56 437 ILE A N 1
ATOM 3283 C CA . ILE A 1 437 ? -1.848 11.714 21.557 1.00 89.56 437 ILE A CA 1
ATOM 3284 C C . ILE A 1 437 ? -1.734 11.320 23.035 1.00 89.56 437 ILE A C 1
ATOM 3286 O O . ILE A 1 437 ? -2.653 10.727 23.585 1.00 89.56 437 ILE A O 1
ATOM 3290 N N . GLY A 1 438 ? -0.607 11.622 23.691 1.00 89.31 438 GLY A N 1
ATOM 3291 C CA . GLY A 1 438 ? -0.403 11.289 25.100 1.00 89.31 438 GLY A CA 1
ATOM 3292 C C . GLY A 1 438 ? -0.213 9.794 25.369 1.00 89.31 438 GLY A C 1
ATOM 3293 O O . GLY A 1 438 ? -0.606 9.320 26.432 1.00 89.31 438 GLY A O 1
ATOM 3294 N N . ALA A 1 439 ? 0.383 9.048 24.431 1.00 91.12 439 ALA A N 1
ATOM 3295 C CA . ALA A 1 439 ? 0.667 7.630 24.630 1.00 91.12 439 ALA A CA 1
ATOM 3296 C C . ALA A 1 439 ? 1.535 7.404 25.878 1.00 91.12 439 ALA A C 1
ATOM 3298 O O . ALA A 1 439 ? 2.563 8.056 26.072 1.00 91.12 439 ALA A O 1
ATOM 3299 N N . VAL A 1 440 ? 1.136 6.450 26.722 1.00 92.75 440 VAL A N 1
ATOM 3300 C CA . VAL A 1 440 ? 1.889 6.106 27.942 1.00 92.75 440 VAL A CA 1
ATOM 3301 C C . VAL A 1 440 ? 3.105 5.230 27.642 1.00 92.75 440 VAL A C 1
ATOM 3303 O O . VAL A 1 440 ? 3.987 5.082 28.488 1.00 92.75 440 VAL A O 1
ATOM 3306 N N . LYS A 1 441 ? 3.135 4.631 26.447 1.00 94.69 441 LYS A N 1
ATOM 3307 C CA . LYS A 1 441 ? 4.210 3.781 25.939 1.00 94.69 441 LYS A CA 1
ATOM 3308 C C . LYS A 1 441 ? 4.267 3.852 24.409 1.00 94.69 441 LYS A C 1
ATOM 3310 O O . LYS A 1 441 ? 3.226 3.878 23.748 1.00 94.69 441 LYS A O 1
ATOM 3315 N N . SER A 1 442 ? 5.485 3.833 23.881 1.00 97.06 442 SER A N 1
ATOM 3316 C CA . SER A 1 442 ? 5.782 3.760 22.452 1.00 97.06 442 SER A CA 1
ATOM 3317 C C . SER A 1 442 ? 6.895 2.748 22.225 1.00 97.06 442 SER A C 1
ATOM 3319 O O . SER A 1 442 ? 7.950 2.868 22.848 1.00 97.06 442 SER A O 1
ATOM 3321 N N . ASP A 1 443 ? 6.665 1.790 21.334 1.00 97.31 443 ASP A N 1
ATOM 3322 C CA . ASP A 1 443 ? 7.634 0.759 20.962 1.00 97.31 443 ASP A CA 1
ATOM 3323 C C . ASP A 1 443 ? 7.979 0.831 19.469 1.00 97.31 443 ASP A C 1
ATOM 3325 O O . ASP A 1 443 ? 7.261 1.427 18.660 1.00 97.31 443 ASP A O 1
ATOM 3329 N N . VAL A 1 444 ? 9.100 0.210 19.103 1.00 98.12 444 VAL A N 1
ATOM 3330 C CA . VAL A 1 444 ? 9.555 0.067 17.715 1.00 98.12 444 VAL A CA 1
ATOM 3331 C C . VAL A 1 444 ? 9.867 -1.398 17.444 1.00 98.12 444 VAL A C 1
ATOM 3333 O O . VAL A 1 444 ? 10.526 -2.044 18.262 1.00 98.12 444 VAL A O 1
ATOM 3336 N N . VAL A 1 445 ? 9.418 -1.908 16.300 1.00 97.50 445 VAL A N 1
ATOM 3337 C CA . VAL A 1 445 ? 9.650 -3.288 15.848 1.00 97.50 445 VAL A CA 1
ATOM 3338 C C . VAL A 1 445 ? 10.212 -3.312 14.422 1.00 97.50 445 VAL A C 1
ATOM 3340 O O . VAL A 1 445 ? 9.903 -2.406 13.647 1.00 97.50 445 VAL A O 1
ATOM 3343 N N . PRO A 1 446 ? 11.021 -4.331 14.064 1.00 96.00 446 PRO A N 1
ATOM 3344 C CA . PRO A 1 446 ? 11.621 -4.482 12.736 1.00 96.00 446 PRO A CA 1
ATOM 3345 C C . PRO A 1 446 ? 10.607 -5.010 11.719 1.00 96.00 446 PRO A C 1
ATOM 3347 O O . PRO A 1 446 ? 10.797 -6.064 11.127 1.00 96.00 446 PRO A O 1
ATOM 3350 N N . GLU A 1 447 ? 9.506 -4.284 11.565 1.00 96.31 447 GLU A N 1
ATOM 3351 C CA . GLU A 1 447 ? 8.392 -4.648 10.701 1.00 96.31 447 GLU A CA 1
ATOM 3352 C C . GLU A 1 447 ? 8.058 -3.526 9.727 1.00 96.31 447 GLU A C 1
ATOM 3354 O O . GLU A 1 447 ? 8.297 -2.343 9.998 1.00 96.31 447 GLU A O 1
ATOM 3359 N N . SER A 1 448 ? 7.452 -3.937 8.619 1.00 95.12 448 SER A N 1
ATOM 3360 C CA . SER A 1 448 ? 6.902 -3.058 7.596 1.00 95.12 448 SER A CA 1
ATOM 3361 C C . SER A 1 448 ? 5.513 -2.579 7.984 1.00 95.12 448 SER A C 1
ATOM 3363 O O . SER A 1 448 ? 4.892 -3.099 8.918 1.00 95.12 448 SER A O 1
ATOM 3365 N N . HIS A 1 449 ? 4.985 -1.623 7.223 1.00 96.00 449 HIS A N 1
ATOM 3366 C CA . HIS A 1 449 ? 3.671 -1.055 7.485 1.00 96.00 449 HIS A CA 1
ATOM 3367 C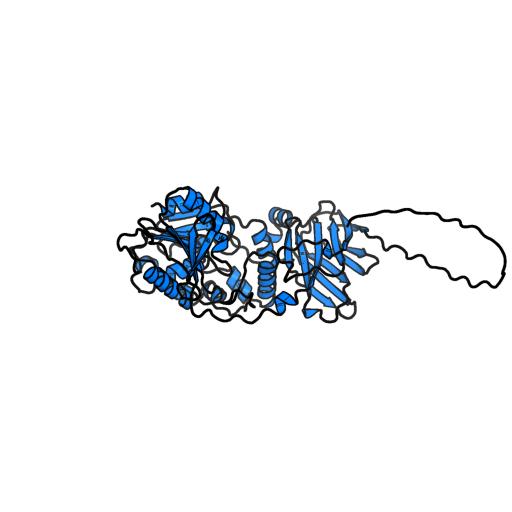 C . HIS A 1 449 ? 2.558 -2.116 7.516 1.00 96.00 449 HIS A C 1
ATOM 3369 O O . HIS A 1 449 ? 1.660 -2.025 8.351 1.00 96.00 449 HIS A O 1
ATOM 3375 N N . SER A 1 450 ? 2.622 -3.141 6.655 1.00 92.81 450 SER A N 1
ATOM 3376 C CA . SER A 1 450 ? 1.660 -4.258 6.648 1.00 92.81 450 SER A CA 1
ATOM 3377 C C . SER A 1 450 ? 1.994 -5.312 7.709 1.00 92.81 450 SER A C 1
ATOM 3379 O O . SER A 1 450 ? 1.128 -5.698 8.494 1.00 92.81 450 SER A O 1
ATOM 3381 N N . SER A 1 451 ? 3.257 -5.749 7.785 1.00 94.19 451 SER A N 1
ATOM 3382 C CA . SER A 1 451 ? 3.643 -6.905 8.613 1.00 94.19 451 SER A CA 1
ATOM 3383 C C . SER A 1 451 ? 3.564 -6.642 10.122 1.00 94.19 451 SER A C 1
ATOM 3385 O O . SER A 1 451 ? 3.438 -7.579 10.916 1.00 94.19 451 SER A O 1
ATOM 3387 N N . ILE A 1 452 ? 3.535 -5.373 10.543 1.00 95.69 452 ILE A N 1
ATOM 3388 C CA . ILE A 1 452 ? 3.398 -4.973 11.951 1.00 95.69 452 ILE A CA 1
ATOM 3389 C C . ILE A 1 452 ? 2.123 -5.503 12.628 1.00 95.69 452 ILE A C 1
ATOM 3391 O O . ILE A 1 452 ? 2.069 -5.582 13.853 1.00 95.69 452 ILE A O 1
ATOM 3395 N N . VAL A 1 453 ? 1.103 -5.887 11.860 1.00 95.06 453 VAL A N 1
ATOM 3396 C CA . VAL A 1 453 ? -0.129 -6.504 12.378 1.00 95.06 453 VAL A CA 1
ATOM 3397 C C . VAL A 1 453 ? -0.303 -7.960 11.952 1.00 95.06 453 VAL A C 1
ATOM 3399 O O . VAL A 1 453 ? -1.363 -8.529 12.183 1.00 95.06 453 VAL A O 1
ATOM 3402 N N . GLU A 1 454 ? 0.723 -8.581 11.378 1.00 93.50 454 GLU A N 1
ATOM 3403 C CA . GLU A 1 454 ? 0.680 -9.961 10.876 1.00 93.50 454 GLU A CA 1
ATOM 3404 C C . GLU A 1 454 ? 1.736 -10.849 11.550 1.00 93.50 454 GLU A C 1
ATOM 3406 O O . GLU A 1 454 ? 1.491 -12.036 11.781 1.00 93.50 454 GLU A O 1
ATOM 3411 N N . ASP A 1 455 ? 2.894 -10.293 11.928 1.00 93.94 455 ASP A N 1
ATOM 3412 C CA . ASP A 1 455 ? 3.988 -11.097 12.466 1.00 93.94 455 ASP A CA 1
ATOM 3413 C C . ASP A 1 455 ? 3.741 -11.588 13.903 1.00 93.94 455 ASP A C 1
ATOM 3415 O O . ASP A 1 455 ? 3.792 -10.862 14.900 1.00 93.94 455 ASP A O 1
ATOM 3419 N N . THR A 1 456 ? 3.549 -12.901 14.008 1.00 93.00 456 THR A N 1
ATOM 3420 C CA . THR A 1 456 ? 3.389 -13.634 15.271 1.00 93.00 456 THR A CA 1
ATOM 3421 C C . THR A 1 456 ? 4.660 -13.716 16.124 1.00 93.00 456 THR A C 1
ATOM 3423 O O . THR A 1 456 ? 4.581 -14.161 17.272 1.00 93.00 456 THR A O 1
ATOM 3426 N N . THR A 1 457 ? 5.816 -13.300 15.600 1.00 91.69 457 THR A N 1
ATOM 3427 C CA . THR A 1 457 ? 7.121 -13.428 16.266 1.00 91.69 457 THR A CA 1
ATOM 3428 C C . THR A 1 457 ? 7.550 -12.143 16.965 1.00 91.69 457 THR A C 1
ATOM 3430 O O . THR A 1 457 ? 7.948 -12.194 18.131 1.00 91.69 457 THR A O 1
ATOM 3433 N N . ASN A 1 458 ? 7.464 -11.000 16.284 1.00 92.62 458 ASN A N 1
ATOM 3434 C CA . ASN A 1 458 ? 7.985 -9.725 16.768 1.00 92.62 458 ASN A CA 1
ATOM 3435 C C . ASN A 1 458 ? 6.868 -8.789 17.238 1.00 92.62 458 ASN A C 1
ATOM 3437 O O . ASN A 1 458 ? 6.890 -8.335 18.382 1.00 92.62 458 ASN A O 1
ATOM 3441 N N . SER A 1 459 ? 5.886 -8.494 16.384 1.00 96.69 459 SER A N 1
ATOM 3442 C CA . SER A 1 459 ? 4.928 -7.404 16.616 1.00 96.69 459 SER A CA 1
ATOM 3443 C C . SER A 1 459 ? 3.678 -7.830 17.387 1.00 96.69 459 SER A C 1
ATOM 3445 O O . SER A 1 459 ? 3.331 -7.196 18.390 1.00 96.69 459 SER A O 1
ATOM 3447 N N . LEU A 1 460 ? 3.017 -8.927 17.006 1.00 97.06 460 LEU A N 1
ATOM 3448 C CA . LEU A 1 460 ? 1.795 -9.389 17.677 1.00 97.06 460 LEU A CA 1
ATOM 3449 C C . LEU A 1 460 ? 1.989 -9.734 19.167 1.00 97.06 460 LEU A C 1
ATOM 3451 O O . LEU A 1 460 ? 1.079 -9.447 19.953 1.00 97.06 460 LEU A O 1
ATOM 3455 N N . PRO A 1 461 ? 3.132 -10.292 19.621 1.00 97.00 461 PRO A N 1
ATOM 3456 C CA . PRO A 1 461 ? 3.400 -10.451 21.051 1.00 97.00 461 PRO A CA 1
ATOM 3457 C C . PRO A 1 461 ? 3.458 -9.121 21.816 1.00 97.00 461 PRO A C 1
ATOM 3459 O O . PRO A 1 461 ? 2.936 -9.040 22.931 1.00 97.00 461 PRO A O 1
ATOM 3462 N N . VAL A 1 462 ? 4.044 -8.075 21.220 1.00 97.19 462 VAL A N 1
ATOM 3463 C CA . VAL A 1 462 ? 4.102 -6.727 21.813 1.00 97.19 462 VAL A CA 1
ATOM 3464 C C . VAL A 1 462 ? 2.701 -6.128 21.891 1.00 97.19 462 VAL A C 1
ATOM 3466 O O . VAL A 1 462 ? 2.281 -5.703 22.969 1.00 97.19 462 VAL A O 1
ATOM 3469 N N . ILE A 1 463 ? 1.941 -6.189 20.791 1.00 97.31 463 ILE A N 1
ATOM 3470 C CA . ILE A 1 463 ? 0.549 -5.719 20.732 1.00 97.31 463 ILE A CA 1
ATOM 3471 C C . ILE A 1 463 ? -0.301 -6.417 21.797 1.00 97.31 463 ILE A C 1
ATOM 3473 O O . ILE A 1 463 ? -1.004 -5.754 22.556 1.00 97.31 463 ILE A O 1
ATOM 3477 N N . LEU A 1 464 ? -0.217 -7.747 21.906 1.00 96.50 464 LEU A N 1
ATOM 3478 C CA . LEU A 1 464 ? -0.965 -8.502 22.911 1.00 96.50 464 LEU A CA 1
ATOM 3479 C C . LEU A 1 464 ? -0.595 -8.074 24.335 1.00 96.50 464 LEU A C 1
ATOM 3481 O O . LEU A 1 464 ? -1.486 -7.856 25.153 1.00 96.50 464 LEU A O 1
ATOM 3485 N N . SER A 1 465 ? 0.701 -7.966 24.639 1.00 95.25 465 SER A N 1
ATOM 3486 C CA . SER A 1 465 ? 1.175 -7.526 25.956 1.00 95.25 465 SER A CA 1
ATOM 3487 C C . SER A 1 465 ? 0.588 -6.164 26.329 1.00 95.25 465 SER A C 1
ATOM 3489 O O . SER A 1 465 ? 0.188 -5.949 27.472 1.00 95.25 465 SER A O 1
ATOM 3491 N N . ASP A 1 466 ? 0.508 -5.256 25.364 1.00 94.44 466 ASP A N 1
ATOM 3492 C CA . ASP A 1 466 ? 0.036 -3.892 25.562 1.00 94.44 466 ASP A CA 1
ATOM 3493 C C . ASP A 1 466 ? -1.489 -3.794 25.676 1.00 94.44 466 ASP A C 1
ATOM 3495 O O . ASP A 1 466 ? -1.989 -3.072 26.542 1.00 94.44 466 ASP A O 1
ATOM 3499 N N . LEU A 1 467 ? -2.231 -4.598 24.909 1.00 93.69 467 LEU A N 1
ATOM 3500 C CA . LEU A 1 467 ? -3.678 -4.761 25.082 1.00 93.69 467 LEU A CA 1
ATOM 3501 C C . LEU A 1 467 ? -4.025 -5.339 26.463 1.00 93.69 467 LEU A C 1
ATOM 3503 O O . LEU A 1 467 ? -5.115 -5.088 26.971 1.00 93.69 467 LEU A O 1
ATOM 3507 N N . MET A 1 468 ? -3.121 -6.093 27.089 1.00 91.31 468 MET A N 1
ATOM 3508 C CA . MET A 1 468 ? -3.372 -6.762 28.370 1.00 91.31 468 MET A CA 1
ATOM 3509 C C . MET A 1 468 ? -3.011 -5.974 29.621 1.00 91.31 468 MET A C 1
ATOM 3511 O O . MET A 1 468 ? -3.294 -6.446 30.726 1.00 91.31 468 MET A O 1
ATOM 3515 N N . GLN A 1 469 ? -2.453 -4.778 29.456 1.00 83.38 469 GLN A N 1
ATOM 3516 C CA . GLN A 1 469 ? -2.384 -3.785 30.528 1.00 83.38 469 GLN A CA 1
ATOM 3517 C C . GLN A 1 469 ? -3.744 -3.106 30.705 1.00 83.38 469 GLN A C 1
ATOM 3519 O O . GLN A 1 469 ? -4.014 -2.692 31.851 1.00 83.38 469 GLN A O 1
#

Foldseek 3Di:
DDDDDDDDDDDDDDDDDDDDDDDDPPPPVPPPPQDQKDKDWAALQAWAKDAGPVGKIKTAHGNQKPGTFIKMKGKDAQQPQAFPCCVQKPFDDIKIKIAGVPIFGQFKMKIKAAAADPCCVQKFKWWAAPVRAIATFDWDADPVRNIIMTMQGQPLAVVSNDPVLRVLSVRRMTMMTMMGRNNVVPFAAADFQQAKWKWWDDPLFTDTQAASNRGPHDQDAQPAEEEEEFEAALDAQRLLSLLVVLLVVVVGGPIYMYIGGQLLAALLVQLCRVLVVQVVRHPDQNHAYFYEAAASRVSSPLSNVQVDDPRSYQHQFYEYEQYQLQAWVLLVLLLVDVQLVVSLVVSCVRNVVGFGAYSVRGGHDHDNPRNSSQCRHRPRPNSVVSLVQQLPRCPSYAYEFEYEQACRSSLSSSCSSRVDDARQNTHHQCSRQPCSNVHPYYYYWNHHSSCLSNDPPTRSVVSSVRSVD

pLDDT: mean 88.41, std 16.87, range [26.23, 98.44]

Sequence (469 aa):
MRQNIVIAFAISFIFLLSGCGSDSDSFVQTSTAVPQVVSLSLTSQTGGTVLHPSGHSATFAPTSLEQDTIVTLSLLDASTIALRNIEEFQPVGQALKIDLSGASVVGQAQFEIPYQTTAPQNHGVYWHLPEGLSIPLVSTYNASTSSFTATVDFTDDALLQSAAVRARLDSTTITLSVVDESSFLDRPAHVSWPSYNLYVFQNGAFTKVVDQGNTVGTIPAPGANPLMIVHGLGSNTKRFADAATYFANQGTFTQIYGYEYDTLDGINTTGPRLNTAYALIETNPNSQWKHLGHSMGTLISRVAFENGTNPPYQSNSVVFAAGPHLGSAAINKLQSSLSIFQQFVRYLVVNEVLDFTNADGTPCAVDITDQGFTDLAVGSAALNALNTNAAQNHPEETYRTLGGNDRGLEYDAADFVMGVYLDDGLVDLPSANTSVIGAVKSDVVPESHSSIVEDTTNSLPVILSDLMQ

Radius of gyration: 28.18 Å; chains: 1; bounding box: 60×73×99 Å